Protein AF-0000000085162934 (afdb_homodimer)

Secondary structure (DSSP, 8-state):
-----------------HHHHHHHHHHHHHHHHHHHHHHHHHHT-HHHHHHHHHHHHHHHHHHHHHHHHHHHTSPP-SS-TT-STHHHHHHHHHHHHHHHHHHHHHHHHHHHHHHSPPPPPPHHHHHHHHHHHHHHHHHHHHHHHHS-TTT-HHHHHHHHHHHHHHHHHHHHHHHHHHHHHH--TTHHHHHHHHHHHHHHHHHHHHHHHHHHHHTTPPPTT--HHHHHHHHHTSTTEEEEEEEEEEEEETTEEEEEEEEEE-TT-BHHHHHHHHHHHHHHHHHTT--EEEEEEE-TT--S---SS-STTT---/-----------------HHHHHHHHHHHHHHHHHHHHHHHHHHT-HHHHHHHHHHHHHHHHHHHHHHHHHHHTSPP-SS-TT-STHHHHHHHHHHHHHHHHHHHHHHHHHHHHHHSPPPPPPHHHHHHHHHHHHHHHHHHHHHHHHS-TTT-HHHHHHHHHHHHHHHHHHHHHHHHHHHHHH--TTHHHHHHHHHHHHHHHHHHHHHHHHHHHHTTPPPTT--HHHHHHHHHTSTTEEEEEEEEEEEEETTEEEEEEEEEE-TT-BHHHHHHHHHHHHHHHHHTT--EEEEEEE-TT--S---SS-STTT---

Solvent-accessible surface area (backbone atoms only — not comparable to full-atom values): 31087 Å² total; per-residue (Å²): 138,81,80,78,75,74,75,69,78,67,71,70,64,70,71,54,46,42,60,59,38,35,48,51,42,30,50,52,49,42,50,51,26,49,50,29,36,52,49,11,61,78,64,67,30,65,69,38,36,52,50,19,53,56,40,45,58,51,33,47,40,30,44,45,36,39,48,20,51,60,52,23,64,38,68,52,40,83,55,22,28,70,22,34,42,38,44,22,43,52,41,15,29,50,38,12,48,52,44,33,53,52,22,51,51,43,33,53,52,21,57,53,27,65,80,49,53,61,75,78,70,48,72,66,54,48,53,51,39,51,51,50,33,52,52,34,48,52,40,50,49,45,37,64,73,36,25,47,52,81,63,29,55,29,47,28,32,36,48,50,53,46,49,46,53,32,46,46,32,51,30,50,52,51,16,42,52,41,27,72,74,66,66,37,46,63,35,42,28,51,33,42,36,52,46,19,52,53,40,34,54,54,18,48,53,42,30,51,54,31,49,36,38,63,39,32,14,36,46,88,88,49,57,62,67,58,55,54,48,60,54,53,66,38,86,64,39,78,45,61,20,39,42,37,40,25,33,67,43,74,78,38,21,34,39,36,31,35,34,24,31,62,51,81,43,37,34,59,59,46,43,55,50,50,50,52,47,49,56,56,36,42,76,63,57,32,76,40,77,45,54,22,76,34,32,81,84,52,90,63,77,77,44,42,53,49,60,64,71,59,55,77,108,138,83,80,78,73,73,76,70,77,64,72,71,64,72,70,54,46,43,60,58,39,34,48,50,40,30,49,52,48,41,51,51,25,49,50,29,36,52,48,11,62,77,64,67,32,65,69,36,34,52,50,18,55,57,39,45,58,50,32,46,40,29,44,44,36,38,49,22,50,61,52,22,65,39,68,54,41,84,54,22,29,70,23,35,41,39,44,23,43,51,41,15,29,50,38,12,50,51,44,33,53,52,21,50,53,44,35,53,52,19,56,55,27,63,80,49,55,62,75,79,70,49,71,67,55,48,53,51,40,50,51,51,32,52,51,33,49,52,41,51,48,44,37,65,72,37,26,47,52,81,62,30,57,27,48,28,33,35,48,49,51,47,48,45,52,34,46,46,32,51,29,50,52,52,17,42,51,41,26,72,74,65,65,37,45,62,37,43,29,50,33,41,35,53,45,20,52,53,38,35,53,52,18,48,52,42,31,51,52,30,48,36,38,62,40,33,14,36,46,90,87,49,56,61,68,58,54,52,49,59,55,53,66,39,84,65,39,78,45,61,20,39,42,36,41,24,34,67,43,74,80,38,21,33,38,37,31,36,34,25,32,60,48,81,43,37,33,59,58,47,41,55,50,49,51,51,48,49,56,56,37,42,75,63,59,33,78,40,76,46,54,22,75,35,33,82,83,52,90,63,77,76,43,43,53,50,60,64,73,57,56,76,112

Foldseek 3Di:
DDPPPPPPPCPVPVVQPQLVLLVVLLVLLLVLLVCLCVVCVVVVPVLSNVVSVVSVLLSVLSVLLNVLVVQQPDDADPVRNLGSNLSLLVSLLVLLVSLQVVLVVLLVVLVVCLVPQDDADDPVNLVSLVVLLVSLVVSLVSCVVRHDLPQALSSVSSNLSSVLSNQLSVQSNVCNVCCVVPVPSNSNSVSSNVSSVVSNVSSVVSNVQSVCQVVQHADPLADVVVLLVLLVPPPFWDAKAAWGWGAPHRLAIEIEIETEGAPPDDPVNVVVSVVVSCVVVVVRSHNHYYYHYDYPPDPDDRHRHPCVVVPPD/DDPPPPPPPCPVPVVQPQLVLLVVLLVLLLVLLVCLCVVCVVVVPVLSNVVSVVSVLLSVLSVLLNVLVVQQPDDADPVRNLGSNLSLLVSLLVLLVSLQVVLVVLLVVLVVCLVPQDDADDPVNLVSLVVLLVSLVVSLVSCVVRHDLPQALSSVSSSLSSVLSNQLSVQSNVCNVCCVVPVPSNSNSVSSNVSSVVSNVSSVVSNVQSVCQVVFHADPLADVVVLLVLLVPPPQWDAKAAWGWGAPHRLAIEIEIETEGAPPDDPVNVVVSVVVSCVVVVVSSHNHYYYHYDYPPDPDDRHRHPCVVVPPD

Structure (mmCIF, N/CA/C/O backbone):
data_AF-0000000085162934-model_v1
#
loop_
_entity.id
_entity.type
_entity.pdbx_description
1 polymer 'Cation-efflux system membrane protein'
#
loop_
_atom_site.group_PDB
_atom_site.id
_atom_site.type_symbol
_atom_site.label_atom_id
_atom_site.label_alt_id
_atom_site.label_comp_id
_atom_site.label_asym_id
_atom_site.label_entity_id
_atom_site.label_seq_id
_atom_site.pdbx_PDB_ins_code
_atom_site.Cartn_x
_atom_site.Cartn_y
_atom_site.Cartn_z
_atom_site.occupancy
_atom_site.B_iso_or_equiv
_atom_site.auth_seq_id
_atom_site.auth_comp_id
_atom_site.auth_asym_id
_atom_site.auth_atom_id
_atom_site.pdbx_PDB_model_num
ATOM 1 N N . MET A 1 1 ? -41.219 34.562 23.297 1 28.23 1 MET A N 1
ATOM 2 C CA . MET A 1 1 ? -40.375 33.625 24.031 1 28.23 1 MET A CA 1
ATOM 3 C C . MET A 1 1 ? -40.031 32.406 23.188 1 28.23 1 MET A C 1
ATOM 5 O O . MET A 1 1 ? -40.625 31.344 23.375 1 28.23 1 MET A O 1
ATOM 9 N N . SER A 1 2 ? -39.875 32.438 21.844 1 28.05 2 SER A N 1
ATOM 10 C CA . SER A 1 2 ? -39.906 31.562 20.672 1 28.05 2 SER A CA 1
ATOM 11 C C . SER A 1 2 ? -38.75 30.531 20.719 1 28.05 2 SER A C 1
ATOM 13 O O . SER A 1 2 ? -37.625 30.875 21.016 1 28.05 2 SER A O 1
ATOM 15 N N . HIS A 1 3 ? -39.125 29.203 21.047 1 30.56 3 HIS A N 1
ATOM 16 C CA . HIS A 1 3 ? -38.438 27.922 21.188 1 30.56 3 HIS A CA 1
ATOM 17 C C . HIS A 1 3 ? -37.562 27.625 19.969 1 30.56 3 HIS A C 1
ATOM 19 O O . HIS A 1 3 ? -38.062 27.297 18.906 1 30.56 3 HIS A O 1
ATOM 25 N N . SER A 1 4 ? -36.531 28.422 19.672 1 31.22 4 SER A N 1
ATOM 26 C CA . SER A 1 4 ? -35.562 28.188 18.594 1 31.22 4 SER A CA 1
ATOM 27 C C . SER A 1 4 ? -35.062 26.75 18.625 1 31.22 4 SER A C 1
ATOM 29 O O . SER A 1 4 ? -34.438 26.312 19.594 1 31.22 4 SER A O 1
ATOM 31 N N . GLU A 1 5 ? -35.906 25.75 18.109 1 30.44 5 GLU A N 1
ATOM 32 C CA . GLU A 1 5 ? -35.688 24.328 17.859 1 30.44 5 GLU A CA 1
ATOM 33 C C . GLU A 1 5 ? -34.312 24.094 17.219 1 30.44 5 GLU A C 1
ATOM 35 O O . GLU A 1 5 ? -34.062 24.578 16.125 1 30.44 5 GLU A O 1
ATOM 40 N N . HIS A 1 6 ? -33.25 24.125 17.984 1 30.33 6 HIS A N 1
ATOM 41 C CA . HIS A 1 6 ? -31.922 23.641 17.609 1 30.33 6 HIS A CA 1
ATOM 42 C C . HIS A 1 6 ? -32 22.328 16.859 1 30.33 6 HIS A C 1
ATOM 44 O O . HIS A 1 6 ? -32.375 21.297 17.438 1 30.33 6 HIS A O 1
ATOM 50 N N . GLU A 1 7 ? -32.5 22.359 15.625 1 30.48 7 GLU A N 1
ATOM 51 C CA . GLU A 1 7 ? -32.438 21.188 14.773 1 30.48 7 GLU A CA 1
ATOM 52 C C . GLU A 1 7 ? -31.047 20.531 14.852 1 30.48 7 GLU A C 1
ATOM 54 O O . GLU A 1 7 ? -30.062 21.125 14.406 1 30.48 7 GLU A O 1
ATOM 59 N N . ARG A 1 8 ? -30.703 19.922 15.969 1 29.62 8 ARG A N 1
ATOM 60 C CA . ARG A 1 8 ? -29.609 18.969 16.078 1 29.62 8 ARG A CA 1
ATOM 61 C C . ARG A 1 8 ? -29.562 18.047 14.859 1 29.62 8 ARG A C 1
ATOM 63 O O . ARG A 1 8 ? -30.469 17.25 14.641 1 29.62 8 ARG A O 1
ATOM 70 N N . HIS A 1 9 ? -29.156 18.547 13.711 1 31.45 9 HIS A N 1
ATOM 71 C CA . HIS A 1 9 ? -28.797 17.625 12.641 1 31.45 9 HIS A CA 1
ATOM 72 C C . HIS A 1 9 ? -28.203 16.344 13.195 1 31.45 9 HIS A C 1
ATOM 74 O O . HIS A 1 9 ? -27.109 16.359 13.781 1 31.45 9 HIS A O 1
ATOM 80 N N . HIS A 1 10 ? -29.031 15.523 13.82 1 30.44 10 HIS A N 1
ATOM 81 C CA . HIS A 1 10 ? -28.766 14.109 14.016 1 30.44 10 HIS A CA 1
ATOM 82 C C . HIS A 1 10 ? -28.094 13.5 12.789 1 30.44 10 HIS A C 1
ATOM 84 O O . HIS A 1 10 ? -28.766 13.211 11.789 1 30.44 10 HIS A O 1
ATOM 90 N N . HIS A 1 11 ? -27.062 14.023 12.344 1 32.38 11 HIS A N 1
ATOM 91 C CA . HIS A 1 11 ? -26.344 13.047 11.539 1 32.38 11 HIS A CA 1
ATOM 92 C C . HIS A 1 11 ? -26.516 11.633 12.078 1 32.38 11 HIS A C 1
ATOM 94 O O . HIS A 1 11 ? -26.078 11.328 13.195 1 32.38 11 HIS A O 1
ATOM 100 N N . HIS A 1 12 ? -27.734 11.117 12.047 1 32.84 12 HIS A N 1
ATOM 101 C CA . HIS A 1 12 ? -27.922 9.68 12.211 1 32.84 12 HIS A CA 1
ATOM 102 C C . HIS A 1 12 ? -26.719 8.898 11.703 1 32.84 12 HIS A C 1
ATOM 104 O O . HIS A 1 12 ? -26.562 8.695 10.492 1 32.84 12 HIS A O 1
ATOM 110 N N . HIS A 1 13 ? -25.641 9.18 12.18 1 36.66 13 HIS A N 1
ATOM 111 C CA . HIS A 1 13 ? -24.578 8.203 11.992 1 36.66 13 HIS A CA 1
ATOM 112 C C . HIS A 1 13 ? -25.094 6.777 12.141 1 36.66 13 HIS A C 1
ATOM 114 O O . HIS A 1 13 ? -25.438 6.352 13.25 1 36.66 13 HIS A O 1
ATOM 120 N N . VAL A 1 14 ? -26.141 6.367 11.461 1 38.56 14 VAL A N 1
ATOM 121 C CA . VAL A 1 14 ? -26.312 4.918 11.477 1 38.56 14 VAL A CA 1
ATOM 122 C C . VAL A 1 14 ? -24.969 4.25 11.781 1 38.56 14 VAL A C 1
ATOM 124 O O . VAL A 1 14 ? -23.984 4.465 11.078 1 38.56 14 VAL A O 1
ATOM 127 N N . HIS A 1 15 ? -24.578 4.184 12.977 1 47.41 15 HIS A N 1
ATOM 128 C CA . HIS A 1 15 ? -23.438 3.414 13.461 1 47.41 15 HIS A CA 1
ATOM 129 C C . HIS A 1 15 ? -23.25 2.137 12.648 1 47.41 15 HIS A C 1
ATOM 131 O O . HIS A 1 15 ? -24 1.172 12.82 1 47.41 15 HIS A O 1
ATOM 137 N N . THR A 1 16 ? -23.172 2.145 11.344 1 58.84 16 THR A N 1
ATOM 138 C CA . THR A 1 16 ? -22.891 0.99 10.5 1 58.84 16 THR A CA 1
ATOM 139 C C . THR A 1 16 ? -21.859 0.084 11.148 1 58.84 16 THR A C 1
ATOM 141 O O . THR A 1 16 ? -20.828 0.559 11.633 1 58.84 16 THR A O 1
ATOM 144 N N . ASP A 1 17 ? -22.359 -1.021 11.688 1 82.25 17 ASP A N 1
ATOM 145 C CA . ASP A 1 17 ? -21.547 -2.027 12.359 1 82.25 17 ASP A CA 1
ATOM 146 C C . ASP A 1 17 ? -20.75 -2.855 11.344 1 82.25 17 ASP A C 1
ATOM 148 O O . ASP A 1 17 ? -21.031 -4.043 11.148 1 82.25 17 ASP A O 1
ATOM 152 N N . ASN A 1 18 ? -19.984 -2.244 10.57 1 89 18 ASN A N 1
ATOM 153 C CA . ASN A 1 18 ? -19.141 -2.887 9.555 1 89 18 ASN A CA 1
ATOM 154 C C . ASN A 1 18 ? -18.453 -4.133 10.109 1 89 18 ASN A C 1
ATOM 156 O O . ASN A 1 18 ? -18.438 -5.176 9.453 1 89 18 ASN A O 1
ATOM 160 N N . LYS A 1 19 ? -18.078 -4.02 11.273 1 91.19 19 LYS A N 1
ATOM 161 C CA . LYS A 1 19 ? -17.344 -5.125 11.875 1 91.19 19 LYS A CA 1
ATOM 162 C C . LYS A 1 19 ? -18.234 -6.34 12.078 1 91.19 19 LYS A C 1
ATOM 164 O O . LYS A 1 19 ? -17.859 -7.461 11.734 1 91.19 19 LYS A O 1
ATOM 169 N N . ARG A 1 20 ? -19.359 -6.16 12.562 1 92.5 20 ARG A N 1
ATOM 170 C CA . ARG A 1 20 ? -20.297 -7.242 12.812 1 92.5 20 ARG A CA 1
ATOM 171 C C . ARG A 1 20 ? -20.766 -7.871 11.508 1 92.5 20 ARG A C 1
ATOM 173 O O . ARG A 1 20 ? -20.828 -9.102 11.391 1 92.5 20 ARG A O 1
ATOM 180 N N . VAL A 1 21 ? -21.109 -7.035 10.617 1 94.12 21 VAL A N 1
ATOM 181 C CA . VAL A 1 21 ? -21.578 -7.496 9.32 1 94.12 21 VAL A CA 1
ATOM 182 C C . VAL A 1 21 ? -20.5 -8.32 8.633 1 94.12 21 VAL A C 1
ATOM 184 O O . VAL A 1 21 ? -20.766 -9.391 8.094 1 94.12 21 VAL A O 1
ATOM 187 N N . LEU A 1 22 ? -19.281 -7.805 8.734 1 94.38 22 LEU A N 1
ATOM 188 C CA . LEU A 1 22 ? -18.156 -8.508 8.125 1 94.38 22 LEU A CA 1
ATOM 189 C C . LEU A 1 22 ? -17.891 -9.828 8.836 1 94.38 22 LEU A C 1
ATOM 191 O O . LEU A 1 22 ? -17.578 -10.836 8.188 1 94.38 22 LEU A O 1
ATOM 195 N N . ALA A 1 23 ? -18.031 -9.82 10.094 1 95.38 23 ALA A N 1
ATOM 196 C CA . ALA A 1 23 ? -17.812 -11.039 10.867 1 95.38 23 ALA A CA 1
ATOM 197 C C . ALA A 1 23 ? -18.828 -12.125 10.492 1 95.38 23 ALA A C 1
ATOM 199 O O . ALA A 1 23 ? -18.453 -13.281 10.289 1 95.38 23 ALA A O 1
ATOM 200 N N . PHE A 1 24 ? -20.016 -11.75 10.359 1 94.94 24 PHE A N 1
ATOM 201 C CA . PHE A 1 24 ? -21.062 -12.695 9.984 1 94.94 24 PHE A CA 1
ATOM 202 C C . PHE A 1 24 ? -20.859 -13.188 8.555 1 94.94 24 PHE A C 1
ATOM 204 O O . PHE A 1 24 ? -21.016 -14.375 8.273 1 94.94 24 PHE A O 1
ATOM 211 N N . SER A 1 25 ? -20.609 -12.234 7.719 1 95.25 25 SER A N 1
ATOM 212 C CA . SER A 1 25 ? -20.359 -12.602 6.324 1 95.25 25 SER A CA 1
ATOM 213 C C . SER A 1 25 ? -19.188 -13.57 6.207 1 95.25 25 SER A C 1
ATOM 215 O O . SER A 1 25 ? -19.281 -14.562 5.48 1 95.25 25 SER A O 1
ATOM 217 N N . PHE A 1 26 ? -18.172 -13.266 6.914 1 96 26 PHE A N 1
ATOM 218 C CA . PHE A 1 26 ? -16.984 -14.125 6.918 1 96 26 PHE A CA 1
ATOM 219 C C . PHE A 1 26 ? -17.328 -15.516 7.441 1 96 26 PHE A C 1
ATOM 221 O O . PHE A 1 26 ? -16.906 -16.516 6.863 1 96 26 PHE A O 1
ATOM 228 N N . ALA A 1 27 ? -18.062 -15.586 8.445 1 96.44 27 ALA A N 1
ATOM 229 C CA . ALA A 1 27 ? -18.453 -16.859 9.047 1 96.44 27 ALA A CA 1
ATOM 230 C C . ALA A 1 27 ? -19.281 -17.703 8.078 1 96.44 27 ALA A C 1
ATOM 232 O O . ALA A 1 27 ? -19.062 -18.906 7.934 1 96.44 27 ALA A O 1
ATOM 233 N N . ILE A 1 28 ? -20.172 -17.078 7.426 1 95.19 28 ILE A N 1
ATOM 234 C CA . ILE A 1 28 ? -21.078 -17.766 6.5 1 95.19 28 ILE A CA 1
ATOM 235 C C . ILE A 1 28 ? -20.266 -18.328 5.332 1 95.19 28 ILE A C 1
ATOM 237 O O . ILE A 1 28 ? -20.391 -19.516 5 1 95.19 28 ILE A O 1
ATOM 241 N N . ILE A 1 29 ? -19.422 -17.531 4.805 1 93.75 29 ILE A N 1
ATOM 242 C CA . ILE A 1 29 ? -18.641 -17.938 3.637 1 93.75 29 ILE A CA 1
ATOM 243 C C . ILE A 1 29 ? -17.641 -19.016 4.035 1 93.75 29 ILE A C 1
ATOM 245 O O . ILE A 1 29 ? -17.469 -20 3.314 1 93.75 29 ILE A O 1
ATOM 249 N N . THR A 1 30 ? -17.062 -18.828 5.137 1 94.56 30 THR A N 1
ATOM 250 C CA . THR A 1 30 ? -16.078 -19.797 5.609 1 94.56 30 THR A CA 1
ATOM 251 C C . THR A 1 30 ? -16.75 -21.141 5.91 1 94.56 30 THR A C 1
ATOM 253 O O . THR A 1 30 ? -16.219 -22.203 5.586 1 94.56 30 THR A O 1
ATOM 256 N N . ALA A 1 31 ? -17.891 -21.062 6.477 1 94 31 ALA A N 1
ATOM 257 C CA . ALA A 1 31 ? -18.641 -22.281 6.762 1 94 31 ALA A CA 1
ATOM 258 C C . ALA A 1 31 ? -19 -23.016 5.477 1 94 31 ALA A C 1
ATOM 260 O O . ALA A 1 31 ? -18.844 -24.234 5.391 1 94 31 ALA A O 1
ATOM 261 N N . PHE A 1 32 ? -19.453 -22.297 4.543 1 90.56 32 PHE A N 1
ATOM 262 C CA . PHE A 1 32 ? -19.812 -22.891 3.266 1 90.56 32 PHE A CA 1
ATOM 263 C C . PHE A 1 32 ? -18.594 -23.484 2.582 1 90.56 32 PHE A C 1
ATOM 265 O O . PHE A 1 32 ? -18.672 -24.562 1.997 1 90.56 32 PHE A O 1
ATOM 272 N N . MET A 1 33 ? -17.469 -22.766 2.623 1 91.56 33 MET A N 1
ATOM 273 C CA . MET A 1 33 ? -16.203 -23.266 2.057 1 91.56 33 MET A CA 1
ATOM 274 C C . MET A 1 33 ? -15.812 -24.594 2.693 1 91.56 33 MET A C 1
ATOM 276 O O . MET A 1 33 ? -15.461 -25.547 1.991 1 91.56 33 MET A O 1
ATOM 280 N N . ILE A 1 34 ? -15.914 -24.656 3.982 1 92.12 34 ILE A N 1
ATOM 281 C CA . ILE A 1 34 ? -15.531 -25.859 4.723 1 92.12 34 ILE A CA 1
ATOM 282 C C . ILE A 1 34 ? -16.453 -27.016 4.34 1 92.12 34 ILE A C 1
ATOM 284 O O . ILE A 1 34 ? -15.992 -28.125 4.113 1 92.12 34 ILE A O 1
ATOM 288 N N . VAL A 1 35 ? -17.719 -26.734 4.242 1 88 35 VAL A N 1
ATOM 289 C CA . VAL A 1 35 ? -18.688 -27.75 3.846 1 88 35 VAL A CA 1
ATOM 290 C C . VAL A 1 35 ? -18.359 -28.281 2.457 1 88 35 VAL A C 1
ATOM 292 O O . VAL A 1 35 ? -18.406 -29.5 2.221 1 88 35 VAL A O 1
ATOM 295 N N . GLU A 1 36 ? -17.953 -27.406 1.621 1 87.25 36 GLU A N 1
ATOM 296 C CA . GLU A 1 36 ? -17.594 -27.797 0.263 1 87.25 36 GLU A CA 1
ATOM 297 C C . GLU A 1 36 ? -16.312 -28.609 0.245 1 87.25 36 GLU A C 1
ATOM 299 O O . GLU A 1 36 ? -16.203 -29.609 -0.479 1 87.25 36 GLU A O 1
ATOM 304 N N . LEU A 1 37 ? -15.367 -28.188 0.99 1 88.81 37 LEU A N 1
ATOM 305 C CA . LEU A 1 37 ? -14.094 -28.891 1.021 1 88.81 37 LEU A CA 1
ATOM 306 C C . LEU A 1 37 ? -14.25 -30.281 1.635 1 88.81 37 LEU A C 1
ATOM 308 O O . LEU A 1 37 ? -13.758 -31.266 1.081 1 88.81 37 LEU A O 1
ATOM 312 N N . ILE A 1 38 ? -14.938 -30.359 2.723 1 88.38 38 ILE A N 1
ATOM 313 C CA . ILE A 1 38 ? -15.164 -31.641 3.395 1 88.38 38 ILE A CA 1
ATOM 314 C C . ILE A 1 38 ? -16.047 -32.531 2.529 1 88.38 38 ILE A C 1
ATOM 316 O O . ILE A 1 38 ? -15.758 -33.719 2.326 1 88.38 38 ILE A O 1
ATOM 320 N N . GLY A 1 39 ? -17.094 -31.938 2.1 1 82.56 39 GLY A N 1
ATOM 321 C CA . GLY A 1 39 ? -17.984 -32.688 1.209 1 82.56 39 GLY A CA 1
ATOM 322 C C . GLY A 1 39 ? -17.281 -33.156 -0.046 1 82.56 39 GLY A C 1
ATOM 323 O O . GLY A 1 39 ? -17.5 -34.312 -0.482 1 82.56 39 GLY A O 1
ATOM 324 N N . GLY A 1 40 ? -16.484 -32.375 -0.65 1 83.5 40 GLY A N 1
ATOM 325 C CA . GLY A 1 40 ? -15.719 -32.75 -1.828 1 83.5 40 GLY A CA 1
ATOM 326 C C . GLY A 1 40 ? -14.719 -33.875 -1.556 1 83.5 40 GLY A C 1
ATOM 327 O O . GLY A 1 40 ? -14.539 -34.75 -2.383 1 83.5 40 GLY A O 1
ATOM 328 N N . TYR A 1 41 ? -14.117 -33.781 -0.43 1 85.38 41 TYR A N 1
ATOM 329 C CA . TYR A 1 41 ? -13.156 -34.812 -0.041 1 85.38 41 TYR A CA 1
ATOM 330 C C . TYR A 1 41 ? -13.844 -36.156 0.157 1 85.38 41 TYR A C 1
ATOM 332 O O . TYR A 1 41 ? -13.383 -37.188 -0.366 1 85.38 41 TYR A O 1
ATOM 340 N N . PHE A 1 42 ? -14.969 -36.188 0.832 1 86.06 42 PHE A N 1
ATOM 341 C CA . PHE A 1 42 ? -15.672 -37.438 1.126 1 86.06 42 PHE A CA 1
ATOM 342 C C . PHE A 1 42 ? -16.375 -37.969 -0.117 1 86.06 42 PHE A C 1
ATOM 344 O O . PHE A 1 42 ? -16.469 -39.188 -0.319 1 86.06 42 PHE A O 1
ATOM 351 N N . ALA A 1 43 ? -16.75 -37.062 -0.922 1 80.38 43 ALA A N 1
ATOM 352 C CA . ALA A 1 43 ? -17.469 -37.438 -2.133 1 80.38 43 ALA A CA 1
ATOM 353 C C . ALA A 1 43 ? -16.5 -37.719 -3.279 1 80.38 43 ALA A C 1
ATOM 355 O O . ALA A 1 43 ? -16.922 -38.156 -4.359 1 80.38 43 ALA A O 1
ATOM 356 N N . ASN A 1 44 ? -15.25 -37.406 -3.029 1 82.62 44 ASN A N 1
ATOM 357 C CA . ASN A 1 44 ? -14.227 -37.531 -4.062 1 82.62 44 ASN A CA 1
ATOM 358 C C . ASN A 1 44 ? -14.586 -36.719 -5.305 1 82.62 44 ASN A C 1
ATOM 360 O O . ASN A 1 44 ? -14.5 -37.219 -6.426 1 82.62 44 ASN A O 1
ATOM 364 N N . SER A 1 45 ? -15.141 -35.656 -5.098 1 79.44 45 SER A N 1
ATOM 365 C CA . SER A 1 45 ? -15.547 -34.781 -6.184 1 79.44 45 SER A CA 1
ATOM 366 C C . SER A 1 45 ? -14.555 -33.656 -6.371 1 79.44 45 SER A C 1
ATOM 368 O O . SER A 1 45 ? -14.477 -32.75 -5.539 1 79.44 45 SER A O 1
ATOM 370 N N . LEU A 1 46 ? -13.805 -33.656 -7.473 1 76.38 46 LEU A N 1
ATOM 371 C CA . LEU A 1 46 ? -12.844 -32.594 -7.781 1 76.38 46 LEU A CA 1
ATOM 372 C C . LEU A 1 46 ? -13.562 -31.266 -7.996 1 76.38 46 LEU A C 1
ATOM 374 O O . LEU A 1 46 ? -13.008 -30.219 -7.699 1 76.38 46 LEU A O 1
ATOM 378 N N . ALA A 1 47 ? -14.758 -31.391 -8.484 1 71.81 47 ALA A N 1
ATOM 379 C CA . ALA A 1 47 ? -15.547 -30.188 -8.727 1 71.81 47 ALA A CA 1
ATOM 380 C C . ALA A 1 47 ? -15.836 -29.453 -7.422 1 71.81 47 ALA A C 1
ATOM 382 O O . ALA A 1 47 ? -15.641 -28.234 -7.328 1 71.81 47 ALA A O 1
ATOM 383 N N . LEU A 1 48 ? -16.203 -30.266 -6.438 1 75.19 48 LEU A N 1
ATOM 384 C CA . LEU A 1 48 ? -16.5 -29.688 -5.133 1 75.19 48 LEU A CA 1
ATOM 385 C C . LEU A 1 48 ? -15.25 -29.141 -4.465 1 75.19 48 LEU A C 1
ATOM 387 O O . LEU A 1 48 ? -15.266 -28.062 -3.863 1 75.19 48 LEU A O 1
ATOM 391 N N . LEU A 1 49 ? -14.234 -29.828 -4.609 1 80.62 49 LEU A N 1
ATOM 392 C CA . LEU A 1 49 ? -12.961 -29.391 -4.035 1 80.62 49 LEU A CA 1
ATOM 393 C C . LEU A 1 49 ? -12.469 -28.125 -4.711 1 80.62 49 LEU A C 1
ATOM 395 O O . LEU A 1 49 ? -11.992 -27.203 -4.035 1 80.62 49 LEU A O 1
ATOM 399 N N . SER A 1 50 ? -12.547 -28.047 -6.031 1 77.56 50 SER A N 1
AT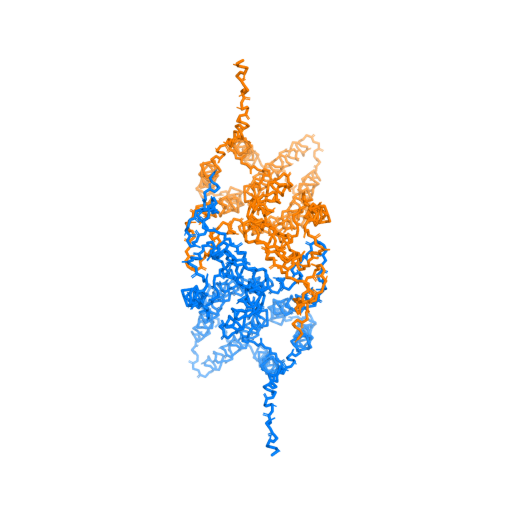OM 400 C CA . SER A 1 50 ? -12.141 -26.859 -6.793 1 77.56 50 SER A CA 1
ATOM 401 C C . SER A 1 50 ? -12.945 -25.641 -6.391 1 77.56 50 SER A C 1
ATOM 403 O O . SER A 1 50 ? -12.391 -24.547 -6.234 1 77.56 50 SER A O 1
ATOM 405 N N . ASP A 1 51 ? -14.164 -25.84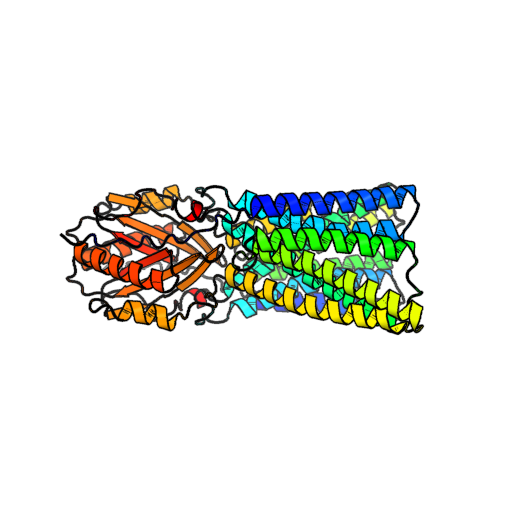4 -6.203 1 77.12 51 ASP A N 1
ATOM 406 C CA . ASP A 1 51 ? -15.023 -24.734 -5.758 1 77.12 51 ASP A CA 1
ATOM 407 C C . ASP A 1 51 ? -14.625 -24.266 -4.359 1 77.12 51 ASP A C 1
ATOM 409 O O . ASP A 1 51 ? -14.625 -23.062 -4.082 1 77.12 51 ASP A O 1
ATOM 413 N N . GLY A 1 52 ? -14.398 -25.25 -3.564 1 80.19 52 GLY A N 1
ATOM 414 C CA . GLY A 1 52 ? -13.945 -24.906 -2.225 1 80.19 52 GLY A CA 1
ATOM 415 C C . GLY A 1 52 ? -12.688 -24.047 -2.217 1 80.19 52 GLY A C 1
ATOM 416 O O . GLY A 1 52 ? -12.586 -23.109 -1.435 1 80.19 52 GLY A O 1
ATOM 417 N N . VAL A 1 53 ? -11.789 -24.281 -3.053 1 78.94 53 VAL A N 1
ATOM 418 C CA . VAL A 1 53 ? -10.555 -23.516 -3.16 1 78.94 53 VAL A CA 1
ATOM 419 C C . VAL A 1 53 ? -10.867 -22.109 -3.686 1 78.94 53 VAL A C 1
ATOM 421 O O . VAL A 1 53 ? -10.258 -21.125 -3.248 1 78.94 53 VAL A O 1
ATOM 424 N N . HIS A 1 54 ? -11.719 -22.094 -4.582 1 75.19 54 HIS A N 1
ATOM 425 C CA . HIS A 1 54 ? -12.141 -20.797 -5.086 1 75.19 54 HIS A CA 1
ATOM 426 C C . HIS A 1 54 ? -12.727 -19.938 -3.971 1 75.19 54 HIS A C 1
ATOM 428 O O . HIS A 1 54 ? -12.414 -18.75 -3.869 1 75.19 54 HIS A O 1
ATOM 434 N N . MET A 1 55 ? -13.438 -20.578 -3.135 1 86.44 55 MET A N 1
ATOM 435 C CA . MET A 1 55 ? -14.062 -19.859 -2.027 1 86.44 55 MET A CA 1
ATOM 436 C C . MET A 1 55 ? -13.023 -19.438 -0.993 1 86.44 55 MET A C 1
ATOM 438 O O . MET A 1 55 ? -13.281 -18.562 -0.177 1 86.44 55 MET A O 1
ATOM 442 N N . LEU A 1 56 ? -11.898 -20 -1.056 1 86.12 56 LEU A N 1
ATOM 443 C CA . LEU A 1 56 ? -10.82 -19.625 -0.146 1 86.12 56 LEU A CA 1
ATOM 444 C C . LEU A 1 56 ? -10.406 -18.172 -0.357 1 86.12 56 LEU A C 1
ATOM 446 O O . LEU A 1 56 ? -10.133 -17.453 0.608 1 86.12 56 LEU A O 1
ATOM 450 N N . SER A 1 57 ? -10.367 -17.781 -1.586 1 86.06 57 SER A N 1
ATOM 451 C CA . SER A 1 57 ? -10.023 -16.406 -1.893 1 86.06 57 SER A CA 1
ATOM 452 C C . SER A 1 57 ? -11.047 -15.438 -1.311 1 86.06 57 SER A C 1
ATOM 454 O O . SER A 1 57 ? -10.688 -14.359 -0.83 1 86.06 57 SER A O 1
ATOM 456 N N . ASP A 1 58 ? -12.297 -15.867 -1.324 1 88.25 58 ASP A N 1
ATOM 457 C CA . ASP A 1 58 ? -13.344 -15.039 -0.731 1 88.25 58 ASP A CA 1
ATOM 458 C C . ASP A 1 58 ? -13.18 -14.953 0.785 1 88.25 58 ASP A C 1
ATOM 460 O O . ASP A 1 58 ? -13.266 -13.867 1.36 1 88.25 58 ASP A O 1
ATOM 464 N N . ALA A 1 59 ? -13.039 -16.125 1.271 1 92 59 ALA A N 1
ATOM 465 C CA . ALA A 1 59 ? -12.859 -16.172 2.719 1 92 59 ALA A CA 1
ATOM 466 C C . ALA A 1 59 ? -11.656 -15.336 3.148 1 92 59 ALA A C 1
ATOM 468 O O . ALA A 1 59 ? -11.711 -14.617 4.148 1 92 59 ALA A O 1
ATOM 469 N N . PHE A 1 60 ? -10.672 -15.375 2.422 1 91.81 60 PHE A N 1
ATOM 470 C CA . PHE A 1 60 ? -9.469 -14.609 2.721 1 91.81 60 PHE A CA 1
ATOM 471 C C . PHE A 1 60 ? -9.742 -13.117 2.609 1 91.81 60 PHE A C 1
ATOM 473 O O . PHE A 1 60 ? -9.328 -12.336 3.473 1 91.81 60 PHE A O 1
ATOM 480 N N . SER A 1 61 ? -10.375 -12.773 1.526 1 92.94 61 SER A N 1
ATOM 481 C CA . SER A 1 61 ? -10.688 -11.367 1.299 1 92.94 61 SER A CA 1
ATOM 482 C C . SER A 1 61 ? -11.531 -10.797 2.436 1 92.94 61 SER A C 1
ATOM 484 O O . SER A 1 61 ? -11.211 -9.734 2.979 1 92.94 61 SER A O 1
ATOM 486 N N . LEU A 1 62 ? -12.586 -11.539 2.816 1 94.06 62 LEU A N 1
ATOM 487 C CA . LEU A 1 62 ? -13.453 -11.094 3.9 1 94.06 62 LEU A CA 1
ATOM 488 C C . LEU A 1 62 ? -12.719 -11.125 5.234 1 94.06 62 LEU A C 1
ATOM 490 O O . LEU A 1 62 ? -12.883 -10.234 6.066 1 94.06 62 LEU A O 1
ATOM 494 N N . GLY A 1 63 ? -11.977 -12.133 5.438 1 95.44 63 GLY A N 1
ATOM 495 C CA . GLY A 1 63 ? -11.18 -12.227 6.645 1 95.44 63 GLY A CA 1
ATOM 496 C C . GLY A 1 63 ? -10.195 -11.078 6.793 1 95.44 63 GLY A C 1
ATOM 497 O O . GLY A 1 63 ? -10.039 -10.523 7.883 1 95.44 63 GLY A O 1
ATOM 498 N N . LEU A 1 64 ? -9.539 -10.773 5.723 1 94.31 64 LEU A N 1
ATOM 499 C CA . LEU A 1 64 ? -8.602 -9.656 5.719 1 94.31 64 LEU A CA 1
ATOM 500 C C . LEU A 1 64 ? -9.32 -8.344 6.035 1 94.31 64 LEU A C 1
ATOM 502 O O . LEU A 1 64 ? -8.812 -7.523 6.805 1 94.31 64 LEU A O 1
ATOM 506 N N . ALA A 1 65 ? -10.445 -8.172 5.422 1 95.19 65 ALA A N 1
ATOM 507 C CA . ALA A 1 65 ? -11.227 -6.965 5.676 1 95.19 65 ALA A CA 1
ATOM 508 C C . ALA A 1 65 ? -11.625 -6.867 7.145 1 95.19 65 ALA A C 1
ATOM 510 O O . ALA A 1 65 ? -11.547 -5.797 7.746 1 95.19 65 ALA A O 1
ATOM 511 N N . LEU A 1 66 ? -12.047 -7.969 7.688 1 95.12 66 LEU A N 1
ATOM 512 C CA . LEU A 1 66 ? -12.43 -8.016 9.094 1 95.12 66 LEU A CA 1
ATOM 513 C C . LEU A 1 66 ? -11.242 -7.711 9.992 1 95.12 66 LEU A C 1
ATOM 515 O O . LEU A 1 66 ? -11.359 -6.938 10.945 1 95.12 66 LEU A O 1
ATOM 519 N N . PHE A 1 67 ? -10.188 -8.289 9.695 1 94.44 67 PHE A N 1
ATOM 520 C CA . PHE A 1 67 ? -8.969 -8.047 10.453 1 94.44 67 PHE A CA 1
ATOM 521 C C . PHE A 1 67 ? -8.57 -6.574 10.391 1 94.44 67 PHE A C 1
ATOM 523 O O . PHE A 1 67 ? -8.148 -5.996 11.391 1 94.44 67 PHE A O 1
ATOM 530 N N . ALA A 1 68 ? -8.656 -6.043 9.234 1 93.06 68 ALA A N 1
ATOM 531 C CA . ALA A 1 68 ? -8.312 -4.637 9.039 1 93.06 68 ALA A CA 1
ATOM 532 C C . ALA A 1 68 ? -9.195 -3.729 9.883 1 93.06 68 ALA A C 1
ATOM 534 O O . ALA A 1 68 ? -8.719 -2.748 10.461 1 93.06 68 ALA A O 1
ATOM 535 N N . PHE A 1 69 ? -10.477 -4.047 9.938 1 90.75 69 PHE A N 1
ATOM 536 C CA . PHE A 1 69 ? -11.383 -3.264 10.766 1 90.75 69 PHE A CA 1
ATOM 537 C C . PHE A 1 69 ? -11.008 -3.367 12.234 1 90.75 69 PHE A C 1
ATOM 539 O O . PHE A 1 69 ? -10.953 -2.357 12.945 1 90.75 69 PHE A O 1
ATOM 546 N N . LYS A 1 70 ? -10.719 -4.527 12.672 1 91.38 70 LYS A N 1
ATOM 547 C CA . LYS A 1 70 ? -10.359 -4.746 14.07 1 91.38 70 LYS A CA 1
ATOM 548 C C . LYS A 1 70 ? -9.047 -4.043 14.406 1 91.38 70 LYS A C 1
ATOM 550 O O . LYS A 1 70 ? -8.945 -3.365 15.438 1 91.38 70 LYS A O 1
ATOM 555 N N . TYR A 1 71 ? -8.156 -4.168 13.547 1 89.44 71 TYR A N 1
ATOM 556 C CA . TYR A 1 71 ? -6.848 -3.553 13.75 1 89.44 71 TYR A CA 1
ATOM 557 C C . TYR A 1 71 ? -6.941 -2.033 13.672 1 89.44 71 TYR A C 1
ATOM 559 O O . TYR A 1 71 ? -6.227 -1.323 14.383 1 89.44 71 TYR A O 1
ATOM 567 N N . GLY A 1 72 ? -7.75 -1.574 12.805 1 88.38 72 GLY A N 1
ATOM 568 C CA . GLY A 1 72 ? -7.934 -0.144 12.617 1 88.38 72 GLY A CA 1
ATOM 569 C C . GLY A 1 72 ? -8.578 0.534 13.812 1 88.38 72 GLY A C 1
ATOM 570 O O . GLY A 1 72 ? -8.461 1.751 13.977 1 88.38 72 GLY A O 1
ATOM 571 N N . GLU A 1 73 ? -9.188 -0.234 14.641 1 86.94 73 GLU A N 1
ATOM 572 C CA . GLU A 1 73 ? -9.883 0.319 15.797 1 86.94 73 GLU A CA 1
ATOM 573 C C . GLU A 1 73 ? -8.922 0.546 16.969 1 86.94 73 GLU A C 1
ATOM 575 O O . GLU A 1 73 ? -9.289 1.153 17.969 1 86.94 73 GLU A O 1
ATOM 580 N N . ARG A 1 74 ? -7.746 0.172 16.781 1 86.06 74 ARG A N 1
ATOM 581 C CA . ARG A 1 74 ? -6.766 0.385 17.844 1 86.06 74 ARG A CA 1
ATOM 582 C C . ARG A 1 74 ? -6.488 1.871 18.047 1 86.06 74 ARG A C 1
ATOM 584 O O . ARG A 1 74 ? -6.559 2.654 17.094 1 86.06 74 ARG A O 1
ATOM 591 N N . ASN A 1 75 ? -6.195 2.234 19.25 1 82.94 75 ASN A N 1
ATOM 592 C CA . ASN A 1 75 ? -5.906 3.627 19.578 1 82.94 75 ASN A CA 1
ATOM 593 C C . ASN A 1 75 ? -4.547 4.062 19.047 1 82.94 75 ASN A C 1
ATOM 595 O O . ASN A 1 75 ? -3.66 3.23 18.844 1 82.94 75 ASN A O 1
ATOM 599 N N . ALA A 1 76 ? -4.488 5.383 18.859 1 83.44 76 ALA A N 1
ATOM 600 C CA . ALA A 1 76 ? -3.211 5.961 18.438 1 83.44 76 ALA A CA 1
ATOM 601 C C . ALA A 1 76 ? -2.133 5.727 19.484 1 83.44 76 ALA A C 1
ATOM 603 O O . ALA A 1 76 ? -2.418 5.723 20.688 1 83.44 76 ALA A O 1
ATOM 604 N N . THR A 1 77 ? -0.943 5.43 19.078 1 83.94 77 THR A N 1
ATOM 605 C CA . THR A 1 77 ? 0.233 5.258 19.922 1 83.94 77 THR A CA 1
ATOM 606 C C . THR A 1 77 ? 1.355 6.191 19.484 1 83.94 77 THR A C 1
ATOM 608 O O . THR A 1 77 ? 1.209 6.934 18.516 1 83.94 77 THR A O 1
ATOM 611 N N . THR A 1 78 ? 2.408 6.191 20.25 1 83.94 78 THR A N 1
ATOM 612 C CA . THR A 1 78 ? 3.559 7.023 19.891 1 83.94 78 THR A CA 1
ATOM 613 C C . THR A 1 78 ? 4.184 6.559 18.578 1 83.94 78 THR A C 1
ATOM 615 O O . THR A 1 78 ? 4.832 7.344 17.891 1 83.94 78 THR A O 1
ATOM 618 N N . GLU A 1 79 ? 3.926 5.359 18.281 1 86 79 GLU A N 1
ATOM 619 C CA . GLU A 1 79 ? 4.465 4.816 17.031 1 86 79 GLU A CA 1
ATOM 620 C C . GLU A 1 79 ? 3.533 5.102 15.859 1 86 79 GLU A C 1
ATOM 622 O O . GLU A 1 79 ? 3.98 5.199 14.711 1 86 79 GLU A O 1
ATOM 627 N N . MET A 1 80 ? 2.273 5.168 16.25 1 86.94 80 MET A N 1
ATOM 628 C CA . MET A 1 80 ? 1.245 5.461 15.258 1 86.94 80 MET A CA 1
ATOM 629 C C . MET A 1 80 ? 0.375 6.629 15.711 1 86.94 80 MET A C 1
ATOM 631 O O . MET A 1 80 ? -0.727 6.43 16.219 1 86.94 80 MET A O 1
ATOM 635 N N . THR A 1 81 ? 0.839 7.754 15.32 1 81.94 81 THR A N 1
ATOM 636 C CA . THR A 1 81 ? 0.229 8.961 15.875 1 81.94 81 THR A CA 1
ATOM 637 C C . THR A 1 81 ? -1.112 9.242 15.203 1 81.94 81 THR A C 1
ATOM 639 O O . THR A 1 81 ? -1.967 9.922 15.781 1 81.94 81 THR A O 1
ATOM 642 N N . PHE A 1 82 ? -1.292 8.742 14 1 79 82 PHE A N 1
ATOM 643 C CA . PHE A 1 82 ? -2.559 8.93 13.297 1 79 82 PHE A CA 1
ATOM 644 C C . PHE A 1 82 ? -3.492 7.75 13.555 1 79 82 PHE A C 1
ATOM 646 O O . PHE A 1 82 ? -4.617 7.723 13.047 1 79 82 PHE A O 1
ATOM 653 N N . GLY A 1 83 ? -2.963 6.809 14.336 1 82.19 83 GLY A N 1
ATOM 654 C CA . GLY A 1 83 ? -3.746 5.602 14.555 1 82.19 83 GLY A CA 1
ATOM 655 C C . GLY A 1 83 ? -3.477 4.523 13.523 1 82.19 83 GLY A C 1
ATOM 656 O O . GLY A 1 83 ? -2.5 4.602 12.773 1 82.19 83 GLY A O 1
ATOM 657 N N . TYR A 1 84 ? -4.43 3.504 13.516 1 88.12 84 TYR A N 1
ATOM 658 C CA . TYR A 1 84 ? -4.191 2.33 12.688 1 88.12 84 TYR A CA 1
ATOM 659 C C . TYR A 1 84 ? -5.246 2.211 11.594 1 88.12 84 TYR A C 1
ATOM 661 O O . TYR A 1 84 ? -5.332 1.187 10.914 1 88.12 84 TYR A O 1
ATOM 669 N N . LYS A 1 85 ? -5.922 3.189 11.375 1 87.62 85 LYS A N 1
ATOM 670 C CA . LYS A 1 85 ? -7.078 3.137 10.484 1 87.62 85 LYS A CA 1
ATOM 671 C C . LYS A 1 85 ? -6.641 2.977 9.031 1 87.62 85 LYS A C 1
ATOM 673 O O . LYS A 1 85 ? -7.395 2.459 8.203 1 87.62 85 LYS A O 1
ATOM 678 N N . ARG A 1 86 ? -5.461 3.35 8.758 1 91 86 ARG A N 1
ATOM 679 C CA . ARG A 1 86 ? -4.984 3.289 7.379 1 91 86 ARG A CA 1
ATOM 680 C C . ARG A 1 86 ? -4.762 1.845 6.938 1 91 86 ARG A C 1
ATOM 682 O O . ARG A 1 86 ? -4.629 1.567 5.746 1 91 86 ARG A O 1
ATOM 689 N N . PHE A 1 87 ? -4.738 1.011 7.895 1 91.94 87 PHE A N 1
ATOM 690 C CA . PHE A 1 87 ? -4.625 -0.401 7.547 1 91.94 87 PHE A CA 1
ATOM 691 C C . PHE A 1 87 ? -5.82 -0.853 6.719 1 91.94 87 PHE A C 1
ATOM 693 O O . PHE A 1 87 ? -5.703 -1.759 5.891 1 91.94 87 PHE A O 1
ATOM 700 N N . GLU A 1 88 ? -6.926 -0.233 6.949 1 93.25 88 GLU A N 1
ATOM 701 C CA . GLU A 1 88 ? -8.117 -0.538 6.16 1 93.25 88 GLU A CA 1
ATOM 702 C C . GLU A 1 88 ? -7.895 -0.229 4.684 1 93.25 88 GLU A C 1
ATOM 704 O O . GLU A 1 88 ? -8.383 -0.952 3.812 1 93.25 88 GLU A O 1
ATOM 709 N N . ILE A 1 89 ? -7.188 0.816 4.445 1 93.88 89 ILE A N 1
ATOM 710 C CA . ILE A 1 89 ? -6.902 1.211 3.07 1 93.88 89 ILE A CA 1
ATOM 711 C C . ILE A 1 89 ? -5.953 0.205 2.43 1 93.88 89 ILE A C 1
ATOM 713 O O . ILE A 1 89 ? -6.125 -0.171 1.268 1 93.88 89 ILE A O 1
ATOM 717 N N . LEU A 1 90 ? -5.062 -0.242 3.186 1 94.44 90 LEU A N 1
ATOM 718 C CA . LEU A 1 90 ? -4.117 -1.248 2.711 1 94.44 90 LEU A CA 1
ATOM 719 C C . LEU A 1 90 ? -4.832 -2.559 2.395 1 94.44 90 LEU A C 1
ATOM 721 O O . LEU A 1 90 ? -4.562 -3.184 1.366 1 94.44 90 LEU A O 1
ATOM 725 N N . ALA A 1 91 ? -5.648 -2.91 3.297 1 94.44 91 ALA A N 1
ATOM 726 C CA . ALA A 1 91 ? -6.43 -4.125 3.08 1 94.44 91 ALA A CA 1
ATOM 727 C C . ALA A 1 91 ? -7.27 -4.02 1.812 1 94.44 91 ALA A C 1
ATOM 729 O O . ALA A 1 91 ? -7.379 -4.98 1.048 1 94.44 91 ALA A O 1
ATOM 730 N N . ALA A 1 92 ? -7.84 -2.883 1.596 1 94.88 92 ALA A N 1
ATOM 731 C CA . ALA A 1 92 ? -8.625 -2.646 0.389 1 94.88 92 ALA A CA 1
ATOM 732 C C . ALA A 1 92 ? -7.766 -2.771 -0.863 1 94.88 92 ALA A C 1
ATOM 734 O O . ALA A 1 92 ? -8.195 -3.342 -1.868 1 94.88 92 ALA A O 1
ATOM 735 N N . LEU A 1 93 ? -6.594 -2.207 -0.771 1 95.25 93 LEU A N 1
ATOM 736 C CA . LEU A 1 93 ? -5.664 -2.322 -1.892 1 95.25 93 LEU A CA 1
ATOM 737 C C . LEU A 1 93 ? -5.348 -3.785 -2.188 1 95.25 93 LEU A C 1
ATOM 739 O O . LEU A 1 93 ? -5.383 -4.211 -3.346 1 95.25 93 LEU A O 1
ATOM 743 N N . PHE A 1 94 ? -5.102 -4.5 -1.185 1 93.88 94 PHE A N 1
ATOM 744 C CA . PHE A 1 94 ? -4.801 -5.918 -1.348 1 93.88 94 PHE A CA 1
ATOM 745 C C . PHE A 1 94 ? -5.977 -6.648 -1.978 1 93.88 94 PHE A C 1
ATOM 747 O O . PHE A 1 94 ? -5.797 -7.441 -2.906 1 93.88 94 PHE A O 1
ATOM 754 N N . ASN A 1 95 ? -7.102 -6.398 -1.492 1 93.75 95 ASN A N 1
ATOM 755 C CA . ASN A 1 95 ? -8.297 -7.023 -2.039 1 93.75 95 ASN A CA 1
ATOM 756 C C . ASN A 1 95 ? -8.523 -6.633 -3.496 1 93.75 95 ASN A C 1
ATOM 758 O O . ASN A 1 95 ? -8.93 -7.461 -4.312 1 93.75 95 ASN A O 1
ATOM 762 N N . GLY A 1 96 ? -8.312 -5.371 -3.746 1 94.75 96 GLY A N 1
ATOM 763 C CA . GLY A 1 96 ? -8.422 -4.922 -5.125 1 94.75 96 GLY A CA 1
ATOM 764 C C . GLY A 1 96 ? -7.453 -5.625 -6.059 1 94.75 96 GLY A C 1
ATOM 765 O O . GLY A 1 96 ? -7.84 -6.07 -7.141 1 94.75 96 GLY A O 1
ATOM 766 N N . VAL A 1 97 ? -6.266 -5.77 -5.621 1 93.94 97 VAL A N 1
ATOM 767 C CA . VAL A 1 97 ? -5.238 -6.418 -6.426 1 93.94 97 VAL A CA 1
ATOM 768 C C . VAL A 1 97 ? -5.574 -7.898 -6.594 1 93.94 97 VAL A C 1
ATOM 770 O O . VAL A 1 97 ? -5.457 -8.445 -7.691 1 93.94 97 VAL A O 1
ATOM 773 N N . LEU A 1 98 ? -5.941 -8.477 -5.516 1 91.94 98 LEU A N 1
ATOM 774 C CA . LEU A 1 98 ? -6.324 -9.883 -5.574 1 91.94 98 LEU A CA 1
ATOM 775 C C . LEU A 1 98 ? -7.449 -10.094 -6.586 1 91.94 98 LEU A C 1
ATOM 777 O O . LEU A 1 98 ? -7.367 -11 -7.426 1 91.94 98 LEU A O 1
ATOM 781 N N . LEU A 1 99 ? -8.453 -9.258 -6.492 1 92.81 99 LEU A N 1
ATOM 782 C CA . LEU A 1 99 ? -9.578 -9.352 -7.418 1 92.81 99 LEU A CA 1
ATOM 783 C C . LEU A 1 99 ? -9.117 -9.109 -8.852 1 92.81 99 LEU A C 1
ATOM 785 O O . LEU A 1 99 ? -9.617 -9.75 -9.781 1 92.81 99 LEU A O 1
ATOM 789 N N . PHE A 1 100 ? -8.25 -8.203 -9.016 1 94.81 100 PHE A N 1
ATOM 790 C CA . PHE A 1 100 ? -7.727 -7.871 -10.336 1 94.81 100 PHE A CA 1
ATOM 791 C C . PHE A 1 100 ? -7.012 -9.07 -10.953 1 94.81 100 PHE A C 1
ATOM 793 O O . PHE A 1 100 ? -7.258 -9.422 -12.109 1 94.81 100 PHE A O 1
ATOM 800 N N . VAL A 1 101 ? -6.176 -9.734 -10.203 1 91.69 101 VAL A N 1
ATOM 801 C CA . VAL A 1 101 ? -5.414 -10.891 -10.664 1 91.69 101 VAL A CA 1
ATOM 802 C C . VAL A 1 101 ? -6.367 -12.047 -10.969 1 91.69 101 VAL A C 1
ATOM 804 O O . VAL A 1 101 ? -6.262 -12.688 -12.016 1 91.69 101 VAL A O 1
ATOM 807 N N . ILE A 1 102 ? -7.258 -12.266 -10.07 1 88.12 102 ILE A N 1
ATOM 808 C CA . ILE A 1 102 ? -8.234 -13.336 -10.258 1 88.12 102 ILE A CA 1
ATOM 809 C C . ILE A 1 102 ? -9.031 -13.094 -11.539 1 88.12 102 ILE A C 1
ATOM 811 O O . ILE A 1 102 ? -9.25 -14.023 -12.32 1 88.12 102 ILE A O 1
ATOM 815 N N . SER A 1 103 ? -9.438 -11.852 -11.727 1 93.62 103 SER A N 1
ATOM 816 C CA . SER A 1 103 ? -10.234 -11.508 -12.898 1 93.62 103 SER A CA 1
ATOM 817 C C . SER A 1 103 ? -9.453 -11.742 -14.188 1 93.62 103 SER A C 1
ATOM 819 O O . SER A 1 103 ? -10.016 -12.203 -15.18 1 93.62 103 SER A O 1
ATOM 821 N N . ILE A 1 104 ? -8.227 -11.469 -14.203 1 93.81 104 ILE A N 1
ATOM 822 C CA . ILE A 1 104 ? -7.379 -11.734 -15.367 1 93.81 104 ILE A CA 1
ATOM 823 C C . ILE A 1 104 ? -7.297 -13.242 -15.617 1 93.81 104 ILE A C 1
ATOM 825 O O . ILE A 1 104 ? -7.395 -13.695 -16.75 1 93.81 104 ILE A O 1
ATOM 829 N N . GLY A 1 105 ? -7.094 -14.008 -14.609 1 91.12 105 GLY A N 1
ATOM 830 C CA . GLY A 1 105 ? -7.09 -15.461 -14.734 1 91.12 105 GLY A CA 1
ATOM 831 C C . GLY A 1 105 ? -8.367 -16.016 -15.336 1 91.12 105 GLY A C 1
ATOM 832 O O . GLY A 1 105 ? -8.328 -16.891 -16.188 1 91.12 105 GLY A O 1
ATOM 833 N N . ILE A 1 106 ? -9.445 -15.461 -14.85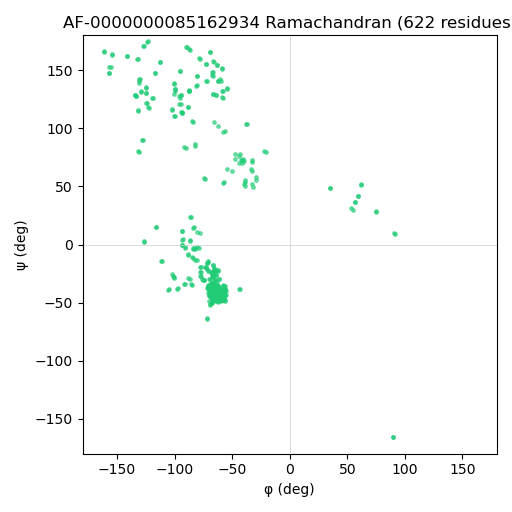9 1 88.38 106 ILE A N 1
ATOM 834 C CA . ILE A 1 106 ? -10.742 -15.891 -15.375 1 88.38 106 ILE A CA 1
ATOM 835 C C . ILE A 1 106 ? -10.844 -15.547 -16.859 1 88.38 106 ILE A C 1
ATOM 837 O O . ILE A 1 106 ? -11.328 -16.359 -17.656 1 88.38 106 ILE A O 1
ATOM 841 N N . LEU A 1 107 ? -10.414 -14.414 -17.188 1 93.06 107 LEU A N 1
ATOM 842 C CA . LEU A 1 107 ? -10.461 -13.969 -18.578 1 93.06 107 LEU A CA 1
ATOM 843 C C . LEU A 1 107 ? -9.625 -14.875 -19.469 1 93.06 107 LEU A C 1
ATOM 845 O O . LEU A 1 107 ? -10.086 -15.297 -20.531 1 93.06 107 LEU A O 1
ATOM 849 N N . ILE A 1 108 ? -8.477 -15.234 -19.062 1 92.62 108 ILE A N 1
ATOM 850 C CA . ILE A 1 108 ? -7.594 -16.109 -19.828 1 92.62 108 ILE A CA 1
ATOM 851 C C . ILE A 1 108 ? -8.227 -17.484 -19.984 1 92.62 108 ILE A C 1
ATOM 853 O O . ILE A 1 108 ? -8.242 -18.047 -21.078 1 92.62 108 ILE A O 1
ATOM 857 N N . GLU A 1 109 ? -8.695 -17.969 -18.922 1 89.19 109 GLU A N 1
ATOM 858 C CA . GLU A 1 109 ? -9.352 -19.281 -18.969 1 89.19 109 GLU A CA 1
ATOM 859 C C . GLU A 1 109 ? -10.57 -19.25 -19.875 1 89.19 109 GLU A C 1
ATOM 861 O O . GLU A 1 109 ? -10.836 -20.219 -20.594 1 89.19 109 GLU A O 1
ATOM 866 N N . ALA A 1 110 ? -11.32 -18.156 -19.812 1 90.12 110 ALA A N 1
ATOM 867 C CA . ALA A 1 110 ? -12.492 -18.016 -20.656 1 90.12 110 ALA A CA 1
ATOM 868 C C . ALA A 1 110 ? -12.109 -18.016 -22.141 1 90.12 110 ALA A C 1
ATOM 870 O O . ALA A 1 110 ? -12.781 -18.641 -22.953 1 90.12 110 ALA A O 1
ATOM 871 N N . ILE A 1 111 ? -11.062 -17.422 -22.453 1 92 111 ILE A N 1
ATOM 872 C CA . ILE A 1 111 ? -10.578 -17.375 -23.828 1 92 111 ILE A CA 1
ATOM 873 C C . ILE A 1 111 ? -10.125 -18.766 -24.266 1 92 111 ILE A C 1
ATOM 875 O O . ILE A 1 111 ? -10.406 -19.188 -25.391 1 92 111 ILE A O 1
ATOM 879 N N . ARG A 1 112 ? -9.508 -19.469 -23.422 1 90.75 112 ARG A N 1
ATOM 880 C CA . ARG A 1 112 ? -9.062 -20.828 -23.719 1 90.75 112 ARG A CA 1
ATOM 881 C C . ARG A 1 112 ? -10.25 -21.75 -23.969 1 90.75 112 ARG A C 1
ATOM 883 O O . ARG A 1 112 ? -10.188 -22.641 -24.812 1 90.75 112 ARG A O 1
ATOM 890 N N . ARG A 1 113 ? -11.312 -21.516 -23.297 1 88.19 113 ARG A N 1
ATOM 891 C CA . ARG A 1 113 ? -12.492 -22.359 -23.375 1 88.19 113 ARG A CA 1
ATOM 892 C C . ARG A 1 113 ? -13.273 -22.094 -24.656 1 88.19 113 ARG A C 1
ATOM 894 O O . ARG A 1 113 ? -14.109 -22.906 -25.062 1 88.19 113 ARG A O 1
ATOM 901 N N . ILE A 1 114 ? -13.062 -21.016 -25.25 1 88.62 114 ILE A N 1
ATOM 902 C CA . ILE A 1 114 ? -13.68 -20.766 -26.547 1 88.62 114 ILE A CA 1
ATOM 903 C C . ILE A 1 114 ? -13.164 -21.781 -27.562 1 88.62 114 ILE A C 1
ATOM 905 O O . ILE A 1 114 ? -13.938 -22.281 -28.391 1 88.62 114 ILE A O 1
ATOM 909 N N . ALA A 1 115 ? -11.906 -22.094 -27.453 1 87.5 115 ALA A N 1
ATOM 910 C CA . ALA A 1 115 ? -11.289 -23.047 -28.359 1 87.5 115 ALA A CA 1
ATOM 911 C C . ALA A 1 115 ? -11.688 -24.484 -28.016 1 87.5 115 ALA A C 1
ATOM 913 O O . ALA A 1 115 ? -11.742 -25.344 -28.891 1 87.5 115 ALA A O 1
ATOM 914 N N . GLN A 1 116 ? -11.914 -24.656 -26.734 1 85.25 116 GLN A N 1
ATOM 915 C CA . GLN A 1 116 ? -12.32 -25.984 -26.266 1 85.25 116 GLN A CA 1
ATOM 916 C C . GLN A 1 116 ? -13.547 -25.875 -25.344 1 85.25 116 GLN A C 1
ATOM 918 O O . GLN A 1 116 ? -13.414 -25.906 -24.125 1 85.25 116 GLN A O 1
ATOM 923 N N . PRO A 1 117 ? -14.578 -25.766 -25.969 1 75.88 117 PRO A N 1
ATOM 924 C CA . PRO A 1 117 ? -15.789 -25.562 -25.156 1 75.88 117 PRO A CA 1
ATOM 925 C C . PRO A 1 117 ? -16.031 -26.703 -24.172 1 75.88 117 PRO A C 1
ATOM 927 O O . PRO A 1 117 ? -15.781 -27.859 -24.484 1 75.88 117 PRO A O 1
ATOM 930 N N . PRO A 1 118 ? -16.172 -26.141 -22.891 1 67.5 118 PRO A N 1
ATOM 931 C CA . PRO A 1 118 ? -16.359 -27.156 -21.859 1 67.5 118 PRO A CA 1
ATOM 932 C C . PRO A 1 118 ? -17.656 -27.953 -22.062 1 67.5 118 PRO A C 1
ATOM 934 O O . PRO A 1 118 ? -18.562 -27.516 -22.766 1 67.5 118 PRO A O 1
ATOM 937 N N . GLU A 1 119 ? -17.531 -29.172 -21.484 1 67.62 119 GLU A N 1
ATOM 938 C CA . GLU A 1 119 ? -18.75 -29.969 -21.453 1 67.62 119 GLU A CA 1
ATOM 939 C C . GLU A 1 119 ? -19.781 -29.375 -20.484 1 67.62 119 GLU A C 1
ATOM 941 O O . GLU A 1 119 ? -19.453 -28.469 -19.719 1 67.62 119 GLU A O 1
ATOM 946 N N . VAL A 1 120 ? -20.953 -29.812 -20.594 1 65.06 120 VAL A N 1
ATOM 947 C CA . VAL A 1 120 ? -22.094 -29.375 -19.812 1 65.06 120 VAL A CA 1
ATOM 948 C C . VAL A 1 120 ? -21.812 -29.594 -18.328 1 65.06 120 VAL A C 1
ATOM 950 O O . VAL A 1 120 ? -21.203 -30.594 -17.938 1 65.06 120 VAL A O 1
ATOM 953 N N . MET A 1 121 ? -22.094 -28.531 -17.578 1 70.06 121 MET A N 1
ATOM 954 C CA . MET A 1 121 ? -21.984 -28.688 -16.125 1 70.06 121 MET A CA 1
ATOM 955 C C . MET A 1 121 ? -22.812 -29.859 -15.641 1 70.06 121 MET A C 1
ATOM 957 O O . MET A 1 121 ? -23.938 -30.062 -16.094 1 70.06 121 MET A O 1
ATOM 961 N N . SER A 1 122 ? -22.219 -30.609 -14.836 1 74.12 122 SER A N 1
ATOM 962 C CA . SER A 1 122 ? -22.953 -31.719 -14.234 1 74.12 122 SER A CA 1
ATOM 963 C C . SER A 1 122 ? -24.062 -31.203 -13.312 1 74.12 122 SER A C 1
ATOM 965 O O . SER A 1 122 ? -24.062 -30.031 -12.93 1 74.12 122 SER A O 1
ATOM 967 N N . THR A 1 123 ? -25.047 -31.984 -13.07 1 78.62 123 THR A N 1
ATOM 968 C CA . THR A 1 123 ? -26.141 -31.641 -12.172 1 78.62 123 THR A CA 1
ATOM 969 C C . THR A 1 123 ? -25.625 -31.281 -10.789 1 78.62 123 THR A C 1
ATOM 971 O O . THR A 1 123 ? -26.125 -30.344 -10.148 1 78.62 123 THR A O 1
ATOM 974 N N . GLU A 1 124 ? -24.562 -31.969 -10.367 1 75.56 124 GLU A N 1
ATOM 975 C CA . GLU A 1 124 ? -23.969 -31.703 -9.07 1 75.56 124 GLU A CA 1
ATOM 976 C C . GLU A 1 124 ? -23.375 -30.297 -9.023 1 75.56 124 GLU A C 1
ATOM 978 O O . GLU A 1 124 ? -23.562 -29.562 -8.039 1 75.56 124 GLU A O 1
ATOM 983 N N . MET A 1 125 ? -22.734 -30.016 -10.117 1 76.31 125 MET A N 1
ATOM 984 C CA . MET A 1 125 ? -22.109 -28.688 -10.188 1 76.31 125 MET A CA 1
ATOM 985 C C . MET A 1 125 ? -23.156 -27.594 -10.219 1 76.31 125 MET A C 1
ATOM 987 O O . MET A 1 125 ? -22.969 -26.516 -9.648 1 76.31 125 MET A O 1
ATOM 991 N N . LEU A 1 126 ? -24.234 -27.891 -10.805 1 83.31 126 LEU A N 1
ATOM 992 C CA . LEU A 1 126 ? -25.312 -26.906 -10.867 1 83.31 126 LEU A CA 1
ATOM 993 C C . LEU A 1 126 ? -25.938 -26.688 -9.492 1 83.31 126 LEU A C 1
ATOM 995 O O . LEU A 1 126 ? -26.219 -25.562 -9.109 1 83.31 126 LEU A O 1
ATOM 999 N N . ILE A 1 127 ? -26.188 -27.719 -8.781 1 83.62 127 ILE A N 1
ATOM 1000 C CA . ILE A 1 127 ? -26.781 -27.641 -7.449 1 83.62 127 ILE A CA 1
ATOM 1001 C C . ILE A 1 127 ? -25.859 -26.828 -6.535 1 83.62 127 ILE A C 1
ATOM 1003 O O . ILE A 1 127 ? -26.328 -25.922 -5.832 1 83.62 127 ILE A O 1
ATOM 1007 N N . ILE A 1 128 ? -24.594 -27.141 -6.633 1 81.69 128 ILE A N 1
ATOM 1008 C CA . ILE A 1 128 ? -23.625 -26.438 -5.793 1 81.69 128 ILE A CA 1
ATOM 1009 C C . ILE A 1 128 ? -23.594 -24.953 -6.172 1 81.69 128 ILE A C 1
ATOM 1011 O O . ILE A 1 128 ? -23.5 -24.078 -5.297 1 81.69 128 ILE A O 1
ATOM 1015 N N . SER A 1 129 ? -23.656 -24.688 -7.438 1 84.88 129 SER A N 1
ATOM 1016 C CA . SER A 1 129 ? -23.641 -23.312 -7.914 1 84.88 129 SER A CA 1
ATOM 1017 C C . SER A 1 129 ? -24.875 -22.547 -7.422 1 84.88 129 SER A C 1
ATOM 1019 O O . SER A 1 129 ? -24.781 -21.375 -7.055 1 84.88 129 SER A O 1
ATOM 1021 N N . VAL A 1 130 ? -25.953 -23.219 -7.41 1 90.31 130 VAL A N 1
ATOM 1022 C CA . VAL A 1 130 ? -27.188 -22.578 -6.965 1 90.31 130 VAL A CA 1
ATOM 1023 C C . VAL A 1 130 ? -27.125 -22.297 -5.465 1 90.31 130 VAL A C 1
ATOM 1025 O O . VAL A 1 130 ? -27.5 -21.219 -5.012 1 90.31 130 VAL A O 1
ATOM 1028 N N . ILE A 1 131 ? -26.641 -23.234 -4.727 1 89.81 131 ILE A N 1
ATOM 1029 C CA . ILE A 1 131 ? -26.484 -23.031 -3.289 1 89.81 131 ILE A CA 1
ATOM 1030 C C . ILE A 1 131 ? -25.5 -21.906 -3.027 1 89.81 131 ILE A C 1
ATOM 1032 O O . ILE A 1 131 ? -25.75 -21.031 -2.188 1 89.81 131 ILE A O 1
ATOM 1036 N N . GLY A 1 132 ? -24.406 -21.953 -3.703 1 87.69 132 GLY A N 1
ATOM 1037 C CA . GLY A 1 132 ? -23.438 -20.875 -3.59 1 87.69 132 GLY A CA 1
ATOM 1038 C C . GLY A 1 132 ? -24.016 -19.516 -3.908 1 87.69 132 GLY A C 1
ATOM 1039 O O . GLY A 1 132 ? -23.719 -18.531 -3.229 1 87.69 132 GLY A O 1
ATOM 1040 N N . LEU A 1 133 ? -24.859 -19.484 -4.883 1 92.25 133 LEU A N 1
ATOM 1041 C CA . LEU A 1 133 ? -25.516 -18.234 -5.262 1 92.25 133 LEU A CA 1
ATOM 1042 C C . LEU A 1 133 ? -26.406 -17.719 -4.137 1 92.25 133 LEU A C 1
ATOM 1044 O O . LEU A 1 133 ? -26.391 -16.531 -3.82 1 92.25 133 LEU A O 1
ATOM 1048 N N . ILE A 1 134 ? -27.125 -18.625 -3.59 1 95.12 134 ILE A N 1
ATOM 1049 C CA . ILE A 1 134 ? -28.031 -18.25 -2.498 1 95.12 134 ILE A CA 1
ATOM 1050 C C . ILE A 1 134 ? -27.219 -17.688 -1.336 1 95.12 134 ILE A C 1
ATOM 1052 O O . ILE A 1 134 ? -27.562 -16.641 -0.787 1 95.12 134 ILE A O 1
ATOM 1056 N N . ILE A 1 135 ? -26.172 -18.328 -1.003 1 93 135 ILE A N 1
ATOM 1057 C CA . ILE A 1 135 ? -25.312 -17.891 0.096 1 93 135 ILE A CA 1
ATOM 1058 C C . ILE A 1 135 ? -24.75 -16.516 -0.217 1 93 135 ILE A C 1
ATOM 1060 O O . ILE A 1 135 ? -24.766 -15.625 0.634 1 93 135 ILE A O 1
ATOM 1064 N N . ASN A 1 136 ? -24.312 -16.328 -1.393 1 92.5 136 ASN A N 1
ATOM 1065 C CA . ASN A 1 136 ? -23.734 -15.055 -1.792 1 92.5 136 ASN A CA 1
ATOM 1066 C C . ASN A 1 136 ? -24.781 -13.945 -1.79 1 92.5 136 ASN A C 1
ATOM 1068 O O . ASN A 1 136 ? -24.469 -12.797 -1.446 1 92.5 136 ASN A O 1
ATOM 1072 N N . ILE A 1 137 ? -25.938 -14.289 -2.156 1 95.19 137 ILE A N 1
ATOM 1073 C CA . ILE A 1 137 ? -27.031 -13.312 -2.135 1 95.19 137 ILE A CA 1
ATOM 1074 C C . ILE A 1 137 ? -27.297 -12.883 -0.695 1 95.19 137 ILE A C 1
ATOM 1076 O O . ILE A 1 137 ? -27.469 -11.688 -0.418 1 95.19 137 ILE A O 1
ATOM 1080 N N . ILE A 1 138 ? -27.344 -13.805 0.16 1 95.56 138 ILE A N 1
ATOM 1081 C CA . ILE A 1 138 ? -27.578 -13.523 1.571 1 95.56 138 ILE A CA 1
ATOM 1082 C C . ILE A 1 138 ? -26.484 -12.617 2.111 1 95.56 138 ILE A C 1
ATOM 1084 O O . ILE A 1 138 ? -26.766 -11.609 2.756 1 95.56 138 ILE A O 1
ATOM 1088 N N . VAL A 1 139 ? -25.312 -12.945 1.84 1 94.69 139 VAL A N 1
ATOM 1089 C CA . VAL A 1 139 ? -24.172 -12.18 2.338 1 94.69 139 VAL A CA 1
ATOM 1090 C C . VAL A 1 139 ? -24.172 -10.789 1.717 1 94.69 139 VAL A C 1
ATOM 1092 O O . VAL A 1 139 ? -23.938 -9.797 2.41 1 94.69 139 VAL A O 1
ATOM 1095 N N . ALA A 1 140 ? -24.406 -10.727 0.473 1 93.88 140 ALA A N 1
ATOM 1096 C CA . ALA A 1 140 ? -24.484 -9.43 -0.203 1 93.88 140 ALA A CA 1
ATOM 1097 C C . ALA A 1 140 ? -25.562 -8.547 0.412 1 93.88 140 ALA A C 1
ATOM 1099 O O . ALA A 1 140 ? -25.359 -7.352 0.614 1 93.88 140 ALA A O 1
ATOM 1100 N N . TRP A 1 141 ? -26.625 -9.195 0.673 1 94.12 141 TRP A N 1
ATOM 1101 C CA . TRP A 1 141 ? -27.734 -8.484 1.281 1 94.12 141 TRP A CA 1
ATOM 1102 C C . TRP A 1 141 ? -27.375 -7.977 2.672 1 94.12 141 TRP A C 1
ATOM 1104 O O . TRP A 1 141 ? -27.672 -6.836 3.023 1 94.12 141 TRP A O 1
ATOM 1114 N N . LEU A 1 142 ? -26.75 -8.75 3.426 1 93.44 142 LEU A N 1
ATOM 1115 C CA . LEU A 1 142 ? -26.297 -8.375 4.758 1 93.44 142 LEU A CA 1
ATOM 1116 C C . LEU A 1 142 ? -25.344 -7.195 4.691 1 93.44 142 LEU A C 1
ATOM 1118 O O . LEU A 1 142 ? -25.453 -6.246 5.469 1 93.44 142 LEU A O 1
ATOM 1122 N N . MET A 1 143 ? -24.453 -7.195 3.791 1 93.5 143 MET A N 1
ATOM 1123 C CA . MET A 1 143 ? -23.438 -6.152 3.66 1 93.5 143 MET A CA 1
ATOM 1124 C C . MET A 1 143 ? -24.062 -4.848 3.172 1 93.5 143 MET A C 1
ATOM 1126 O O . MET A 1 143 ? -23.672 -3.768 3.619 1 93.5 143 MET A O 1
ATOM 1130 N N . MET A 1 144 ? -24.969 -4.941 2.338 1 91.44 144 MET A N 1
ATOM 1131 C CA . MET A 1 144 ? -25.625 -3.746 1.812 1 91.44 144 MET A CA 1
ATOM 1132 C C . MET A 1 144 ? -26.484 -3.086 2.881 1 91.44 144 MET A C 1
ATOM 1134 O O . MET A 1 144 ? -26.547 -1.858 2.969 1 91.44 144 MET A O 1
ATOM 1138 N N . ARG A 1 145 ? -27.078 -3.904 3.691 1 90.06 145 ARG A N 1
ATOM 1139 C CA . ARG A 1 145 ? -28.016 -3.391 4.691 1 90.06 145 ARG A CA 1
ATOM 1140 C C . ARG A 1 145 ? -27.266 -2.947 5.949 1 90.06 145 ARG A C 1
ATOM 1142 O O . ARG A 1 145 ? -27.625 -1.936 6.559 1 90.06 145 ARG A O 1
ATOM 1149 N N . GLY A 1 146 ? -26.266 -3.611 6.254 1 88 146 GLY A N 1
ATOM 1150 C CA . GLY A 1 146 ? -25.641 -3.377 7.543 1 88 146 GLY A CA 1
ATOM 1151 C C . GLY A 1 146 ? -24.266 -2.719 7.426 1 88 146 GLY A C 1
ATOM 1152 O O . GLY A 1 146 ? -23.734 -2.223 8.414 1 88 146 GLY A O 1
ATOM 1153 N N . GLY A 1 147 ? -23.766 -2.746 6.234 1 85.56 147 GLY A N 1
ATOM 1154 C CA . GLY A 1 147 ? -22.422 -2.234 6.062 1 85.56 147 GLY A CA 1
ATOM 1155 C C . GLY A 1 147 ? -22.359 -0.958 5.246 1 85.56 147 GLY A C 1
ATOM 1156 O O . GLY A 1 147 ? -23.312 -0.629 4.535 1 85.56 147 GLY A O 1
ATOM 1157 N N . ASP A 1 148 ? -21.266 -0.215 5.457 1 85.62 148 ASP A N 1
ATOM 1158 C CA . ASP A 1 148 ? -21.031 0.984 4.664 1 85.62 148 ASP A CA 1
ATOM 1159 C C . ASP A 1 148 ? -20.188 0.661 3.422 1 85.62 148 ASP A C 1
ATOM 1161 O O . ASP A 1 148 ? -18.984 0.904 3.396 1 85.62 148 ASP A O 1
ATOM 1165 N N . THR A 1 149 ? -20.812 0.236 2.463 1 82.69 149 THR A N 1
ATOM 1166 C CA . THR A 1 149 ? -20.141 -0.219 1.247 1 82.69 149 THR A CA 1
ATOM 1167 C C . THR A 1 149 ? -19.797 0.963 0.344 1 82.69 149 THR A C 1
ATOM 1169 O O . THR A 1 149 ? -19.062 0.813 -0.629 1 82.69 149 THR A O 1
ATOM 1172 N N . HIS A 1 150 ? -20.172 2.109 0.695 1 78.25 150 HIS A N 1
ATOM 1173 C CA . HIS A 1 150 ? -19.922 3.256 -0.177 1 78.25 150 HIS A CA 1
ATOM 1174 C C . HIS A 1 150 ? -18.797 4.121 0.348 1 78.25 150 HIS A C 1
ATOM 1176 O O . HIS A 1 150 ? -17.906 4.527 -0.415 1 78.25 150 HIS A O 1
ATOM 1182 N N . HIS A 1 151 ? -18.781 4.25 1.618 1 81.31 151 HIS A N 1
ATOM 1183 C CA . HIS A 1 151 ? -17.828 5.219 2.158 1 81.31 151 HIS A CA 1
ATOM 1184 C C . HIS A 1 151 ? -16.578 4.527 2.697 1 81.31 151 HIS A C 1
ATOM 1186 O O . HIS A 1 151 ? -15.508 5.125 2.736 1 81.31 151 HIS A O 1
ATOM 1192 N N . ASN A 1 152 ? -16.859 3.328 3.107 1 89.69 152 ASN A N 1
ATOM 1193 C CA . ASN A 1 152 ? -15.711 2.598 3.641 1 89.69 152 ASN A CA 1
ATOM 1194 C C . ASN A 1 152 ? -15.047 1.74 2.568 1 89.69 152 ASN A C 1
ATOM 1196 O O . ASN A 1 152 ? -15.625 0.757 2.105 1 89.69 152 ASN A O 1
ATOM 1200 N N . ILE A 1 153 ? -13.859 2.102 2.256 1 90.94 153 ILE A N 1
ATOM 1201 C CA . ILE A 1 153 ? -13.164 1.487 1.127 1 90.94 153 ILE A CA 1
ATOM 1202 C C . ILE A 1 153 ? -12.852 0.029 1.449 1 90.94 153 ILE A C 1
ATOM 1204 O O . ILE A 1 153 ? -12.82 -0.819 0.554 1 90.94 153 ILE A O 1
ATOM 1208 N N . ASN A 1 154 ? -12.586 -0.271 2.686 1 92.56 154 ASN A N 1
ATOM 1209 C CA . ASN A 1 154 ? -12.352 -1.646 3.117 1 92.56 154 ASN A CA 1
ATOM 1210 C C . ASN A 1 154 ? -13.594 -2.51 2.922 1 92.56 154 ASN A C 1
ATOM 1212 O O . ASN A 1 154 ? -13.516 -3.605 2.361 1 92.56 154 ASN A O 1
ATOM 1216 N N . MET A 1 155 ? -14.727 -2.027 3.32 1 92.56 155 MET A N 1
ATOM 1217 C CA . MET A 1 155 ? -16 -2.713 3.125 1 92.56 155 MET A CA 1
ATOM 1218 C C . MET A 1 155 ? -16.312 -2.867 1.642 1 92.56 155 MET A C 1
ATOM 1220 O O . MET A 1 155 ? -16.781 -3.926 1.207 1 92.56 155 MET A O 1
ATOM 1224 N N . ARG A 1 156 ? -16.078 -1.894 0.947 1 92.5 156 ARG A N 1
ATOM 1225 C CA . ARG A 1 156 ? -16.297 -1.925 -0.493 1 92.5 156 ARG A CA 1
ATOM 1226 C C . ARG A 1 156 ? -15.477 -3.023 -1.157 1 92.5 156 ARG A C 1
ATOM 1228 O O . ARG A 1 156 ? -15.977 -3.736 -2.031 1 92.5 156 ARG A O 1
ATOM 1235 N N . GLY A 1 157 ? -14.219 -3.127 -0.758 1 93.12 157 GLY A N 1
ATOM 1236 C CA . GLY A 1 157 ? -13.375 -4.18 -1.296 1 93.12 157 GLY A CA 1
ATOM 1237 C C . GLY A 1 157 ? -13.922 -5.57 -1.044 1 93.12 157 GLY A C 1
ATOM 1238 O O . GLY A 1 157 ? -13.992 -6.395 -1.961 1 93.12 157 GLY A O 1
ATOM 1239 N N . ALA A 1 158 ? -14.328 -5.746 0.163 1 92.38 158 ALA A N 1
ATOM 1240 C CA . ALA A 1 158 ? -14.922 -7.035 0.523 1 92.38 158 ALA A CA 1
ATOM 1241 C C . ALA A 1 158 ? -16.219 -7.277 -0.236 1 92.38 158 ALA A C 1
ATOM 1243 O O . ALA A 1 158 ? -16.469 -8.383 -0.729 1 92.38 158 ALA A O 1
ATOM 1244 N N . PHE A 1 159 ? -17 -6.297 -0.339 1 93 159 PHE A N 1
ATOM 1245 C CA . PHE A 1 159 ? -18.281 -6.375 -1.018 1 93 159 PHE A CA 1
ATOM 1246 C C . PHE A 1 159 ? -18.109 -6.711 -2.492 1 93 159 PHE A C 1
ATOM 1248 O O . PHE A 1 159 ? -18.844 -7.523 -3.049 1 93 159 PHE A O 1
ATOM 1255 N N . LEU A 1 160 ? -17.156 -6.133 -3.143 1 91.56 160 LEU A N 1
ATOM 1256 C CA . LEU A 1 160 ? -16.891 -6.391 -4.555 1 91.56 160 LEU A CA 1
ATOM 1257 C C . LEU A 1 160 ? -16.516 -7.852 -4.777 1 91.56 160 LEU A C 1
ATOM 1259 O O . LEU A 1 160 ? -16.875 -8.438 -5.805 1 91.56 160 LEU A O 1
ATOM 1263 N N . HIS A 1 161 ? -15.766 -8.344 -3.838 1 90.88 161 HIS A N 1
ATOM 1264 C CA . HIS A 1 161 ? -15.414 -9.758 -3.936 1 90.88 161 HIS A CA 1
ATOM 1265 C C . HIS A 1 161 ? -16.656 -10.641 -3.891 1 90.88 161 HIS A C 1
ATOM 1267 O O . HIS A 1 161 ? -16.812 -11.531 -4.723 1 90.88 161 HIS A O 1
ATOM 1273 N N . VAL A 1 162 ? -17.547 -10.359 -2.99 1 90.94 162 VAL A N 1
ATOM 1274 C CA . VAL A 1 162 ? -18.797 -11.102 -2.855 1 90.94 162 VAL A CA 1
ATOM 1275 C C . VAL A 1 162 ? -19.641 -10.938 -4.121 1 90.94 162 VAL A C 1
ATOM 1277 O O . VAL A 1 162 ? -20.219 -11.906 -4.621 1 90.94 162 VAL A O 1
ATOM 1280 N N . LEU A 1 163 ? -19.672 -9.773 -4.621 1 90.56 163 LEU A N 1
ATOM 1281 C CA . LEU A 1 163 ? -20.406 -9.484 -5.844 1 90.56 163 LEU A CA 1
ATOM 1282 C C . LEU A 1 163 ? -19.828 -10.242 -7.031 1 90.56 163 LEU A C 1
ATOM 1284 O O . LEU A 1 163 ? -20.562 -10.711 -7.895 1 90.56 163 LEU A O 1
ATOM 1288 N N . GLY A 1 164 ? -18.5 -10.266 -7.039 1 89.25 164 GLY A N 1
ATOM 1289 C CA . GLY A 1 164 ? -17.859 -11.039 -8.086 1 89.25 164 GLY A CA 1
ATOM 1290 C C . GLY A 1 164 ? -18.266 -12.5 -8.086 1 89.25 164 GLY A C 1
ATOM 1291 O O . GLY A 1 164 ? -18.578 -13.062 -9.133 1 89.25 164 GLY A O 1
ATOM 1292 N N . ASP A 1 165 ? -18.281 -13.047 -6.953 1 88.75 165 ASP A N 1
ATOM 1293 C CA . ASP A 1 165 ? -18.688 -14.445 -6.824 1 88.75 165 ASP A CA 1
ATOM 1294 C C . ASP A 1 165 ? -20.156 -14.625 -7.215 1 88.75 165 ASP A C 1
ATOM 1296 O O . ASP A 1 165 ? -20.516 -15.609 -7.867 1 88.75 165 ASP A O 1
ATOM 1300 N N . LEU A 1 166 ? -20.969 -13.742 -6.828 1 90.94 166 LEU A N 1
ATOM 1301 C CA . LEU A 1 166 ? -22.391 -13.766 -7.152 1 90.94 166 LEU A CA 1
ATOM 1302 C C . LEU A 1 166 ? -22.594 -13.695 -8.664 1 90.94 166 LEU A C 1
ATOM 1304 O O . LEU A 1 166 ? -23.312 -14.516 -9.234 1 90.94 166 LEU A O 1
ATOM 1308 N N . LEU A 1 167 ? -21.938 -12.828 -9.297 1 90.69 167 LEU A N 1
ATOM 1309 C CA . LEU A 1 167 ? -22.047 -12.656 -10.742 1 90.69 167 LEU A CA 1
ATOM 1310 C C . LEU A 1 167 ? -21.484 -13.867 -11.477 1 90.69 167 LEU A C 1
ATOM 1312 O O . LEU A 1 167 ? -22.031 -14.297 -12.5 1 90.69 167 LEU A O 1
ATOM 1316 N N . GLY A 1 168 ? -20.422 -14.344 -10.914 1 87.38 168 GLY A N 1
ATOM 1317 C CA . GLY A 1 168 ? -19.859 -15.555 -11.484 1 87.38 168 GLY A CA 1
ATOM 1318 C C . GLY A 1 168 ? -20.828 -16.719 -11.469 1 87.38 168 GLY A C 1
ATOM 1319 O O . GLY A 1 168 ? -20.953 -17.438 -12.461 1 87.38 168 GLY A O 1
ATOM 1320 N N . SER A 1 169 ? -21.5 -16.891 -10.359 1 88.75 169 SER A N 1
ATOM 1321 C CA . SER A 1 169 ? -22.484 -17.969 -10.234 1 88.75 169 SER A CA 1
ATOM 1322 C C . SER A 1 169 ? -23.672 -17.75 -11.164 1 88.75 169 SER A C 1
ATOM 1324 O O . SER A 1 169 ? -24.141 -18.688 -11.805 1 88.75 169 SER A O 1
ATOM 1326 N N . VAL A 1 170 ? -24.078 -16.547 -11.25 1 91.31 170 VAL A N 1
ATOM 1327 C CA . VAL A 1 170 ? -25.172 -16.219 -12.156 1 91.31 170 VAL A CA 1
ATOM 1328 C C . VAL A 1 170 ? -24.766 -16.531 -13.594 1 91.31 170 VAL A C 1
ATOM 1330 O O . VAL A 1 170 ? -25.531 -17.141 -14.344 1 91.31 170 VAL A O 1
ATOM 1333 N N . GLY A 1 171 ? -23.594 -16.109 -13.922 1 88.88 171 GLY A N 1
ATOM 1334 C CA . GLY A 1 171 ? -23.094 -16.391 -15.258 1 88.88 171 GLY A CA 1
ATOM 1335 C C . GLY A 1 171 ? -22.969 -17.875 -15.547 1 88.88 171 GLY A C 1
ATOM 1336 O O . GLY A 1 171 ? -23.359 -18.344 -16.625 1 88.88 171 GLY A O 1
ATOM 1337 N N . ALA A 1 172 ? -22.5 -18.641 -14.586 1 85.38 172 ALA A N 1
ATOM 1338 C CA . ALA A 1 172 ? -22.312 -20.078 -14.758 1 85.38 172 ALA A CA 1
ATOM 1339 C C . ALA A 1 172 ? -23.656 -20.797 -14.891 1 85.38 172 ALA A C 1
ATOM 1341 O O . ALA A 1 172 ? -23.812 -21.688 -15.734 1 85.38 172 ALA A O 1
ATOM 1342 N N . ILE A 1 173 ? -24.594 -20.406 -14.062 1 89.5 173 ILE A N 1
ATOM 1343 C CA . ILE A 1 173 ? -25.906 -21.031 -14.078 1 89.5 173 ILE A CA 1
ATOM 1344 C C . ILE A 1 173 ? -26.609 -20.703 -15.391 1 89.5 173 ILE A C 1
ATOM 1346 O O . ILE A 1 173 ? -27.172 -21.594 -16.047 1 89.5 173 ILE A O 1
ATOM 1350 N N . ALA A 1 174 ? -26.531 -19.5 -15.781 1 91.25 174 ALA A N 1
ATOM 1351 C CA . ALA A 1 174 ? -27.125 -19.094 -17.047 1 91.25 174 ALA A CA 1
ATOM 1352 C C . ALA A 1 174 ? -26.516 -19.859 -18.219 1 91.25 174 ALA A C 1
ATOM 1354 O O . ALA A 1 174 ? -27.234 -20.328 -19.109 1 91.25 174 ALA A O 1
ATOM 1355 N N . ALA A 1 175 ? -25.281 -19.984 -18.172 1 88.75 175 ALA A N 1
ATOM 1356 C CA . ALA A 1 175 ? -24.578 -20.719 -19.234 1 88.75 175 ALA A CA 1
ATOM 1357 C C . ALA A 1 175 ? -25 -22.188 -19.25 1 88.75 175 ALA A C 1
ATOM 1359 O O . ALA A 1 175 ? -25.234 -22.75 -20.328 1 88.75 175 ALA A O 1
ATOM 1360 N N . ALA A 1 176 ? -25.172 -22.75 -18.109 1 86.44 176 ALA A N 1
ATOM 1361 C CA . ALA A 1 176 ? -25.578 -24.141 -18 1 86.44 176 ALA A CA 1
ATOM 1362 C C . ALA A 1 176 ? -26.969 -24.359 -18.609 1 86.44 176 ALA A C 1
ATOM 1364 O O . ALA A 1 176 ? -27.203 -25.328 -19.328 1 86.44 176 ALA A O 1
ATOM 1365 N N . ILE A 1 177 ? -27.812 -23.5 -18.312 1 88.81 177 ILE A N 1
ATOM 1366 C CA . ILE A 1 177 ? -29.188 -23.578 -18.797 1 88.81 177 ILE A CA 1
ATOM 1367 C C . ILE A 1 177 ? -29.188 -23.438 -20.328 1 88.81 177 ILE A C 1
ATOM 1369 O O . ILE A 1 177 ? -29.875 -24.203 -21.016 1 88.81 177 ILE A O 1
ATOM 1373 N N . LEU A 1 178 ? -28.406 -22.562 -20.828 1 90.25 178 LEU A N 1
ATOM 1374 C CA . LEU A 1 178 ? -28.344 -22.328 -22.266 1 90.25 178 LEU A CA 1
ATOM 1375 C C . LEU A 1 178 ? -27.719 -23.531 -22.984 1 90.25 178 LEU A C 1
ATOM 1377 O O . LEU A 1 178 ? -28.125 -23.875 -24.094 1 90.25 178 LEU A O 1
ATOM 1381 N N . ILE A 1 179 ? -26.812 -24.125 -22.344 1 85.81 179 ILE A N 1
ATOM 1382 C CA . ILE A 1 179 ? -26.188 -25.297 -22.938 1 85.81 179 ILE A CA 1
ATOM 1383 C C . ILE A 1 179 ? -27.156 -26.469 -22.938 1 85.81 179 ILE A C 1
ATOM 1385 O O . ILE A 1 179 ? -27.266 -27.203 -23.922 1 85.81 179 ILE A O 1
ATOM 1389 N N . TRP A 1 180 ? -27.953 -26.562 -21.875 1 86.19 180 TRP A N 1
ATOM 1390 C CA . TRP A 1 180 ? -28.906 -27.656 -21.734 1 86.19 180 TRP A CA 1
ATOM 1391 C C . TRP A 1 180 ? -30.047 -27.5 -22.734 1 86.19 180 TRP A C 1
ATOM 1393 O O . TRP A 1 180 ? -30.484 -28.484 -23.344 1 86.19 180 TRP A O 1
ATOM 1403 N N . LEU A 1 181 ? -30.391 -26.312 -22.953 1 89.19 181 LEU A N 1
ATOM 1404 C CA . LEU A 1 181 ? -31.578 -26.094 -23.766 1 89.19 181 LEU A CA 1
ATOM 1405 C C . LEU A 1 181 ? -31.203 -25.953 -25.25 1 89.19 181 LEU A C 1
ATOM 1407 O O . LEU A 1 181 ? -31.938 -26.391 -26.125 1 89.19 181 LEU A O 1
ATOM 1411 N N . PHE A 1 182 ? -30.031 -25.359 -25.547 1 91.38 182 PHE A N 1
ATOM 1412 C CA . PHE A 1 182 ? -29.75 -25 -26.922 1 91.38 182 PHE A CA 1
ATOM 1413 C C . PHE A 1 182 ? -28.406 -25.578 -27.375 1 91.38 182 PHE A C 1
ATOM 1415 O O . PHE A 1 182 ? -27.984 -25.375 -28.516 1 91.38 182 PHE A O 1
ATOM 1422 N N . ASN A 1 183 ? -27.734 -26.312 -26.562 1 87.31 183 ASN A N 1
ATOM 1423 C CA . ASN A 1 183 ? -26.406 -26.828 -26.844 1 87.31 183 ASN A CA 1
ATOM 1424 C C . ASN A 1 183 ? -25.422 -25.719 -27.219 1 87.31 183 ASN A C 1
ATOM 1426 O O . ASN A 1 183 ? -24.562 -25.891 -28.078 1 87.31 183 ASN A O 1
ATOM 1430 N N . PHE A 1 184 ? -25.719 -24.578 -26.656 1 89.12 184 PHE A N 1
ATOM 1431 C CA . PHE A 1 184 ? -24.859 -23.422 -26.891 1 89.12 184 PHE A CA 1
ATOM 1432 C C . PHE A 1 184 ? -23.641 -23.453 -25.953 1 89.12 184 PHE A C 1
ATOM 1434 O O . PHE A 1 184 ? -23.609 -22.734 -24.953 1 89.12 184 PHE A O 1
ATOM 1441 N N . THR A 1 185 ? -22.641 -24.109 -26.344 1 87.06 185 THR A N 1
ATOM 1442 C CA . THR A 1 185 ? -21.484 -24.391 -25.5 1 87.06 185 THR A CA 1
ATOM 1443 C C . THR A 1 185 ? -20.656 -23.125 -25.297 1 87.06 185 THR A C 1
ATOM 1445 O O . THR A 1 185 ? -19.906 -23.016 -24.328 1 87.06 185 THR A O 1
ATOM 1448 N N . LEU A 1 186 ? -20.859 -22.188 -26.188 1 89.94 186 LEU A N 1
ATOM 1449 C CA . LEU A 1 186 ? -20.078 -20.953 -26.078 1 89.94 186 LEU A CA 1
ATOM 1450 C C . LEU A 1 186 ? -20.672 -20.031 -25.031 1 89.94 186 LEU A C 1
ATOM 1452 O O . LEU A 1 186 ? -20.078 -19 -24.703 1 89.94 186 LEU A O 1
ATOM 1456 N N . ALA A 1 187 ? -21.719 -20.438 -24.484 1 89.5 187 ALA A N 1
ATOM 1457 C CA . ALA A 1 187 ? -22.375 -19.625 -23.469 1 89.5 187 ALA A CA 1
ATOM 1458 C C . ALA A 1 187 ? -21.5 -19.469 -22.234 1 89.5 187 ALA A C 1
ATOM 1460 O O . ALA A 1 187 ? -21.438 -18.391 -21.625 1 89.5 187 ALA A O 1
ATOM 1461 N N . ASP A 1 188 ? -20.812 -20.453 -21.922 1 88.44 188 ASP A N 1
ATOM 1462 C CA . ASP A 1 188 ? -19.984 -20.453 -20.703 1 88.44 188 ASP A CA 1
ATOM 1463 C C . ASP A 1 188 ? -18.812 -19.484 -20.844 1 88.44 188 ASP A C 1
ATOM 1465 O O . ASP A 1 188 ? -18.656 -18.578 -20.031 1 88.44 188 ASP A O 1
ATOM 1469 N N . PRO A 1 189 ? -18.016 -19.562 -21.922 1 90.75 189 PRO A N 1
ATOM 1470 C CA . PRO A 1 189 ? -16.906 -18.625 -22.047 1 90.75 189 PRO A CA 1
ATOM 1471 C C . PRO A 1 189 ? -17.375 -17.188 -22.219 1 90.75 189 PRO A C 1
ATOM 1473 O O . PRO A 1 189 ? -16.719 -16.25 -21.75 1 90.75 189 PRO A O 1
ATOM 1476 N N . ILE A 1 190 ? -18.391 -16.984 -22.797 1 92.62 190 ILE A N 1
ATOM 1477 C CA . ILE A 1 190 ? -18.922 -15.641 -23 1 92.62 190 ILE A CA 1
ATOM 1478 C C . ILE A 1 190 ? -19.359 -15.047 -21.656 1 92.62 190 ILE A C 1
ATOM 1480 O O . ILE A 1 190 ? -19 -13.914 -21.328 1 92.62 190 ILE A O 1
ATOM 1484 N N . ALA A 1 191 ? -20.141 -15.844 -20.938 1 90.81 191 ALA A N 1
ATOM 1485 C CA . ALA A 1 191 ? -20.578 -15.398 -19.625 1 90.81 191 ALA A CA 1
ATOM 1486 C C . ALA A 1 191 ? -19.391 -15.109 -18.719 1 90.81 191 ALA A C 1
ATOM 1488 O O . ALA A 1 191 ? -19.375 -14.102 -18 1 90.81 191 ALA A O 1
ATOM 1489 N N . SER A 1 192 ? -18.438 -15.914 -18.734 1 90.75 192 SER A N 1
ATOM 1490 C CA . SER A 1 192 ? -17.234 -15.742 -17.906 1 90.75 192 SER A CA 1
ATOM 1491 C C . SER A 1 192 ? -16.453 -14.5 -18.312 1 90.75 192 SER A C 1
ATOM 1493 O O . SER A 1 192 ? -15.922 -13.789 -17.469 1 90.75 192 SER A O 1
ATOM 1495 N N . MET A 1 193 ? -16.406 -14.234 -19.578 1 94.5 193 MET A N 1
ATOM 1496 C CA . MET A 1 193 ? -15.711 -13.062 -20.062 1 94.5 193 MET A CA 1
ATOM 1497 C C . MET A 1 193 ? -16.406 -11.781 -19.625 1 94.5 193 MET A C 1
ATOM 1499 O O . MET A 1 193 ? -15.758 -10.82 -19.219 1 94.5 193 MET A O 1
ATOM 1503 N N . LEU A 1 194 ? -17.672 -11.82 -19.703 1 94.44 194 LEU A N 1
ATOM 1504 C CA . LEU A 1 194 ? -18.453 -10.656 -19.297 1 94.44 194 LEU A CA 1
ATOM 1505 C C . LEU A 1 194 ? -18.25 -10.359 -17.812 1 94.44 194 LEU A C 1
ATOM 1507 O O . LEU A 1 194 ? -17.984 -9.219 -17.438 1 94.44 194 LEU A O 1
ATOM 1511 N N . VAL A 1 195 ? -18.359 -11.352 -17.031 1 92.19 195 VAL A N 1
ATOM 1512 C CA . VAL A 1 195 ? -18.188 -11.195 -15.594 1 92.19 195 VAL A CA 1
ATOM 1513 C C . VAL A 1 195 ? -16.766 -10.727 -15.281 1 92.19 195 VAL A C 1
ATOM 1515 O O . VAL A 1 195 ? -16.562 -9.844 -14.445 1 92.19 195 VAL A O 1
ATOM 1518 N N . SER A 1 196 ? -15.859 -11.281 -15.969 1 94.81 196 SER A N 1
ATOM 1519 C CA . SER A 1 196 ? -14.461 -10.938 -15.719 1 94.81 196 SER A CA 1
ATOM 1520 C C . SER A 1 196 ? -14.18 -9.477 -16.062 1 94.81 196 SER A C 1
ATOM 1522 O O . SER A 1 196 ? -13.453 -8.797 -15.344 1 94.81 196 SER A O 1
ATOM 1524 N N . VAL A 1 197 ? -14.727 -9.008 -17.094 1 95.62 197 VAL A N 1
ATOM 1525 C CA . VAL A 1 197 ? -14.516 -7.629 -17.516 1 95.62 197 VAL A CA 1
ATOM 1526 C C . VAL A 1 197 ? -15.133 -6.684 -16.484 1 95.62 197 VAL A C 1
ATOM 1528 O O . VAL A 1 197 ? -14.539 -5.66 -16.141 1 95.62 197 VAL A O 1
ATOM 1531 N N . LEU A 1 198 ? -16.281 -7.043 -16.031 1 93.81 198 LEU A N 1
ATOM 1532 C CA . LEU A 1 198 ? -16.922 -6.242 -15 1 93.81 198 LEU A CA 1
ATOM 1533 C C . LEU A 1 198 ? -16.078 -6.207 -13.727 1 93.81 198 LEU A C 1
ATOM 1535 O O . LEU A 1 198 ? -15.906 -5.145 -13.125 1 93.81 198 LEU A O 1
ATOM 1539 N N . LEU A 1 199 ? -15.562 -7.297 -13.391 1 93.75 199 LEU A N 1
ATOM 1540 C CA . LEU A 1 199 ? -14.734 -7.395 -12.195 1 93.75 199 LEU A CA 1
ATOM 1541 C C . LEU A 1 199 ? -13.43 -6.621 -12.375 1 93.75 199 LEU A C 1
ATOM 1543 O O . LEU A 1 199 ? -12.938 -6 -11.43 1 93.75 199 LEU A O 1
ATOM 1547 N N . LEU A 1 200 ? -12.906 -6.668 -13.562 1 95.94 200 LEU A N 1
ATOM 1548 C CA . LEU A 1 200 ? -11.672 -5.941 -13.867 1 95.94 200 LEU A CA 1
ATOM 1549 C C . LEU A 1 200 ? -11.875 -4.441 -13.703 1 95.94 200 LEU A C 1
ATOM 1551 O O . LEU A 1 200 ? -11.039 -3.758 -13.109 1 95.94 200 LEU A O 1
ATOM 1555 N N . ARG A 1 201 ? -12.938 -4 -14.148 1 95.5 201 ARG A N 1
ATOM 1556 C CA . ARG A 1 201 ? -13.25 -2.582 -14.039 1 95.5 201 ARG A CA 1
ATOM 1557 C C . ARG A 1 201 ? -13.43 -2.176 -12.578 1 95.5 201 ARG A C 1
ATOM 1559 O O . ARG A 1 201 ? -12.883 -1.164 -12.141 1 95.5 201 ARG A O 1
ATOM 1566 N N . SER A 1 202 ? -14.172 -2.99 -11.852 1 94.44 202 SER A N 1
ATOM 1567 C CA . SER A 1 202 ? -14.453 -2.688 -10.453 1 94.44 202 SER A CA 1
ATOM 1568 C C . SER A 1 202 ? -13.188 -2.752 -9.609 1 94.44 202 SER A C 1
ATOM 1570 O O . SER A 1 202 ? -12.977 -1.904 -8.734 1 94.44 202 SER A O 1
ATOM 1572 N N . SER A 1 203 ? -12.43 -3.764 -9.891 1 95.62 203 SER A N 1
ATOM 1573 C CA . SER A 1 203 ? -11.188 -3.918 -9.133 1 95.62 203 SER A CA 1
ATOM 1574 C C . SER A 1 203 ? -10.203 -2.799 -9.445 1 95.62 203 SER A C 1
ATOM 1576 O O . SER A 1 203 ? -9.5 -2.314 -8.562 1 95.62 203 SER A O 1
ATOM 1578 N N . TYR A 1 204 ? -10.164 -2.363 -10.648 1 96.12 204 TYR A N 1
ATOM 1579 C CA . TYR A 1 204 ? -9.312 -1.248 -11.047 1 96.12 204 TYR A CA 1
ATOM 1580 C C . TYR A 1 204 ? -9.695 0.025 -10.297 1 96.12 204 TYR A C 1
ATOM 1582 O O . TYR A 1 204 ? -8.828 0.756 -9.82 1 96.12 204 TYR A O 1
ATOM 1590 N N . GLY A 1 205 ? -10.969 0.263 -10.258 1 95.31 205 GLY A N 1
ATOM 1591 C CA . GLY A 1 205 ? -11.445 1.411 -9.508 1 95.31 205 GLY A CA 1
ATOM 1592 C C . GLY A 1 205 ? -11.039 1.373 -8.039 1 95.31 205 GLY A C 1
ATOM 1593 O O . GLY A 1 205 ? -10.609 2.385 -7.484 1 95.31 205 GLY A O 1
ATOM 1594 N N . LEU A 1 206 ? -11.133 0.25 -7.48 1 94.81 206 LEU A N 1
ATOM 1595 C CA . LEU A 1 206 ? -10.789 0.071 -6.074 1 94.81 206 LEU A CA 1
ATOM 1596 C C . LEU A 1 206 ? -9.297 0.285 -5.848 1 94.81 206 LEU A C 1
ATOM 1598 O O . LEU A 1 206 ? -8.898 0.943 -4.883 1 94.81 206 LEU A O 1
ATOM 1602 N N . ILE A 1 207 ? -8.523 -0.262 -6.719 1 95.94 207 ILE A N 1
ATOM 1603 C CA . ILE A 1 207 ? -7.074 -0.111 -6.637 1 95.94 207 ILE A CA 1
ATOM 1604 C C . ILE A 1 207 ? -6.699 1.364 -6.766 1 95.94 207 ILE A C 1
ATOM 1606 O O . ILE A 1 207 ? -5.926 1.89 -5.965 1 95.94 207 ILE A O 1
ATOM 1610 N N . LYS A 1 208 ? -7.273 1.971 -7.688 1 94.75 208 LYS A N 1
ATOM 1611 C CA . LYS A 1 208 ? -6.988 3.381 -7.938 1 94.75 208 LYS A CA 1
ATOM 1612 C C . LYS A 1 208 ? -7.348 4.234 -6.723 1 94.75 208 LYS A C 1
ATOM 1614 O O . LYS A 1 208 ? -6.559 5.082 -6.301 1 94.75 208 LYS A O 1
ATOM 1619 N N . ASP A 1 209 ? -8.469 4.008 -6.199 1 93.75 209 ASP A N 1
ATOM 1620 C CA . ASP A 1 209 ? -8.914 4.773 -5.039 1 93.75 209 ASP A CA 1
ATOM 1621 C C . ASP A 1 209 ? -8 4.535 -3.84 1 93.75 209 ASP A C 1
ATOM 1623 O O . ASP A 1 209 ? -7.637 5.477 -3.133 1 93.75 209 ASP A O 1
ATOM 1627 N N . SER A 1 210 ? -7.676 3.301 -3.619 1 94.88 210 SER A N 1
ATOM 1628 C CA . SER A 1 210 ? -6.797 2.957 -2.506 1 94.88 210 SER A CA 1
ATOM 1629 C C . SER A 1 210 ? -5.418 3.584 -2.674 1 94.88 210 SER A C 1
ATOM 1631 O O . SER A 1 210 ? -4.859 4.133 -1.72 1 94.88 210 SER A O 1
ATOM 1633 N N . LEU A 1 211 ? -4.926 3.562 -3.879 1 93.81 211 LEU A N 1
ATOM 1634 C CA . LEU A 1 211 ? -3.619 4.145 -4.164 1 93.81 211 LEU A CA 1
ATOM 1635 C C . LEU A 1 211 ? -3.643 5.656 -3.971 1 93.81 211 LEU A C 1
ATOM 1637 O O . LEU A 1 211 ? -2.699 6.234 -3.424 1 93.81 211 LEU A O 1
ATOM 1641 N N . THR A 1 212 ? -4.648 6.238 -4.395 1 92.06 212 THR A N 1
ATOM 1642 C CA . THR A 1 212 ? -4.777 7.68 -4.242 1 92.06 212 THR A CA 1
ATOM 1643 C C . THR A 1 212 ? -4.703 8.078 -2.77 1 92.06 212 THR A C 1
ATOM 1645 O O . THR A 1 212 ? -4 9.023 -2.41 1 92.06 212 THR A O 1
ATOM 1648 N N . ILE A 1 213 ? -5.363 7.367 -1.926 1 91.56 213 ILE A N 1
ATOM 1649 C CA . ILE A 1 213 ? -5.383 7.668 -0.498 1 91.56 213 ILE A CA 1
ATOM 1650 C C . ILE A 1 213 ? -3.998 7.422 0.098 1 91.56 213 ILE A C 1
ATOM 1652 O O . ILE A 1 213 ? -3.48 8.258 0.844 1 91.56 213 ILE A O 1
ATOM 1656 N N . LEU A 1 214 ? -3.436 6.301 -0.299 1 91.19 214 LEU A N 1
ATOM 1657 C CA . LEU A 1 214 ? -2.133 5.938 0.25 1 91.19 214 LEU A CA 1
ATOM 1658 C C . LEU A 1 214 ? -1.059 6.918 -0.209 1 91.19 214 LEU A C 1
ATOM 1660 O O . LEU A 1 214 ? -0.092 7.172 0.515 1 91.19 214 LEU A O 1
ATOM 1664 N N . MET A 1 215 ? -1.282 7.492 -1.317 1 90.5 215 MET A N 1
ATOM 1665 C CA . MET A 1 215 ? -0.348 8.469 -1.869 1 90.5 215 MET A CA 1
ATOM 1666 C C . MET A 1 215 ? -0.639 9.867 -1.331 1 90.5 215 MET A C 1
ATOM 1668 O O . MET A 1 215 ? 0.017 10.836 -1.718 1 90.5 215 MET A O 1
ATOM 1672 N N . GLU A 1 216 ? -1.569 9.93 -0.478 1 88.12 216 GLU A N 1
ATOM 1673 C CA . GLU A 1 216 ? -1.993 11.203 0.092 1 88.12 216 GLU A CA 1
ATOM 1674 C C . GLU A 1 216 ? -2.475 12.164 -0.995 1 88.12 216 GLU A C 1
ATOM 1676 O O . GLU A 1 216 ? -2.133 13.344 -0.981 1 88.12 216 GLU A O 1
ATOM 1681 N N . GLY A 1 217 ? -3.203 11.602 -1.91 1 89.19 217 GLY A N 1
ATOM 1682 C CA . GLY A 1 217 ? -3.787 12.398 -2.973 1 89.19 217 GLY A CA 1
ATOM 1683 C C . GLY A 1 217 ? -5.027 13.164 -2.533 1 89.19 217 GLY A C 1
ATOM 1684 O O . GLY A 1 217 ? -5.645 12.82 -1.524 1 89.19 217 GLY A O 1
ATOM 1685 N N . THR A 1 218 ? -5.32 14.164 -3.291 1 90.62 218 THR A N 1
ATOM 1686 C CA . THR A 1 218 ? -6.527 14.945 -3.037 1 90.62 218 THR A CA 1
ATOM 1687 C C . THR A 1 218 ? -7.777 14.086 -3.232 1 90.62 218 THR A C 1
ATOM 1689 O O . THR A 1 218 ? -7.906 13.391 -4.246 1 90.62 218 THR A O 1
ATOM 1692 N N . PRO A 1 219 ? -8.648 14.094 -2.252 1 90.38 219 PRO A N 1
ATOM 1693 C CA . PRO A 1 219 ? -9.883 13.336 -2.404 1 90.38 219 PRO A CA 1
ATOM 1694 C C . PRO A 1 219 ? -10.711 13.781 -3.609 1 90.38 219 PRO A C 1
ATOM 1696 O O . PRO A 1 219 ? -10.719 14.969 -3.953 1 90.38 219 PRO A O 1
ATOM 1699 N N . LYS A 1 220 ? -11.453 12.836 -4.133 1 85.06 220 LYS A N 1
ATOM 1700 C CA . LYS A 1 220 ? -12.211 13.07 -5.355 1 85.06 220 LYS A CA 1
ATOM 1701 C C . LYS A 1 220 ? -13.32 14.094 -5.125 1 85.06 220 LYS A C 1
ATOM 1703 O O . LYS A 1 220 ? -13.711 14.812 -6.047 1 85.06 220 LYS A O 1
ATOM 1708 N N . ASP A 1 221 ? -13.773 14.164 -3.984 1 86.88 221 ASP A N 1
ATOM 1709 C CA . ASP A 1 221 ? -14.93 15.016 -3.705 1 86.88 221 ASP A CA 1
ATOM 1710 C C . ASP A 1 221 ? -14.5 16.406 -3.248 1 86.88 221 ASP A C 1
ATOM 1712 O O . ASP A 1 221 ? -15.336 17.219 -2.859 1 86.88 221 ASP A O 1
ATOM 1716 N N . ILE A 1 222 ? -13.211 16.672 -3.254 1 90.62 222 ILE A N 1
ATOM 1717 C CA . ILE A 1 222 ? -12.719 17.953 -2.785 1 90.62 222 ILE A CA 1
ATOM 1718 C C . ILE A 1 222 ? -11.984 18.672 -3.92 1 90.62 222 ILE A C 1
ATOM 1720 O O . ILE A 1 222 ? -11.125 18.078 -4.578 1 90.62 222 ILE A O 1
ATOM 1724 N N . ASN A 1 223 ? -12.398 19.828 -4.16 1 90.38 223 ASN A N 1
ATOM 1725 C CA . ASN A 1 223 ? -11.672 20.719 -5.066 1 90.38 223 ASN A CA 1
ATOM 1726 C C . ASN A 1 223 ? -10.703 21.625 -4.309 1 90.38 223 ASN A C 1
ATOM 1728 O O . ASN A 1 223 ? -11.125 22.531 -3.582 1 90.38 223 ASN A O 1
ATOM 1732 N N . ILE A 1 224 ? -9.438 21.438 -4.504 1 89.06 224 ILE A N 1
ATOM 1733 C CA . ILE A 1 224 ? -8.422 22.141 -3.736 1 89.06 224 ILE A CA 1
ATOM 1734 C C . ILE A 1 224 ? -8.547 23.656 -3.971 1 89.06 224 ILE A C 1
ATOM 1736 O O . ILE A 1 224 ? -8.32 24.453 -3.057 1 89.06 224 ILE A O 1
ATOM 1740 N N . ASP A 1 225 ? -8.867 24.031 -5.195 1 89.56 225 ASP A N 1
ATOM 1741 C CA . ASP A 1 225 ? -9.016 25.453 -5.488 1 89.56 225 ASP A CA 1
ATOM 1742 C C . ASP A 1 225 ? -10.141 26.078 -4.656 1 89.56 225 ASP A C 1
ATOM 1744 O O . ASP A 1 225 ? -10.008 27.188 -4.16 1 89.56 225 ASP A O 1
ATOM 1748 N N . GLU A 1 226 ? -11.148 25.312 -4.535 1 92.5 226 GLU A N 1
ATOM 1749 C CA . GLU A 1 226 ? -12.266 25.781 -3.713 1 92.5 226 GLU A CA 1
ATOM 1750 C C . GLU A 1 226 ? -11.852 25.922 -2.25 1 92.5 226 GLU A C 1
ATOM 1752 O O . GLU A 1 226 ? -12.242 26.875 -1.58 1 92.5 226 GLU A O 1
ATOM 1757 N N . VAL A 1 227 ? -11.055 25 -1.753 1 92.94 227 VAL A N 1
ATOM 1758 C CA . VAL A 1 227 ? -10.578 25.016 -0.374 1 92.94 227 VAL A CA 1
ATOM 1759 C C . VAL A 1 227 ? -9.68 26.219 -0.149 1 92.94 227 VAL A C 1
ATOM 1761 O O . VAL A 1 227 ? -9.867 26.969 0.812 1 92.94 227 VAL A O 1
ATOM 1764 N N . VAL A 1 228 ? -8.758 26.438 -1.04 1 91.19 228 VAL A N 1
ATOM 1765 C CA . VAL A 1 228 ? -7.812 27.547 -0.938 1 91.19 228 VAL A CA 1
ATOM 1766 C C . VAL A 1 228 ? -8.562 28.875 -1.015 1 91.19 228 VAL A C 1
ATOM 1768 O O . VAL A 1 228 ? -8.289 29.797 -0.24 1 91.19 228 VAL A O 1
ATOM 1771 N N . ASN A 1 229 ? -9.508 28.953 -1.889 1 92.75 229 ASN A N 1
ATOM 1772 C CA . ASN A 1 229 ? -10.305 30.172 -2.039 1 92.75 229 ASN A CA 1
ATOM 1773 C C . ASN A 1 229 ? -11.109 30.469 -0.778 1 92.75 229 ASN A C 1
ATOM 1775 O O . ASN A 1 229 ? -11.266 31.641 -0.405 1 92.75 229 ASN A O 1
ATOM 1779 N N . THR A 1 230 ? -11.648 29.453 -0.176 1 93.94 230 THR A N 1
ATOM 1780 C CA . THR A 1 230 ? -12.406 29.625 1.062 1 93.94 230 THR A CA 1
ATOM 1781 C C . THR A 1 230 ? -11.539 30.25 2.15 1 93.94 230 THR A C 1
ATOM 1783 O O . THR A 1 230 ? -12 31.109 2.893 1 93.94 230 THR A O 1
ATOM 1786 N N . VAL A 1 231 ? -10.312 29.844 2.244 1 93.12 231 VAL A N 1
ATOM 1787 C CA . VAL A 1 231 ? -9.375 30.391 3.217 1 93.12 231 VAL A CA 1
ATOM 1788 C C . VAL A 1 231 ? -9.023 31.828 2.846 1 93.12 231 VAL A C 1
ATOM 1790 O O . VAL A 1 231 ? -9.016 32.719 3.705 1 93.12 231 VAL A O 1
ATOM 1793 N N . LEU A 1 232 ? -8.852 32.094 1.599 1 92.94 232 LEU A N 1
ATOM 1794 C CA . LEU A 1 232 ? -8.445 33.406 1.103 1 92.94 232 LEU A CA 1
ATOM 1795 C C . LEU A 1 232 ? -9.586 34.406 1.212 1 92.94 232 LEU A C 1
ATOM 1797 O O . LEU A 1 232 ? -9.359 35.625 1.172 1 92.94 232 LEU A O 1
ATOM 1801 N N . GLU A 1 233 ? -10.773 33.969 1.326 1 93.62 233 GLU A N 1
ATOM 1802 C CA . GLU A 1 233 ? -11.938 34.812 1.441 1 93.62 233 GLU A CA 1
ATOM 1803 C C . GLU A 1 233 ? -11.938 35.562 2.77 1 93.62 233 GLU A C 1
ATOM 1805 O O . GLU A 1 233 ? -12.625 36.594 2.916 1 93.62 233 GLU A O 1
ATOM 1810 N N . GLU A 1 234 ? -11.242 35 3.73 1 93.5 234 GLU A N 1
ATOM 1811 C CA . GLU A 1 234 ? -11.094 35.719 4.992 1 93.5 234 GLU A CA 1
ATOM 1812 C C . GLU A 1 234 ? -10.266 36.969 4.809 1 93.5 234 GLU A C 1
ATOM 1814 O O . GLU A 1 234 ? -9.133 36.938 4.32 1 93.5 234 GLU A O 1
ATOM 1819 N N . ASN A 1 235 ? -10.734 38.094 5.258 1 91.94 235 ASN A N 1
ATOM 1820 C CA . ASN A 1 235 ? -10.133 39.406 5.008 1 91.94 235 ASN A CA 1
ATOM 1821 C C . ASN A 1 235 ? -8.742 39.5 5.629 1 91.94 235 ASN A C 1
ATOM 1823 O O . ASN A 1 235 ? -7.895 40.25 5.137 1 91.94 235 ASN A O 1
ATOM 1827 N N . GLU A 1 236 ? -8.523 38.781 6.605 1 92.31 236 GLU A N 1
ATOM 1828 C CA . GLU A 1 236 ? -7.277 38.906 7.352 1 92.31 236 GLU A CA 1
ATOM 1829 C C . GLU A 1 236 ? -6.148 38.125 6.66 1 92.31 236 GLU A C 1
ATOM 1831 O O . GLU A 1 236 ? -4.977 38.312 6.984 1 92.31 236 GLU A O 1
ATOM 1836 N N . ILE A 1 237 ? -6.52 37.281 5.707 1 92.81 237 ILE A N 1
ATOM 1837 C CA . ILE A 1 237 ? -5.523 36.438 5.051 1 92.81 237 ILE A CA 1
ATOM 1838 C C . ILE A 1 237 ? -5.035 37.125 3.771 1 92.81 237 ILE A C 1
ATOM 1840 O O . ILE A 1 237 ? -5.836 37.469 2.893 1 92.81 237 ILE A O 1
ATOM 1844 N N . GLU A 1 238 ? -3.73 37.25 3.6 1 89.88 238 GLU A N 1
ATOM 1845 C CA . GLU A 1 238 ? -3.135 37.906 2.443 1 89.88 238 GLU A CA 1
ATOM 1846 C C . GLU A 1 238 ? -2.717 36.906 1.38 1 89.88 238 GLU A C 1
ATOM 1848 O O . GLU A 1 238 ? -2.764 37.188 0.184 1 89.88 238 GLU A O 1
ATOM 1853 N N . ASN A 1 239 ? -2.223 35.781 1.898 1 89.62 239 ASN A N 1
ATOM 1854 C CA . ASN A 1 239 ? -1.731 34.75 1.009 1 89.62 239 ASN A CA 1
ATOM 1855 C C . ASN A 1 239 ? -1.745 33.375 1.688 1 89.62 239 ASN A C 1
ATOM 1857 O O . ASN A 1 239 ? -1.721 33.281 2.916 1 89.62 239 ASN A O 1
ATOM 1861 N N . VAL A 1 240 ? -1.874 32.406 0.805 1 89.94 240 VAL A N 1
ATOM 1862 C CA . VAL A 1 240 ? -1.809 31.016 1.276 1 89.94 240 VAL A CA 1
ATOM 1863 C C . VAL A 1 240 ? -0.805 30.234 0.437 1 89.94 240 VAL A C 1
ATOM 1865 O O . VAL A 1 240 ? -0.75 30.391 -0.785 1 89.94 240 VAL A O 1
ATOM 1868 N N . HIS A 1 241 ? 0.103 29.5 1.093 1 86.38 241 HIS A N 1
ATOM 1869 C CA . HIS A 1 241 ? 1.061 28.672 0.368 1 86.38 241 HIS A CA 1
ATOM 1870 C C . HIS A 1 241 ? 1.293 27.344 1.082 1 86.38 241 HIS A C 1
ATOM 1872 O O . HIS A 1 241 ? 0.837 27.156 2.211 1 86.38 241 HIS A O 1
ATOM 1878 N N . ASP A 1 242 ? 1.85 26.391 0.331 1 86.06 242 ASP A N 1
ATOM 1879 C CA . ASP A 1 242 ? 2.145 25.062 0.847 1 86.06 242 ASP A CA 1
ATOM 1880 C C . ASP A 1 242 ? 0.867 24.344 1.282 1 86.06 242 ASP A C 1
ATOM 1882 O O . ASP A 1 242 ? 0.776 23.859 2.412 1 86.06 242 ASP A O 1
ATOM 1886 N N . CYS A 1 243 ? -0.071 24.328 0.388 1 87.62 243 CYS A N 1
ATOM 1887 C CA . CYS A 1 243 ? -1.37 23.734 0.675 1 87.62 243 CYS A CA 1
ATOM 1888 C C . CYS A 1 243 ? -1.361 22.25 0.37 1 87.62 243 CYS A C 1
ATOM 1890 O O . CYS A 1 243 ? -0.904 21.828 -0.695 1 87.62 243 CYS A O 1
ATOM 1892 N N . HIS A 1 244 ? -1.847 21.516 1.269 1 87.69 244 HIS A N 1
ATOM 1893 C CA . HIS A 1 244 ? -1.978 20.062 1.116 1 87.69 244 HIS A CA 1
ATOM 1894 C C . HIS A 1 244 ? -3.354 19.578 1.568 1 87.69 244 HIS A C 1
ATOM 1896 O O . HIS A 1 244 ? -3.834 19.984 2.631 1 87.69 244 HIS A O 1
ATOM 1902 N N . VAL A 1 245 ? -3.984 18.844 0.735 1 90.38 245 VAL A N 1
ATOM 1903 C CA . VAL A 1 245 ? -5.238 18.188 1.087 1 90.38 245 VAL A CA 1
ATOM 1904 C C . VAL A 1 245 ? -5.125 16.688 0.834 1 90.38 245 VAL A C 1
ATOM 1906 O O . VAL A 1 245 ? -4.664 16.266 -0.228 1 90.38 245 VAL A O 1
ATOM 1909 N N . TRP A 1 246 ? -5.484 15.898 1.791 1 88.12 246 TRP A N 1
ATOM 1910 C CA . TRP A 1 246 ? -5.406 14.453 1.605 1 88.12 246 TRP A CA 1
ATOM 1911 C C . TRP A 1 246 ? -6.402 13.734 2.506 1 88.12 246 TRP A C 1
ATOM 1913 O O . TRP A 1 246 ? -6.984 14.344 3.41 1 88.12 246 TRP A O 1
ATOM 1923 N N . THR A 1 247 ? -6.637 12.531 2.162 1 87 247 THR A N 1
ATOM 1924 C CA . THR A 1 247 ? -7.516 11.68 2.957 1 87 247 THR A CA 1
ATOM 1925 C C . THR A 1 247 ? -6.711 10.836 3.943 1 87 247 THR A C 1
ATOM 1927 O O . THR A 1 247 ? -5.773 10.141 3.551 1 87 247 THR A O 1
ATOM 1930 N N . ILE A 1 248 ? -7.008 11.016 5.207 1 81.06 248 ILE A N 1
ATOM 1931 C CA . ILE A 1 248 ? -6.348 10.188 6.219 1 81.06 248 ILE A CA 1
ATOM 1932 C C . ILE A 1 248 ? -6.891 8.766 6.156 1 81.06 248 ILE A C 1
ATOM 1934 O O . ILE A 1 248 ? -6.148 7.82 5.887 1 81.06 248 ILE A O 1
ATOM 1938 N N . SER A 1 249 ? -8.188 8.609 6.441 1 81.12 249 SER A N 1
ATOM 1939 C CA . SER A 1 249 ? -8.891 7.336 6.332 1 81.12 249 SER A CA 1
ATOM 1940 C C . SER A 1 249 ? -10.391 7.547 6.168 1 81.12 249 SER A C 1
ATOM 1942 O O . SER A 1 249 ? -10.961 8.484 6.734 1 81.12 249 SER A O 1
ATOM 1944 N N . ASN A 1 250 ? -11.039 6.617 5.414 1 77.62 250 ASN A N 1
ATOM 1945 C CA . ASN A 1 250 ? -12.484 6.445 5.273 1 77.62 250 ASN A CA 1
ATOM 1946 C C . ASN A 1 250 ? -13.211 7.789 5.316 1 77.62 250 ASN A C 1
ATOM 1948 O O . ASN A 1 250 ? -14.148 7.969 6.098 1 77.62 250 ASN A O 1
ATOM 1952 N N . ASP A 1 251 ? -12.82 8.773 4.594 1 73.25 251 ASP A N 1
ATOM 1953 C CA . ASP A 1 251 ? -13.492 10.047 4.348 1 73.25 251 ASP A CA 1
ATOM 1954 C C . ASP A 1 251 ? -13.07 11.094 5.375 1 73.25 251 ASP A C 1
ATOM 1956 O O . ASP A 1 251 ? -13.773 12.086 5.586 1 73.25 251 ASP A O 1
ATOM 1960 N N . LEU A 1 252 ? -12.125 10.797 6.113 1 84.31 252 LEU A N 1
ATOM 1961 C CA . LEU A 1 252 ? -11.508 11.836 6.934 1 84.31 252 LEU A CA 1
ATOM 1962 C C . LEU A 1 252 ? -10.445 12.594 6.141 1 84.31 252 LEU A C 1
ATOM 1964 O O . LEU A 1 252 ? -9.328 12.102 5.965 1 84.31 252 LEU A O 1
ATOM 1968 N N . ASN A 1 253 ? -10.914 13.758 5.836 1 89.69 253 ASN A N 1
ATOM 1969 C CA . ASN A 1 253 ? -10.023 14.578 5.008 1 89.69 253 ASN A CA 1
ATOM 1970 C C . ASN A 1 253 ? -9.281 15.609 5.844 1 89.69 253 ASN A C 1
ATOM 1972 O O . ASN A 1 253 ? -9.844 16.203 6.766 1 89.69 253 ASN A O 1
ATOM 1976 N N . ALA A 1 254 ? -8.047 15.75 5.516 1 87.94 254 ALA A N 1
ATOM 1977 C CA . ALA A 1 254 ? -7.188 16.703 6.219 1 87.94 254 ALA A CA 1
ATOM 1978 C C . ALA A 1 254 ? -6.695 17.797 5.281 1 87.94 254 ALA A C 1
ATOM 1980 O O . ALA A 1 254 ? -6.621 17.594 4.066 1 87.94 254 ALA A O 1
ATOM 1981 N N . PHE A 1 255 ? -6.496 19.016 5.824 1 90.81 255 PHE A N 1
ATOM 1982 C CA . PHE A 1 255 ? -5.992 20.172 5.098 1 90.81 255 PHE A CA 1
ATOM 1983 C C . PHE A 1 255 ? -4.902 20.875 5.895 1 90.81 255 PHE A C 1
ATOM 1985 O O . PHE A 1 255 ? -5.02 21.047 7.109 1 90.81 255 PHE A O 1
ATOM 1992 N N . SER A 1 256 ? -3.783 21.094 5.289 1 88.62 256 SER A N 1
ATOM 1993 C CA . SER A 1 256 ? -2.703 21.844 5.91 1 88.62 256 SER A CA 1
ATOM 1994 C C . SER A 1 256 ? -2.176 22.922 4.969 1 88.62 256 SER A C 1
ATOM 1996 O O . SER A 1 256 ? -2.066 22.703 3.76 1 88.62 256 SER A O 1
ATOM 1998 N N . CYS A 1 257 ? -1.895 24.094 5.551 1 89.06 257 CYS A N 1
ATOM 1999 C CA . CYS A 1 257 ? -1.314 25.156 4.73 1 89.06 257 CYS A CA 1
ATOM 2000 C C . CYS A 1 257 ? -0.646 26.219 5.602 1 89.06 257 CYS A C 1
ATOM 2002 O O . CYS A 1 257 ? -0.729 26.156 6.828 1 89.06 257 CYS A O 1
ATOM 2004 N N . HIS A 1 258 ? 0.111 27.016 4.973 1 88.06 258 HIS A N 1
ATOM 2005 C CA . HIS A 1 258 ? 0.589 28.266 5.559 1 88.06 258 HIS A CA 1
ATOM 2006 C C . HIS A 1 258 ? -0.239 29.453 5.082 1 88.06 258 HIS A C 1
ATOM 2008 O O . HIS A 1 258 ? -0.542 29.562 3.891 1 88.06 258 HIS A O 1
ATOM 2014 N N . ALA A 1 259 ? -0.603 30.281 6 1 90.31 259 ALA A N 1
ATOM 2015 C CA . ALA A 1 259 ? -1.373 31.484 5.664 1 90.31 259 ALA A CA 1
ATOM 2016 C C . ALA A 1 259 ? -0.683 32.75 6.18 1 90.31 259 ALA A C 1
ATOM 2018 O O . ALA A 1 259 ? -0.194 32.781 7.309 1 90.31 259 ALA A O 1
ATOM 2019 N N . VAL A 1 260 ? -0.647 33.688 5.348 1 89.81 260 VAL A N 1
ATOM 2020 C CA . VAL A 1 260 ? 0.012 34.969 5.688 1 89.81 260 VAL A CA 1
ATOM 2021 C C . VAL A 1 260 ? -1.019 35.969 6.207 1 89.81 260 VAL A C 1
ATOM 2023 O O . VAL A 1 260 ? -2.037 36.188 5.559 1 89.81 260 VAL A O 1
ATOM 2026 N N . VAL A 1 261 ? -0.749 36.5 7.363 1 90.25 261 VAL A N 1
ATOM 2027 C CA . VAL A 1 261 ? -1.619 37.5 7.98 1 90.25 261 VAL A CA 1
ATOM 2028 C C . VAL A 1 261 ? -0.807 38.75 8.344 1 90.25 261 VAL A C 1
ATOM 2030 O O . VAL A 1 261 ? 0.42 38.75 8.211 1 90.25 261 VAL A O 1
ATOM 2033 N N . GLN A 1 262 ? -1.566 39.812 8.734 1 84.94 262 GLN A N 1
ATOM 2034 C CA . GLN A 1 262 ? -0.897 41.031 9.133 1 84.94 262 GLN A CA 1
ATOM 2035 C C . GLN A 1 262 ? -0.093 40.844 10.414 1 84.94 262 GLN A C 1
ATOM 2037 O O . GLN A 1 262 ? -0.531 40.125 11.32 1 84.94 262 GLN A O 1
ATOM 2042 N N . ASP A 1 263 ? 0.957 41.469 10.5 1 80.25 263 ASP A N 1
ATOM 2043 C CA . ASP A 1 263 ? 1.914 41.312 11.586 1 80.25 263 ASP A CA 1
ATOM 2044 C C . ASP A 1 263 ? 1.328 41.781 12.914 1 80.25 263 ASP A C 1
ATOM 2046 O O . ASP A 1 263 ? 1.753 41.344 13.984 1 80.25 263 ASP A O 1
ATOM 2050 N N . THR A 1 264 ? 0.332 42.594 12.82 1 79.06 264 THR A N 1
ATOM 2051 C CA . THR A 1 264 ? -0.171 43.25 14.023 1 79.06 264 THR A CA 1
ATOM 2052 C C . THR A 1 264 ? -1.282 42.406 14.664 1 79.06 264 THR A C 1
ATOM 2054 O O . THR A 1 264 ? -1.751 42.719 15.758 1 79.06 264 THR A O 1
ATOM 2057 N N . MET A 1 265 ? -1.599 41.344 14.039 1 83.94 265 MET A N 1
ATOM 2058 C CA . MET A 1 265 ? -2.699 40.562 14.578 1 83.94 265 MET A CA 1
ATOM 2059 C C . MET A 1 265 ? -2.281 39.844 15.859 1 83.94 265 MET A C 1
ATOM 2061 O O . MET A 1 265 ? -1.156 39.344 15.961 1 83.94 265 MET A O 1
ATOM 2065 N N . THR A 1 266 ? -3.244 39.812 16.828 1 79.56 266 THR A N 1
ATOM 2066 C CA . THR A 1 266 ? -2.994 39.094 18.078 1 79.56 266 THR A CA 1
ATOM 2067 C C . THR A 1 266 ? -3.385 37.625 17.953 1 79.56 266 THR A C 1
ATOM 2069 O O . THR A 1 266 ? -4.082 37.25 17.016 1 79.56 266 THR A O 1
ATOM 2072 N N . ILE A 1 267 ? -2.98 36.875 18.906 1 81.56 267 ILE A N 1
ATOM 2073 C CA . ILE A 1 267 ? -3.275 35.438 18.938 1 81.56 267 ILE A CA 1
ATOM 2074 C C . ILE A 1 267 ? -4.781 35.25 19.078 1 81.56 267 ILE A C 1
ATOM 2076 O O . ILE A 1 267 ? -5.344 34.312 18.516 1 81.56 267 ILE A O 1
ATOM 2080 N N . GLU A 1 268 ? -5.367 36.094 19.859 1 80 268 GLU A N 1
ATOM 2081 C CA . GLU A 1 268 ? -6.812 36 20.031 1 80 268 GLU A CA 1
ATOM 2082 C C . GLU A 1 268 ? -7.547 36.188 18.719 1 80 268 GLU A C 1
ATOM 2084 O O . GLU A 1 268 ? -8.492 35.469 18.406 1 80 268 GLU A O 1
ATOM 2089 N N . GLU A 1 269 ? -7.133 37.219 17.984 1 83.94 269 GLU A N 1
ATOM 2090 C CA . GLU A 1 269 ? -7.73 37.438 16.672 1 83.94 269 GLU A CA 1
ATOM 2091 C C . GLU A 1 269 ? -7.477 36.281 15.719 1 83.94 269 GLU A C 1
ATOM 2093 O O . GLU A 1 269 ? -8.344 35.906 14.93 1 83.94 269 GLU A O 1
ATOM 2098 N N . CYS A 1 270 ? -6.324 35.75 15.844 1 86.75 270 CYS A N 1
ATOM 2099 C CA . CYS A 1 270 ? -5.949 34.625 15.008 1 86.75 270 CYS A CA 1
ATOM 2100 C C . CYS A 1 270 ? -6.816 33.406 15.312 1 86.75 270 CYS A C 1
ATOM 2102 O O . CYS A 1 270 ? -7.207 32.688 14.406 1 86.75 270 CYS A O 1
ATOM 2104 N N . GLU A 1 271 ? -7.059 33.188 16.578 1 86 271 GLU A N 1
ATOM 2105 C CA . GLU A 1 271 ? -7.887 32.062 16.984 1 86 271 GLU A CA 1
ATOM 2106 C C . GLU A 1 271 ? -9.297 32.156 16.422 1 86 271 GLU A C 1
ATOM 2108 O O . GLU A 1 271 ? -9.883 31.172 15.992 1 86 271 GLU A O 1
ATOM 2113 N N . GLN A 1 272 ? -9.82 33.312 16.516 1 87.44 272 GLN A N 1
ATOM 2114 C CA . GLN A 1 272 ? -11.148 33.562 15.961 1 87.44 272 GLN A CA 1
ATOM 2115 C C . GLN A 1 272 ? -11.164 33.312 14.453 1 87.44 272 GLN A C 1
ATOM 2117 O O . GLN A 1 272 ? -12.102 32.719 13.922 1 87.44 272 GLN A O 1
ATOM 2122 N N . LEU A 1 273 ? -10.133 33.812 13.859 1 91 273 LEU A N 1
ATOM 2123 C CA . LEU A 1 273 ? -9.977 33.594 12.422 1 91 273 LEU A CA 1
ATOM 2124 C C . LEU A 1 273 ? -9.914 32.125 12.094 1 91 273 LEU A C 1
ATOM 2126 O O . LEU A 1 273 ? -10.625 31.641 11.211 1 91 273 LEU A O 1
ATOM 2130 N N . LEU A 1 274 ? -9.125 31.359 12.828 1 90.56 274 LEU A N 1
ATOM 2131 C CA . LEU A 1 274 ? -8.938 29.938 12.609 1 90.56 274 LEU A CA 1
ATOM 2132 C C . LEU A 1 274 ? -10.242 29.172 12.852 1 90.56 274 LEU A C 1
ATOM 2134 O O . LEU A 1 274 ? -10.555 28.219 12.133 1 90.56 274 LEU A O 1
ATOM 2138 N N . HIS A 1 275 ? -10.945 29.578 13.828 1 90.19 275 HIS A N 1
ATOM 2139 C CA . HIS A 1 275 ? -12.227 28.953 14.117 1 90.19 275 HIS A CA 1
ATOM 2140 C C . HIS A 1 275 ? -13.219 29.156 12.977 1 90.19 275 HIS A C 1
ATOM 2142 O O . HIS A 1 275 ? -13.938 28.219 12.602 1 90.19 275 HIS A O 1
ATOM 2148 N N . ARG A 1 276 ? -13.25 30.344 12.453 1 92.5 276 ARG A N 1
ATOM 2149 C CA . ARG A 1 276 ? -14.125 30.625 11.312 1 92.5 276 ARG A CA 1
ATOM 2150 C C . ARG A 1 276 ? -13.742 29.766 10.109 1 92.5 276 ARG A C 1
ATOM 2152 O O . ARG A 1 276 ? -14.609 29.188 9.445 1 92.5 276 ARG A O 1
ATOM 2159 N N . ILE A 1 277 ? -12.484 29.672 9.875 1 93.38 277 ILE A N 1
ATOM 2160 C CA . ILE A 1 277 ? -11.984 28.875 8.758 1 93.38 277 ILE A CA 1
ATOM 2161 C C . ILE A 1 277 ? -12.336 27.406 8.969 1 93.38 277 ILE A C 1
ATOM 2163 O O . ILE A 1 277 ? -12.758 26.719 8.031 1 93.38 277 ILE A O 1
ATOM 2167 N N . GLU A 1 278 ? -12.156 26.922 10.172 1 91.44 278 GLU A N 1
ATOM 2168 C CA . GLU A 1 278 ? -12.461 25.531 10.508 1 91.44 278 GLU A CA 1
ATOM 2169 C C . GLU A 1 278 ? -13.914 25.203 10.195 1 91.44 278 GLU A C 1
ATOM 2171 O O . GLU A 1 278 ? -14.211 24.141 9.633 1 91.44 278 GLU A O 1
ATOM 2176 N N . MET A 1 279 ? -14.766 26.078 10.547 1 92.31 279 MET A N 1
ATOM 2177 C CA . MET A 1 279 ? -16.188 25.859 10.312 1 92.31 279 MET A CA 1
ATOM 2178 C C . MET A 1 279 ? -16.484 25.812 8.82 1 92.31 279 MET A C 1
ATOM 2180 O O . MET A 1 279 ? -17.25 24.953 8.367 1 92.31 279 MET A O 1
ATOM 2184 N N . ARG A 1 280 ? -15.922 26.656 8.109 1 93.62 280 ARG A N 1
ATOM 2185 C CA . ARG A 1 280 ? -16.156 26.703 6.664 1 93.62 280 ARG A CA 1
ATOM 2186 C C . ARG A 1 280 ? -15.57 25.469 5.98 1 93.62 280 ARG A C 1
ATOM 2188 O O . ARG A 1 280 ? -16.172 24.938 5.039 1 93.62 280 ARG A O 1
ATOM 2195 N N . LEU A 1 281 ? -14.406 25.062 6.406 1 93.69 281 LEU A N 1
ATOM 2196 C CA . LEU A 1 281 ? -13.766 23.891 5.816 1 93.69 281 LEU A CA 1
ATOM 2197 C C . LEU A 1 281 ? -14.547 22.625 6.141 1 93.69 281 LEU A C 1
ATOM 2199 O O . LEU A 1 281 ? -14.594 21.703 5.336 1 93.69 281 LEU A O 1
ATOM 2203 N N . ASN A 1 282 ? -15.109 22.594 7.309 1 92.62 282 ASN A N 1
ATOM 2204 C CA . ASN A 1 282 ? -15.961 21.453 7.664 1 92.62 282 ASN A CA 1
ATOM 2205 C C . ASN A 1 282 ? -17.109 21.297 6.676 1 92.62 282 ASN A C 1
ATOM 2207 O O . ASN A 1 282 ? -17.5 20.172 6.352 1 92.62 282 ASN A O 1
ATOM 2211 N N . ASP A 1 283 ? -17.594 22.375 6.207 1 92.69 283 ASP A N 1
ATOM 2212 C CA . ASP A 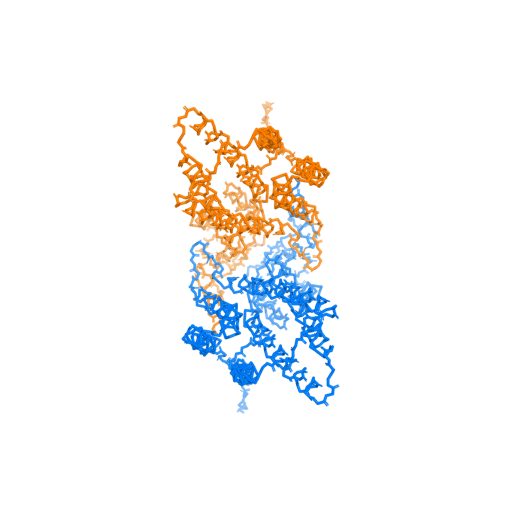1 283 ? -18.672 22.359 5.223 1 92.69 283 ASP A CA 1
ATOM 2213 C C . ASP A 1 283 ? -18.203 21.781 3.891 1 92.69 283 ASP A C 1
ATOM 2215 O O . ASP A 1 283 ? -19 21.312 3.09 1 92.69 283 ASP A O 1
ATOM 2219 N N . LEU A 1 284 ? -16.922 21.891 3.676 1 93.06 284 LEU A N 1
ATOM 2220 C CA . LEU A 1 284 ? -16.328 21.359 2.453 1 93.06 284 LEU A CA 1
ATOM 2221 C C . LEU A 1 284 ? -15.812 19.938 2.678 1 93.06 284 LEU A C 1
ATOM 2223 O O . LEU A 1 284 ? -14.992 19.453 1.902 1 93.06 284 LEU A O 1
ATOM 2227 N N . ASN A 1 285 ? -16.156 19.312 3.781 1 91.75 285 ASN A N 1
ATOM 2228 C CA . ASN A 1 285 ? -15.82 17.938 4.125 1 91.75 285 ASN A CA 1
ATOM 2229 C C . ASN A 1 285 ? -14.359 17.797 4.551 1 91.75 285 ASN A C 1
ATOM 2231 O O . ASN A 1 285 ? -13.727 16.781 4.266 1 91.75 285 ASN A O 1
ATOM 2235 N N . ILE A 1 286 ? -13.781 18.859 5.098 1 91.25 286 ILE A N 1
ATOM 2236 C CA . ILE A 1 286 ? -12.469 18.828 5.73 1 91.25 286 ILE A CA 1
ATOM 2237 C C . ILE A 1 286 ? -12.625 18.812 7.25 1 91.25 286 ILE A C 1
ATOM 2239 O O . ILE A 1 286 ? -13.086 19.781 7.844 1 91.25 286 ILE A O 1
ATOM 2243 N N . HIS A 1 287 ? -12.188 17.734 7.805 1 86.62 287 HIS A N 1
ATOM 2244 C CA . HIS A 1 287 ? -12.477 17.516 9.219 1 86.62 287 HIS A CA 1
ATOM 2245 C C . HIS A 1 287 ? -11.266 17.828 10.086 1 86.62 287 HIS A C 1
ATOM 2247 O O . HIS A 1 287 ? -11.398 18.031 11.289 1 86.62 287 HIS A O 1
ATOM 2253 N N . HIS A 1 288 ? -10.148 17.734 9.523 1 84.38 288 HIS A N 1
ATOM 2254 C CA . HIS A 1 288 ? -8.906 18.031 10.227 1 84.38 288 HIS A CA 1
ATOM 2255 C C . HIS A 1 288 ? -8.094 19.078 9.477 1 84.38 288 HIS A C 1
ATOM 2257 O O . HIS A 1 288 ? -7.801 18.922 8.289 1 84.38 288 HIS A O 1
ATOM 2263 N N . MET A 1 289 ? -7.832 20.203 10.227 1 87.44 289 MET A N 1
ATOM 2264 C CA . MET A 1 289 ? -7.059 21.25 9.578 1 87.44 289 MET A CA 1
ATOM 2265 C C . MET A 1 289 ? -5.902 21.703 10.461 1 87.44 289 MET A C 1
ATOM 2267 O O . MET A 1 289 ? -6.016 21.703 11.688 1 87.44 289 MET A O 1
ATOM 2271 N N . THR A 1 290 ? -4.84 21.984 9.922 1 85.94 290 THR A N 1
ATOM 2272 C CA . THR A 1 290 ? -3.697 22.625 10.555 1 85.94 290 THR A CA 1
ATOM 2273 C C . THR A 1 290 ? -3.186 23.781 9.695 1 85.94 290 THR A C 1
ATOM 2275 O O . THR A 1 290 ? -2.721 23.562 8.57 1 85.94 290 THR A O 1
ATOM 2278 N N . ILE A 1 291 ? -3.297 24.984 10.234 1 89.69 291 ILE A N 1
ATOM 2279 C CA . ILE A 1 291 ? -2.869 26.156 9.492 1 89.69 291 ILE A CA 1
ATOM 2280 C C . ILE A 1 291 ? -1.817 26.922 10.289 1 89.69 291 ILE A C 1
ATOM 2282 O O . ILE A 1 291 ? -2.068 27.328 11.43 1 89.69 291 ILE A O 1
ATOM 2286 N N . GLN A 1 292 ? -0.733 27.016 9.766 1 86.19 292 GLN A N 1
ATOM 2287 C CA . GLN A 1 292 ? 0.317 27.828 10.359 1 86.19 292 GLN A CA 1
ATOM 2288 C C . GLN A 1 292 ? 0.24 29.266 9.875 1 86.19 292 GLN A C 1
ATOM 2290 O O . GLN A 1 292 ? 0.383 29.531 8.672 1 86.19 292 GLN A O 1
ATOM 2295 N N . LEU A 1 293 ? 0.04 30.156 10.742 1 87.31 293 LEU A N 1
ATOM 2296 C CA . LEU A 1 293 ? -0.043 31.562 10.398 1 87.31 293 LEU A CA 1
ATOM 2297 C C . LEU A 1 293 ? 1.34 32.219 10.406 1 87.31 293 LEU A C 1
ATOM 2299 O O . LEU A 1 293 ? 2.137 31.969 11.312 1 87.31 293 LEU A O 1
ATOM 2303 N N . GLU A 1 294 ? 1.56 32.938 9.32 1 83.38 294 GLU A N 1
ATOM 2304 C CA . GLU A 1 294 ? 2.854 33.594 9.164 1 83.38 294 GLU A CA 1
ATOM 2305 C C . GLU A 1 294 ? 2.682 35.062 8.766 1 83.38 294 GLU A C 1
ATOM 2307 O O . GLU A 1 294 ? 1.604 35.469 8.328 1 83.38 294 GLU A O 1
ATOM 2312 N N . SER A 1 295 ? 3.766 35.75 9.031 1 80.94 295 SER A N 1
ATOM 2313 C CA . SER A 1 295 ? 3.771 37.125 8.586 1 80.94 295 SER A CA 1
ATOM 2314 C C . SER A 1 295 ? 4.332 37.25 7.172 1 80.94 295 SER A C 1
ATOM 2316 O O . SER A 1 295 ? 4.863 36.281 6.621 1 80.94 295 SER A O 1
ATOM 2318 N N . LYS A 1 296 ? 4.195 38.406 6.621 1 77.19 296 LYS A N 1
ATOM 2319 C CA . LYS A 1 296 ? 4.699 38.688 5.277 1 77.19 296 LYS A CA 1
ATOM 2320 C C . LYS A 1 296 ? 6.219 38.531 5.219 1 77.19 296 LYS A C 1
ATOM 2322 O O . LYS A 1 296 ? 6.781 38.25 4.156 1 77.19 296 LYS A O 1
ATOM 2327 N N . ASN A 1 297 ? 6.855 38.625 6.238 1 68.44 297 ASN A N 1
ATOM 2328 C CA . ASN A 1 297 ? 8.312 38.531 6.277 1 68.44 297 ASN A CA 1
ATOM 2329 C C . ASN A 1 297 ? 8.789 37.094 6.371 1 68.44 297 ASN A C 1
ATOM 2331 O O . ASN A 1 297 ? 9.969 36.844 6.641 1 68.44 297 ASN A O 1
ATOM 2335 N N . ASN A 1 298 ? 8.023 36.25 5.969 1 64.06 298 ASN A N 1
ATOM 2336 C CA . ASN A 1 298 ? 8.414 34.844 6.109 1 64.06 298 ASN A CA 1
ATOM 2337 C C . ASN A 1 298 ? 9.383 34.406 5.004 1 64.06 298 ASN A C 1
ATOM 2339 O O . ASN A 1 298 ? 9.43 35.031 3.943 1 64.06 298 ASN A O 1
ATOM 2343 N N . ASN A 1 299 ? 10.305 33.562 5.297 1 59.25 299 ASN A N 1
ATOM 2344 C CA . ASN A 1 299 ? 11.336 33.094 4.379 1 59.25 299 ASN A CA 1
ATOM 2345 C C . ASN A 1 299 ? 10.836 31.953 3.494 1 59.25 299 ASN A C 1
ATOM 2347 O O . ASN A 1 299 ? 11.633 31.281 2.846 1 59.25 299 ASN A O 1
ATOM 2351 N N . HIS A 1 300 ? 9.594 31.859 3.52 1 61.72 300 HIS A N 1
ATOM 2352 C CA . HIS A 1 300 ? 9.117 30.719 2.734 1 61.72 300 HIS A CA 1
ATOM 2353 C C . HIS A 1 300 ? 8.719 31.156 1.328 1 61.72 300 HIS A C 1
ATOM 2355 O O . HIS A 1 300 ? 8.492 32.344 1.08 1 61.72 300 HIS A O 1
ATOM 2361 N N . SER A 1 301 ? 8.914 30.156 0.357 1 55.53 301 SER A N 1
ATOM 2362 C CA . SER A 1 301 ? 8.43 30.438 -0.99 1 55.53 301 SER A CA 1
ATOM 2363 C C . SER A 1 301 ? 6.926 30.703 -0.992 1 55.53 301 SER A C 1
ATOM 2365 O O . SER A 1 301 ? 6.195 30.156 -0.161 1 55.53 301 SER A O 1
ATOM 2367 N N . SER A 1 302 ? 6.441 31.594 -1.715 1 53.66 302 SER A N 1
ATOM 2368 C CA . SER A 1 302 ? 5.043 32 -1.801 1 53.66 302 SER A CA 1
ATOM 2369 C C . SER A 1 302 ? 4.234 31.016 -2.648 1 53.66 302 SER A C 1
ATOM 2371 O O . SER A 1 302 ? 3.043 31.234 -2.877 1 53.66 302 SER A O 1
ATOM 2373 N N . LYS A 1 303 ? 4.855 29.922 -2.951 1 59.81 303 LYS A N 1
ATOM 2374 C CA . LYS A 1 303 ? 4.125 29.047 -3.857 1 59.81 303 LYS A CA 1
ATOM 2375 C C . LYS A 1 303 ? 3.078 28.234 -3.107 1 59.81 303 LYS A C 1
ATOM 2377 O O . LYS A 1 303 ? 3.346 27.719 -2.018 1 59.81 303 LYS A O 1
ATOM 2382 N N . THR A 1 304 ? 1.963 28.172 -3.723 1 47.91 304 THR A N 1
ATOM 2383 C CA . THR A 1 304 ? 0.805 27.5 -3.146 1 47.91 304 THR A CA 1
ATOM 2384 C C . THR A 1 304 ? 1.12 26.031 -2.855 1 47.91 304 THR A C 1
ATOM 2386 O O . THR A 1 304 ? 0.785 25.516 -1.785 1 47.91 304 THR A O 1
ATOM 2389 N N . LEU A 1 305 ? 1.699 25.422 -3.811 1 56.94 305 LEU A N 1
ATOM 2390 C CA . LEU A 1 305 ? 2.045 24.016 -3.623 1 56.94 305 LEU A CA 1
ATOM 2391 C C . LEU A 1 305 ? 3.516 23.859 -3.248 1 56.94 305 LEU A C 1
ATOM 2393 O O . LEU A 1 305 ? 4.359 24.641 -3.699 1 56.94 305 LEU A O 1
ATOM 2397 N N . CYS A 1 306 ? 3.846 23.078 -2.227 1 56.81 306 CYS A N 1
ATOM 2398 C CA . CYS A 1 306 ? 5.203 22.906 -1.72 1 56.81 306 CYS A CA 1
ATOM 2399 C C . CYS A 1 306 ? 6.137 22.406 -2.816 1 56.81 306 CYS A C 1
ATOM 2401 O O . CYS A 1 306 ? 5.895 21.344 -3.406 1 56.81 306 CYS A O 1
ATOM 2403 N N . GLU A 1 307 ? 6.887 23.234 -3.486 1 52.09 307 GLU A N 1
ATOM 2404 C CA . GLU A 1 307 ? 7.887 22.828 -4.469 1 52.09 307 GLU A CA 1
ATOM 2405 C C . GLU A 1 307 ? 9.023 22.062 -3.812 1 52.09 307 GLU A C 1
ATOM 2407 O O . GLU A 1 307 ? 9.719 21.281 -4.477 1 52.09 307 GLU A O 1
ATOM 2412 N N . HIS A 1 308 ? 9.195 22.234 -2.65 1 47.75 308 HIS A N 1
ATOM 2413 C CA . HIS A 1 308 ? 10.391 21.672 -2.025 1 47.75 308 HIS A CA 1
ATOM 2414 C C . HIS A 1 308 ? 10.305 20.156 -1.955 1 47.75 308 HIS A C 1
ATOM 2416 O O . HIS A 1 308 ? 11.328 19.469 -1.864 1 47.75 308 HIS A O 1
ATOM 2422 N N . LEU A 1 309 ? 9.102 19.672 -1.854 1 49.31 309 LEU A N 1
ATOM 2423 C CA . LEU A 1 309 ? 9.016 18.219 -1.757 1 49.31 309 LEU A CA 1
ATOM 2424 C C . LEU A 1 309 ? 9.445 17.547 -3.062 1 49.31 309 LEU A C 1
ATOM 2426 O O . LEU A 1 309 ? 9.758 16.359 -3.09 1 49.31 309 LEU A O 1
ATOM 2430 N N . SER A 1 310 ? 9.312 18.391 -4.113 1 41.81 310 SER A N 1
ATOM 2431 C CA . SER A 1 310 ? 9.734 17.875 -5.414 1 41.81 310 SER A CA 1
ATOM 2432 C C . SER A 1 310 ? 11.25 17.906 -5.551 1 41.81 310 SER A C 1
ATOM 2434 O O . SER A 1 310 ? 11.82 17.234 -6.406 1 41.81 310 SER A O 1
ATOM 2436 N N . ILE A 1 311 ? 11.891 18.844 -4.816 1 38.75 311 ILE A N 1
ATOM 2437 C CA . ILE A 1 311 ? 13.297 19.125 -5.09 1 38.75 311 ILE A CA 1
ATOM 2438 C C . ILE A 1 311 ? 14.18 18.141 -4.34 1 38.75 311 ILE A C 1
ATOM 2440 O O . ILE A 1 311 ? 15.406 18.266 -4.34 1 38.75 311 ILE A O 1
ATOM 2444 N N . ALA A 1 312 ? 13.695 17.359 -3.439 1 36.94 312 ALA A N 1
ATOM 2445 C CA . ALA A 1 312 ? 14.703 16.5 -2.83 1 36.94 312 ALA A CA 1
ATOM 2446 C C . ALA A 1 312 ? 15.406 15.648 -3.883 1 36.94 312 ALA A C 1
ATOM 2448 O O . ALA A 1 312 ? 14.891 14.617 -4.301 1 36.94 312 ALA A O 1
ATOM 2449 N N . HIS A 1 313 ? 15.938 16.172 -4.902 1 31.2 313 HIS A N 1
ATOM 2450 C CA . HIS A 1 313 ? 16.875 15.508 -5.805 1 31.2 313 HIS A CA 1
ATOM 2451 C C . HIS A 1 313 ? 18.156 15.109 -5.082 1 31.2 313 HIS A C 1
ATOM 2453 O O . HIS A 1 313 ? 18.688 15.883 -4.289 1 31.2 313 HIS A O 1
ATOM 2459 N N . MET B 1 1 ? 39.719 40.844 12.477 1 27.94 1 MET B N 1
ATOM 2460 C CA . MET B 1 1 ? 39.062 40.781 11.18 1 27.94 1 MET B CA 1
ATOM 2461 C C . MET B 1 1 ? 38.812 39.344 10.742 1 27.94 1 MET B C 1
ATOM 2463 O O . MET B 1 1 ? 39.156 38.969 9.625 1 27.94 1 MET B O 1
ATOM 2467 N N . SER B 1 2 ? 38.719 38.312 11.617 1 28.8 2 SER B N 1
ATOM 2468 C CA . SER B 1 2 ? 38.781 36.875 11.688 1 28.8 2 SER B CA 1
ATOM 2469 C C . SER B 1 2 ? 37.688 36.219 10.859 1 28.8 2 SER B C 1
ATOM 2471 O O . SER B 1 2 ? 36.5 36.594 10.953 1 28.8 2 SER B O 1
ATOM 2473 N N . HIS B 1 3 ? 38.062 35.688 9.594 1 30.69 3 HIS B N 1
ATOM 2474 C CA . HIS B 1 3 ? 37.344 35.031 8.508 1 30.69 3 HIS B CA 1
ATOM 2475 C C . HIS B 1 3 ? 36.562 33.812 9.023 1 30.69 3 HIS B C 1
ATOM 2477 O O . HIS B 1 3 ? 37.125 32.781 9.367 1 30.69 3 HIS B O 1
ATOM 2483 N N . SER B 1 4 ? 35.562 34 9.883 1 30.98 4 SER B N 1
ATOM 2484 C CA . SER B 1 4 ? 34.656 32.969 10.352 1 30.98 4 SER B CA 1
ATOM 2485 C C . SER B 1 4 ? 34.125 32.125 9.188 1 30.98 4 SER B C 1
ATOM 2487 O O . SER B 1 4 ? 33.406 32.625 8.32 1 30.98 4 SER B O 1
ATOM 2489 N N . GLU B 1 5 ? 35.031 31.219 8.609 1 30.69 5 GLU B N 1
ATOM 2490 C CA . GLU B 1 5 ? 34.781 30.188 7.598 1 30.69 5 GLU B CA 1
ATOM 2491 C C . GLU B 1 5 ? 33.5 29.406 7.902 1 30.69 5 GLU B C 1
ATOM 2493 O O . GLU B 1 5 ? 33.406 28.766 8.945 1 30.69 5 GLU B O 1
ATOM 2498 N N . HIS B 1 6 ? 32.344 29.984 7.637 1 30.56 6 HIS B N 1
ATOM 2499 C CA . HIS B 1 6 ? 31.078 29.281 7.586 1 30.56 6 HIS B CA 1
ATOM 2500 C C . HIS B 1 6 ? 31.219 27.922 6.906 1 30.56 6 HIS B C 1
ATOM 2502 O O . HIS B 1 6 ? 31.562 27.844 5.727 1 30.56 6 HIS B O 1
ATOM 2508 N N . GLU B 1 7 ? 31.828 26.969 7.598 1 30.61 7 GLU B N 1
ATOM 2509 C CA . GLU B 1 7 ? 31.812 25.578 7.129 1 30.61 7 GLU B CA 1
ATOM 2510 C C . GLU B 1 7 ? 30.422 25.203 6.609 1 30.61 7 GLU B C 1
ATOM 2512 O O . GLU B 1 7 ? 29.469 25.141 7.379 1 30.61 7 GLU B O 1
ATOM 2517 N N . ARG B 1 8 ? 30.047 25.703 5.461 1 29.39 8 ARG B N 1
ATOM 2518 C CA . ARG B 1 8 ? 28.938 25.156 4.676 1 29.39 8 ARG B CA 1
ATOM 2519 C C . ARG B 1 8 ? 28.969 23.641 4.688 1 29.39 8 ARG B C 1
ATOM 2521 O O . ARG B 1 8 ? 29.906 23.016 4.168 1 29.39 8 ARG B O 1
ATOM 2528 N N . HIS B 1 9 ? 28.625 23.031 5.801 1 31.52 9 HIS B N 1
ATOM 2529 C CA . HIS B 1 9 ? 28.344 21.594 5.734 1 31.52 9 HIS B CA 1
ATOM 2530 C C . HIS B 1 9 ? 27.734 21.219 4.383 1 31.52 9 HIS B C 1
ATOM 2532 O O . HIS B 1 9 ? 26.641 21.672 4.039 1 31.52 9 HIS B O 1
ATOM 2538 N N . HIS B 1 10 ? 28.578 21.234 3.361 1 30.45 10 HIS B N 1
ATOM 2539 C CA . HIS B 1 10 ? 28.312 20.5 2.127 1 30.45 10 HIS B CA 1
ATOM 2540 C C . HIS B 1 10 ? 27.672 19.156 2.416 1 30.45 10 HIS B C 1
ATOM 2542 O O . HIS B 1 10 ? 28.328 18.234 2.896 1 30.45 10 HIS B O 1
ATOM 2548 N N . HIS B 1 11 ? 26.625 19.109 3.082 1 32.19 11 HIS B N 1
ATOM 2549 C CA . HIS B 1 11 ? 25.922 17.859 2.818 1 32.19 11 HIS B CA 1
ATOM 2550 C C . HIS B 1 11 ? 26.141 17.391 1.384 1 32.19 11 HIS B C 1
ATOM 2552 O O . HIS B 1 11 ? 25.703 18.047 0.438 1 32.19 11 HIS B O 1
ATOM 2558 N N . HIS B 1 12 ? 27.391 17.094 1.031 1 32.91 12 HIS B N 1
ATOM 2559 C CA . HIS B 1 12 ? 27.609 16.328 -0.183 1 32.91 12 HIS B CA 1
ATOM 2560 C C . HIS B 1 12 ? 26.438 15.398 -0.465 1 32.91 12 HIS B C 1
ATOM 2562 O O . HIS B 1 12 ? 26.312 14.336 0.152 1 32.91 12 HIS B O 1
ATOM 2568 N N . HIS B 1 13 ? 25.344 15.914 -0.58 1 36.56 13 HIS B N 1
ATOM 2569 C CA . HIS B 1 13 ? 24.312 15.102 -1.221 1 36.56 13 HIS B CA 1
ATOM 2570 C C . HIS B 1 13 ? 24.891 14.297 -2.381 1 36.56 13 HIS B C 1
ATOM 2572 O O . HIS B 1 13 ? 25.25 14.859 -3.418 1 36.56 13 HIS B O 1
ATOM 2578 N N . VAL B 1 14 ? 25.969 13.57 -2.223 1 37.81 14 VAL B N 1
ATOM 2579 C CA . VAL B 1 14 ? 26.188 12.641 -3.322 1 37.81 14 VAL B CA 1
ATOM 2580 C C . VAL B 1 14 ? 24.891 12.398 -4.078 1 37.81 14 VAL B C 1
ATOM 2582 O O . VAL B 1 14 ? 23.891 11.977 -3.49 1 37.81 14 VAL B O 1
ATOM 2585 N N . HIS B 1 15 ? 24.484 13.234 -4.922 1 47 15 HIS B N 1
ATOM 2586 C CA . HIS B 1 15 ? 23.391 13.062 -5.863 1 47 15 HIS B CA 1
ATOM 2587 C C . HIS B 1 15 ? 23.266 11.602 -6.301 1 47 15 HIS B C 1
ATOM 2589 O O . HIS B 1 15 ? 24.047 11.133 -7.125 1 47 15 HIS B O 1
ATOM 2595 N N . THR B 1 16 ? 23.234 10.625 -5.457 1 58.47 16 THR B N 1
ATOM 2596 C CA . THR B 1 16 ? 23.016 9.219 -5.785 1 58.47 16 THR B CA 1
ATOM 2597 C C . THR B 1 16 ? 22 9.078 -6.918 1 58.47 16 THR B C 1
ATOM 2599 O O . THR B 1 16 ? 20.953 9.719 -6.898 1 58.47 16 THR B O 1
ATOM 2602 N N . ASP B 1 17 ? 22.531 8.789 -8.094 1 82.12 17 ASP B N 1
ATOM 2603 C CA . ASP B 1 17 ? 21.75 8.617 -9.312 1 82.12 17 ASP B CA 1
ATOM 2604 C C . ASP B 1 17 ? 21 7.293 -9.289 1 82.12 17 ASP B C 1
ATOM 2606 O O . ASP B 1 17 ? 21.297 6.383 -10.062 1 82.12 17 ASP B O 1
ATOM 2610 N N . ASN B 1 18 ? 20.219 7.074 -8.32 1 88.88 18 ASN B N 1
ATOM 2611 C CA . ASN B 1 18 ? 19.406 5.867 -8.164 1 88.88 18 ASN B CA 1
ATOM 2612 C C . ASN B 1 18 ? 18.75 5.469 -9.477 1 88.88 18 ASN B C 1
ATOM 2614 O O . ASN B 1 18 ? 18.75 4.293 -9.852 1 88.88 18 ASN B O 1
ATOM 2618 N N . LYS B 1 19 ? 18.359 6.43 -10.148 1 91.19 19 LYS B N 1
ATOM 2619 C CA . LYS B 1 19 ? 17.641 6.152 -11.391 1 91.19 19 LYS B CA 1
ATOM 2620 C C . LYS B 1 19 ? 18.562 5.547 -12.438 1 91.19 19 LYS B C 1
ATOM 2622 O O . LYS B 1 19 ? 18.219 4.551 -13.078 1 91.19 19 LYS B O 1
ATOM 2627 N N . ARG B 1 20 ? 19.672 6.062 -12.602 1 92.5 20 ARG B N 1
ATOM 2628 C CA . ARG B 1 20 ? 20.641 5.578 -13.586 1 92.5 20 ARG B CA 1
ATOM 2629 C C . ARG B 1 20 ? 21.125 4.184 -13.211 1 92.5 20 ARG B C 1
ATOM 2631 O O . ARG B 1 20 ? 21.234 3.307 -14.078 1 92.5 20 ARG B O 1
ATOM 2638 N N . VAL B 1 21 ? 21.469 4.051 -12 1 94.12 21 VAL B N 1
ATOM 2639 C CA . VAL B 1 21 ? 21.969 2.77 -11.508 1 94.12 21 VAL B CA 1
ATOM 2640 C C . VAL B 1 21 ? 20.906 1.692 -11.703 1 94.12 21 VAL B C 1
ATOM 2642 O O . VAL B 1 21 ? 21.203 0.591 -12.172 1 94.12 21 VAL B O 1
ATOM 2645 N N . LEU B 1 22 ? 19.672 2.072 -11.391 1 94.31 22 LEU B N 1
ATOM 2646 C CA . LEU B 1 22 ? 18.578 1.125 -11.539 1 94.31 22 LEU B CA 1
ATOM 2647 C C . LEU B 1 22 ? 18.328 0.806 -13.008 1 94.31 22 LEU B C 1
ATOM 2649 O O . LEU B 1 22 ? 18.047 -0.343 -13.359 1 94.31 22 LEU B O 1
ATOM 2653 N N . ALA B 1 23 ? 18.469 1.775 -13.812 1 95.44 23 ALA B N 1
ATOM 2654 C CA . ALA B 1 23 ? 18.266 1.574 -15.25 1 95.44 23 ALA B CA 1
ATOM 2655 C C . ALA B 1 23 ? 19.297 0.612 -15.82 1 95.44 23 ALA B C 1
ATOM 2657 O O . ALA B 1 23 ? 18.969 -0.299 -16.578 1 95.44 23 ALA B O 1
ATOM 2658 N N . PHE B 1 24 ? 20.484 0.781 -15.445 1 94.88 24 PHE B N 1
ATOM 2659 C CA . PHE B 1 24 ? 21.562 -0.088 -15.906 1 94.88 24 PHE B CA 1
ATOM 2660 C C . PHE B 1 24 ? 21.391 -1.501 -15.359 1 94.88 24 PHE B C 1
ATOM 2662 O O . PHE B 1 24 ? 21.562 -2.479 -16.094 1 94.88 24 PHE B O 1
ATOM 2669 N N . SER B 1 25 ? 21.125 -1.534 -14.102 1 95.19 25 SER B N 1
ATOM 2670 C CA . SER B 1 25 ? 20.906 -2.838 -13.477 1 95.19 25 SER B CA 1
ATOM 2671 C C . SER B 1 25 ? 19.75 -3.584 -14.156 1 95.19 25 SER B C 1
ATOM 2673 O O . SER B 1 25 ? 19.875 -4.777 -14.445 1 95.19 25 SER B O 1
ATOM 2675 N N . PHE B 1 26 ? 18.719 -2.867 -14.391 1 95.94 26 PHE B N 1
ATOM 2676 C CA . PHE B 1 26 ? 17.547 -3.441 -15.062 1 95.94 26 PHE B CA 1
ATOM 2677 C C . PHE B 1 26 ? 17.922 -3.932 -16.453 1 95.94 26 PHE B C 1
ATOM 2679 O O . PHE B 1 26 ? 17.531 -5.031 -1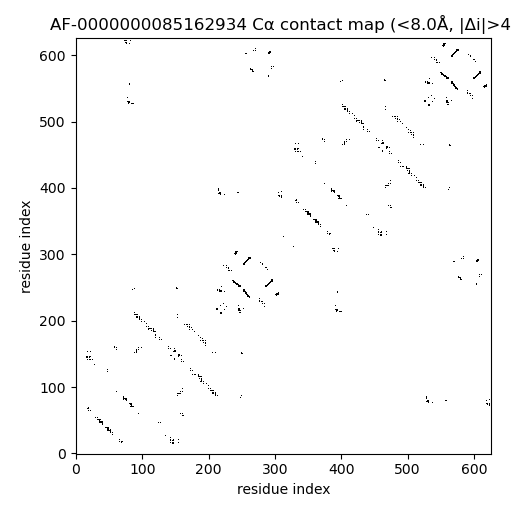6.859 1 95.94 26 PHE B O 1
ATOM 2686 N N . ALA B 1 27 ? 18.656 -3.197 -17.156 1 96.38 27 ALA B N 1
ATOM 2687 C CA . ALA B 1 27 ? 19.062 -3.553 -18.516 1 96.38 27 ALA B CA 1
ATOM 2688 C C . ALA B 1 27 ? 19.922 -4.812 -18.516 1 96.38 27 ALA B C 1
ATOM 2690 O O . ALA B 1 27 ? 19.734 -5.703 -19.344 1 96.38 27 ALA B O 1
ATOM 2691 N N . ILE B 1 28 ? 20.812 -4.895 -17.609 1 95.12 28 ILE B N 1
ATOM 2692 C CA . ILE B 1 28 ? 21.734 -6.023 -17.531 1 95.12 28 ILE B CA 1
ATOM 2693 C C . ILE B 1 28 ? 20.953 -7.297 -17.219 1 95.12 28 ILE B C 1
ATOM 2695 O O . ILE B 1 28 ? 21.109 -8.312 -17.906 1 95.12 28 ILE B O 1
ATOM 2699 N N . ILE B 1 29 ? 20.094 -7.203 -16.281 1 93.75 29 ILE B N 1
ATOM 2700 C CA . ILE B 1 29 ? 19.344 -8.375 -15.836 1 93.75 29 ILE B CA 1
ATOM 2701 C C . ILE B 1 29 ? 18.359 -8.797 -16.938 1 93.75 29 ILE B C 1
ATOM 2703 O O . ILE B 1 29 ? 18.219 -9.984 -17.219 1 93.75 29 ILE B O 1
ATOM 2707 N N . THR B 1 30 ? 17.75 -7.832 -17.5 1 94.56 30 THR B N 1
ATOM 2708 C CA . THR B 1 30 ? 16.797 -8.125 -18.547 1 94.56 30 THR B CA 1
ATOM 2709 C C . THR B 1 30 ? 17.5 -8.742 -19.766 1 94.56 30 THR B C 1
ATOM 2711 O O . THR B 1 30 ? 17 -9.688 -20.359 1 94.56 30 THR B O 1
ATOM 2714 N N . ALA B 1 31 ? 18.641 -8.234 -20.062 1 94.12 31 ALA B N 1
ATOM 2715 C CA . ALA B 1 31 ? 19.406 -8.789 -21.172 1 94.12 31 ALA B CA 1
ATOM 2716 C C . ALA B 1 31 ? 19.797 -10.234 -20.891 1 94.12 31 ALA B C 1
ATOM 2718 O O . ALA B 1 31 ? 19.672 -11.094 -21.781 1 94.12 31 ALA B O 1
ATOM 2719 N N . PHE B 1 32 ? 20.234 -10.453 -19.719 1 90.56 32 PHE B N 1
ATOM 2720 C CA . PHE B 1 32 ? 20.609 -11.805 -19.344 1 90.56 32 PHE B CA 1
ATOM 2721 C C . PHE B 1 32 ? 19.422 -12.742 -19.375 1 90.56 32 PHE B C 1
ATOM 2723 O O . PHE B 1 32 ? 19.531 -13.891 -19.828 1 90.56 32 PHE B O 1
ATOM 2730 N N . MET B 1 33 ? 18.281 -12.297 -18.875 1 91.5 33 MET B N 1
ATOM 2731 C CA . MET B 1 33 ? 17.047 -13.086 -18.906 1 91.5 33 MET B CA 1
ATOM 2732 C C . MET B 1 33 ? 16.672 -13.461 -20.328 1 91.5 33 MET B C 1
ATOM 2734 O O . MET B 1 33 ? 16.359 -14.625 -20.609 1 91.5 33 MET B O 1
ATOM 2738 N N . ILE B 1 34 ? 16.766 -12.523 -21.203 1 92.06 34 ILE B N 1
ATOM 2739 C CA . ILE B 1 34 ? 16.406 -12.75 -22.609 1 92.06 34 ILE B CA 1
ATOM 2740 C C . ILE B 1 34 ? 17.359 -13.766 -23.219 1 92.06 34 ILE B C 1
ATOM 2742 O O . ILE B 1 34 ? 16.922 -14.68 -23.938 1 92.06 34 ILE B O 1
ATOM 2746 N N . VAL B 1 35 ? 18.625 -13.625 -22.938 1 88 35 VAL B N 1
ATOM 2747 C CA . VAL B 1 35 ? 19.625 -14.555 -23.438 1 88 35 VAL B CA 1
ATOM 2748 C C . VAL B 1 35 ? 19.312 -15.969 -22.953 1 88 35 VAL B C 1
ATOM 2750 O O . VAL B 1 35 ? 19.391 -16.938 -23.719 1 88 35 VAL B O 1
ATOM 2753 N N . GLU B 1 36 ? 18.891 -16.047 -21.734 1 87.25 36 GLU B N 1
ATOM 2754 C CA . GLU B 1 36 ? 18.578 -17.359 -21.172 1 87.25 36 GLU B CA 1
ATOM 2755 C C . GLU B 1 36 ? 17.297 -17.922 -21.797 1 87.25 36 GLU B C 1
ATOM 2757 O O . GLU B 1 36 ? 17.234 -19.125 -22.078 1 87.25 36 GLU B O 1
ATOM 2762 N N . LEU B 1 37 ? 16.344 -17.109 -21.969 1 88.81 37 LEU B N 1
ATOM 2763 C CA . LEU B 1 37 ? 15.078 -17.578 -22.531 1 88.81 37 LEU B CA 1
ATOM 2764 C C . LEU B 1 37 ? 15.266 -18 -23.984 1 88.81 37 LEU B C 1
ATOM 2766 O O . LEU B 1 37 ? 14.805 -19.078 -24.391 1 88.81 37 LEU B O 1
ATOM 2770 N N . ILE B 1 38 ? 15.938 -17.203 -24.734 1 88.31 38 ILE B N 1
ATOM 2771 C CA . ILE B 1 38 ? 16.188 -17.516 -26.141 1 88.31 38 ILE B CA 1
ATOM 2772 C C . ILE B 1 38 ? 17.109 -18.719 -26.25 1 88.31 38 ILE B C 1
ATOM 2774 O O . ILE B 1 38 ? 16.844 -19.641 -27.031 1 88.31 38 ILE B O 1
ATOM 2778 N N . GLY B 1 39 ? 18.156 -18.656 -25.5 1 82.5 39 GLY B N 1
ATOM 2779 C CA . GLY B 1 39 ? 19.062 -19.781 -25.484 1 82.5 39 GLY B CA 1
ATOM 2780 C C . GLY B 1 39 ? 18.391 -21.078 -25.062 1 82.5 39 GLY B C 1
ATOM 2781 O O . GLY B 1 39 ? 18.641 -22.141 -25.641 1 82.5 39 GLY B O 1
ATOM 2782 N N . GLY B 1 40 ? 17.562 -21.047 -24.078 1 83.5 40 GLY B N 1
ATOM 2783 C CA . GLY B 1 40 ? 16.828 -22.203 -23.609 1 83.5 40 GLY B CA 1
ATOM 2784 C C . GLY B 1 40 ? 15.859 -22.734 -24.656 1 83.5 40 GLY B C 1
ATOM 2785 O O . GLY B 1 40 ? 15.711 -23.953 -24.797 1 83.5 40 GLY B O 1
ATOM 2786 N N . TYR B 1 41 ? 15.242 -21.844 -25.312 1 85.44 41 TYR B N 1
ATOM 2787 C CA . TYR B 1 41 ? 14.305 -22.234 -26.359 1 85.44 41 TYR B CA 1
ATOM 2788 C C . TYR B 1 41 ? 15.023 -22.938 -27.5 1 85.44 41 TYR B C 1
ATOM 2790 O O . TYR B 1 41 ? 14.594 -24 -27.953 1 85.44 41 TYR B O 1
ATOM 2798 N N . PHE B 1 42 ? 16.141 -22.422 -27.953 1 85.94 42 PHE B N 1
ATOM 2799 C CA . PHE B 1 42 ? 16.875 -22.984 -29.078 1 85.94 42 PHE B CA 1
ATOM 2800 C C . PHE B 1 42 ? 17.609 -24.266 -28.672 1 85.94 42 PHE B C 1
ATOM 2802 O O . PHE B 1 42 ? 17.734 -25.203 -29.453 1 85.94 42 PHE B O 1
ATOM 2809 N N . ALA B 1 43 ? 17.969 -24.266 -27.453 1 80 43 ALA B N 1
ATOM 2810 C CA . ALA B 1 43 ? 18.703 -25.438 -26.953 1 80 43 ALA B CA 1
ATOM 2811 C C . ALA B 1 43 ? 17.75 -26.5 -26.438 1 80 43 ALA B C 1
ATOM 2813 O O . ALA B 1 43 ? 18.172 -27.594 -26.062 1 80 43 ALA B O 1
ATOM 2814 N N . ASN B 1 44 ? 16.484 -26.141 -26.359 1 82.38 44 ASN B N 1
ATOM 2815 C CA . ASN B 1 44 ? 15.477 -27.031 -25.797 1 82.38 44 ASN B CA 1
ATOM 2816 C C . ASN B 1 44 ? 15.828 -27.453 -24.375 1 82.38 44 ASN B C 1
ATOM 2818 O O . ASN B 1 44 ? 15.758 -28.625 -24.031 1 82.38 44 ASN B O 1
ATOM 2822 N N . SER B 1 45 ? 16.359 -26.609 -23.703 1 79.38 45 SER B N 1
ATOM 2823 C CA . SER B 1 45 ? 16.75 -26.859 -22.328 1 79.38 45 SER B CA 1
ATOM 2824 C C . SER B 1 45 ? 15.734 -26.281 -21.344 1 79.38 45 SER B C 1
ATOM 2826 O O . SER B 1 45 ? 15.633 -25.062 -21.203 1 79.38 45 SER B O 1
ATOM 2828 N N . LEU B 1 46 ? 15 -27.141 -20.656 1 76.31 46 LEU B N 1
ATOM 2829 C CA . LEU B 1 46 ? 14.023 -26.703 -19.672 1 76.31 46 LEU B CA 1
ATOM 2830 C C . LEU B 1 46 ? 14.711 -26 -18.5 1 76.31 46 LEU B C 1
ATOM 2832 O O . LEU B 1 46 ? 14.125 -25.094 -17.891 1 76.31 46 LEU B O 1
ATOM 2836 N N . ALA B 1 47 ? 15.906 -26.422 -18.25 1 71.5 47 ALA B N 1
ATOM 2837 C CA . ALA B 1 47 ? 16.672 -25.812 -17.172 1 71.5 47 ALA B CA 1
ATOM 2838 C C . ALA B 1 47 ? 16.938 -24.328 -17.453 1 71.5 47 ALA B C 1
ATOM 2840 O O . ALA B 1 47 ? 16.719 -23.484 -16.594 1 71.5 47 ALA B O 1
ATOM 2841 N N . LEU B 1 48 ? 17.297 -24.094 -18.703 1 75.12 48 LEU B N 1
ATOM 2842 C CA . LEU B 1 48 ? 17.578 -22.719 -19.109 1 75.12 48 LEU B CA 1
ATOM 2843 C C . LEU B 1 48 ? 16.297 -21.891 -19.156 1 75.12 48 LEU B C 1
ATOM 2845 O O . LEU B 1 48 ? 16.297 -20.734 -18.719 1 75.12 48 LEU B O 1
ATOM 2849 N N . LEU B 1 49 ? 15.305 -22.469 -19.594 1 80.44 49 LEU B N 1
ATOM 2850 C CA . LEU B 1 49 ? 14.023 -21.781 -19.641 1 80.44 49 LEU B CA 1
ATOM 2851 C C . LEU B 1 49 ? 13.508 -21.469 -18.25 1 80.44 49 LEU B C 1
ATOM 2853 O O . LEU B 1 49 ? 13.008 -20.375 -17.984 1 80.44 49 LEU B O 1
ATOM 2857 N N . SER B 1 50 ? 13.609 -22.422 -17.328 1 77.44 50 SER B N 1
ATOM 2858 C CA . SER B 1 50 ? 13.18 -22.25 -15.945 1 77.44 50 SER B CA 1
ATOM 2859 C C . SER B 1 50 ? 13.953 -21.125 -15.266 1 77.44 50 SER B C 1
ATOM 2861 O O . SER B 1 50 ? 13.375 -20.312 -14.539 1 77.44 50 SER B O 1
ATOM 2863 N N . ASP B 1 51 ? 15.172 -21.094 -15.531 1 77.12 51 ASP B N 1
ATOM 2864 C CA . ASP B 1 51 ? 16 -20.016 -14.969 1 77.12 51 ASP B CA 1
ATOM 2865 C C . ASP B 1 51 ? 15.578 -18.656 -15.523 1 77.12 51 ASP B C 1
ATOM 2867 O O . ASP B 1 51 ? 15.547 -17.672 -14.797 1 77.12 51 ASP B O 1
ATOM 2871 N N . GLY B 1 52 ? 15.359 -18.688 -16.797 1 80.31 52 GLY B N 1
ATOM 2872 C CA . GLY B 1 52 ? 14.883 -17.453 -17.422 1 80.31 52 GLY B CA 1
ATOM 2873 C C . GLY B 1 52 ? 13.609 -16.922 -16.781 1 80.31 52 GLY B C 1
ATOM 2874 O O . GLY B 1 52 ? 13.477 -15.719 -16.562 1 80.31 52 GLY B O 1
ATOM 2875 N N . VAL B 1 53 ? 12.734 -17.734 -16.422 1 78.94 53 VAL B N 1
ATOM 2876 C CA . VAL B 1 53 ? 11.477 -17.344 -15.781 1 78.94 53 VAL B CA 1
ATOM 2877 C C . VAL B 1 53 ? 11.758 -16.844 -14.375 1 78.94 53 VAL B C 1
ATOM 2879 O O . VAL B 1 53 ? 11.125 -15.883 -13.914 1 78.94 53 VAL B O 1
ATOM 2882 N N . HIS B 1 54 ? 12.609 -17.484 -13.766 1 75.19 54 HIS B N 1
ATOM 2883 C CA . HIS B 1 54 ? 13.008 -17.016 -12.445 1 75.19 54 HIS B CA 1
ATOM 2884 C C . HIS B 1 54 ? 13.555 -15.594 -12.508 1 75.19 54 HIS B C 1
ATOM 2886 O O . HIS B 1 54 ? 13.219 -14.758 -11.664 1 75.19 54 HIS B O 1
ATOM 2892 N N . MET B 1 55 ? 14.281 -15.359 -13.531 1 86.5 55 MET B N 1
ATOM 2893 C CA . MET B 1 55 ? 14.883 -14.039 -13.695 1 86.5 55 MET B CA 1
ATOM 2894 C C . MET B 1 55 ? 13.828 -13.008 -14.055 1 86.5 55 MET B C 1
ATOM 2896 O O . MET B 1 55 ? 14.055 -11.805 -13.906 1 86.5 55 MET B O 1
ATOM 2900 N N . LEU B 1 56 ? 12.711 -13.445 -14.461 1 86.06 56 LEU B N 1
ATOM 2901 C CA . LEU B 1 56 ? 11.617 -12.539 -14.773 1 86.06 56 LEU B CA 1
ATOM 2902 C C . LEU B 1 56 ? 11.172 -11.773 -13.531 1 86.06 56 LEU B C 1
ATOM 2904 O O . LEU B 1 56 ? 10.867 -10.578 -13.609 1 86.06 56 LEU B O 1
ATOM 2908 N N . SER B 1 57 ? 11.133 -12.453 -12.445 1 86.06 57 SER B N 1
ATOM 2909 C CA . SER B 1 57 ? 10.75 -11.805 -11.195 1 86.06 57 SER B CA 1
ATOM 2910 C C . SER B 1 57 ? 11.742 -10.711 -10.82 1 86.06 57 SER B C 1
ATOM 2912 O O . SER B 1 57 ? 11.352 -9.656 -10.32 1 86.06 57 SER B O 1
ATOM 2914 N N . ASP B 1 58 ? 13.008 -10.961 -11.117 1 88.31 58 ASP B N 1
ATOM 2915 C CA . ASP B 1 58 ? 14.031 -9.953 -10.859 1 88.31 58 ASP B CA 1
ATOM 2916 C C . ASP B 1 58 ? 13.852 -8.742 -11.773 1 88.31 58 ASP B C 1
ATOM 2918 O O . ASP B 1 58 ? 13.898 -7.598 -11.312 1 88.31 58 ASP B O 1
ATOM 2922 N N . ALA B 1 59 ? 13.727 -9.141 -12.984 1 91.88 59 ALA B N 1
ATOM 2923 C CA . ALA B 1 59 ? 13.531 -8.07 -13.961 1 91.88 59 ALA B CA 1
ATOM 2924 C C . ALA B 1 59 ? 12.305 -7.238 -13.617 1 91.88 59 ALA B C 1
ATOM 2926 O O . ALA B 1 59 ? 12.336 -6.008 -13.711 1 91.88 59 ALA B O 1
ATOM 2927 N N . PHE B 1 60 ? 11.328 -7.836 -13.188 1 91.75 60 PHE B N 1
ATOM 2928 C CA . PHE B 1 60 ? 10.102 -7.141 -12.812 1 91.75 60 PHE B CA 1
ATOM 2929 C C . PHE B 1 60 ? 10.344 -6.25 -11.594 1 91.75 60 PHE B C 1
ATOM 2931 O O . PHE B 1 60 ? 9.898 -5.102 -11.562 1 91.75 60 PHE B O 1
ATOM 2938 N N . SER B 1 61 ? 10.977 -6.84 -10.633 1 92.94 61 SER B N 1
ATOM 2939 C CA . SER B 1 61 ? 11.258 -6.098 -9.406 1 92.94 61 SER B CA 1
ATOM 2940 C C . SER B 1 61 ? 12.07 -4.844 -9.695 1 92.94 61 SER B C 1
ATOM 2942 O O . SER B 1 61 ? 11.727 -3.75 -9.242 1 92.94 61 SER B O 1
ATOM 2944 N N . LEU B 1 62 ? 13.148 -5.008 -10.5 1 94.06 62 LEU B N 1
ATOM 2945 C CA . LEU B 1 62 ? 13.992 -3.873 -10.844 1 94.06 62 LEU B CA 1
ATOM 2946 C C . LEU B 1 62 ? 13.242 -2.895 -11.742 1 94.06 62 LEU B C 1
ATOM 2948 O O . LEU B 1 62 ? 13.383 -1.678 -11.594 1 94.06 62 LEU B O 1
ATOM 2952 N N . GLY B 1 63 ? 12.523 -3.41 -12.648 1 95.44 63 GLY B N 1
ATOM 2953 C CA . GLY B 1 63 ? 11.711 -2.566 -13.508 1 95.44 63 GLY B CA 1
ATOM 2954 C C . GLY B 1 63 ? 10.695 -1.738 -12.742 1 95.44 63 GLY B C 1
ATOM 2955 O O . GLY B 1 63 ? 10.516 -0.552 -13.023 1 95.44 63 GLY B O 1
ATOM 2956 N N . LEU B 1 64 ? 10.055 -2.373 -11.812 1 94.31 64 LEU B N 1
ATOM 2957 C CA . LEU B 1 64 ? 9.086 -1.678 -10.969 1 94.31 64 LEU B CA 1
ATOM 2958 C C . LEU B 1 64 ? 9.766 -0.574 -10.164 1 94.31 64 LEU B C 1
ATOM 2960 O O . LEU B 1 64 ? 9.234 0.53 -10.039 1 94.31 64 LEU B O 1
ATOM 2964 N N . ALA B 1 65 ? 10.891 -0.896 -9.625 1 95.12 65 ALA B N 1
ATOM 2965 C CA . ALA B 1 65 ? 11.641 0.096 -8.859 1 95.12 65 ALA B CA 1
ATOM 2966 C C . ALA B 1 65 ? 12.023 1.289 -9.734 1 95.12 65 ALA B C 1
ATOM 2968 O O . ALA B 1 65 ? 11.914 2.439 -9.305 1 95.12 65 ALA B O 1
ATOM 2969 N N . LEU B 1 66 ? 12.461 0.997 -10.922 1 95.12 66 LEU B N 1
ATOM 2970 C CA . LEU B 1 66 ? 12.836 2.049 -11.867 1 95.12 66 LEU B CA 1
ATOM 2971 C C . LEU B 1 66 ? 11.625 2.906 -12.227 1 95.12 66 LEU B C 1
ATOM 2973 O O . LEU B 1 66 ? 11.719 4.137 -12.242 1 95.12 66 LEU B O 1
ATOM 2977 N N . PHE B 1 67 ? 10.594 2.275 -12.484 1 94.44 67 PHE B N 1
ATOM 2978 C CA . PHE B 1 67 ? 9.359 2.984 -12.797 1 94.44 67 PHE B CA 1
ATOM 2979 C C . PHE B 1 67 ? 8.93 3.871 -11.641 1 94.44 67 PHE B C 1
ATOM 2981 O O . PHE B 1 67 ? 8.477 5 -11.844 1 94.44 67 PHE B O 1
ATOM 2988 N N . ALA B 1 68 ? 9.016 3.338 -10.484 1 93.06 68 ALA B N 1
ATOM 2989 C CA . ALA B 1 68 ? 8.641 4.086 -9.289 1 93.06 68 ALA B CA 1
ATOM 2990 C C . ALA B 1 68 ? 9.492 5.34 -9.133 1 93.06 68 ALA B C 1
ATOM 2992 O O . ALA B 1 68 ? 8.984 6.402 -8.766 1 93.06 68 ALA B O 1
ATOM 2993 N N . PHE B 1 69 ? 10.773 5.211 -9.398 1 90.75 69 PHE B N 1
ATOM 2994 C CA . PHE B 1 69 ? 11.656 6.371 -9.32 1 90.75 69 PHE B CA 1
ATOM 2995 C C . PHE B 1 69 ? 11.266 7.418 -10.359 1 90.75 69 PHE B C 1
ATOM 2997 O O . PHE B 1 69 ? 11.188 8.609 -10.039 1 90.75 69 PHE B O 1
ATOM 3004 N N . LYS B 1 70 ? 11 6.988 -11.531 1 91.31 70 LYS B N 1
ATOM 3005 C CA . LYS B 1 70 ? 10.625 7.906 -12.602 1 91.31 70 LYS B CA 1
ATOM 3006 C C . LYS B 1 70 ? 9.297 8.594 -12.297 1 91.31 70 LYS B C 1
ATOM 3008 O O . LYS B 1 70 ? 9.172 9.812 -12.445 1 91.31 70 LYS B O 1
ATOM 3013 N N . TYR B 1 71 ? 8.422 7.832 -11.836 1 89.44 71 TYR B N 1
ATOM 3014 C CA . TYR B 1 71 ? 7.098 8.359 -11.516 1 89.44 71 TYR B CA 1
ATOM 3015 C C . TYR B 1 71 ? 7.156 9.281 -10.297 1 89.44 71 TYR B C 1
ATOM 3017 O O . TYR B 1 71 ? 6.414 10.258 -10.219 1 89.44 71 TYR B O 1
ATOM 3025 N N . GLY B 1 72 ? 7.961 8.93 -9.391 1 88.38 72 GLY B N 1
ATOM 3026 C CA . GLY B 1 72 ? 8.117 9.711 -8.172 1 88.38 72 GLY B CA 1
ATOM 3027 C C . GLY B 1 72 ? 8.727 11.078 -8.414 1 88.38 72 GLY B C 1
ATOM 3028 O O . GLY B 1 72 ? 8.586 11.984 -7.594 1 88.38 72 GLY B O 1
ATOM 3029 N N . GLU B 1 73 ? 9.344 11.242 -9.531 1 86.94 73 GLU B N 1
ATOM 3030 C CA . GLU B 1 73 ? 10.008 12.5 -9.852 1 86.94 73 GLU B CA 1
ATOM 3031 C C . GLU B 1 73 ? 9.031 13.508 -10.438 1 86.94 73 GLU B C 1
ATOM 3033 O O . GLU B 1 73 ? 9.375 14.68 -10.625 1 86.94 73 GLU B O 1
ATOM 3038 N N . ARG B 1 74 ? 7.867 13.102 -10.625 1 86.12 74 ARG B N 1
ATOM 3039 C CA . ARG B 1 74 ? 6.871 14.023 -11.156 1 86.12 74 ARG B CA 1
ATOM 3040 C C . ARG B 1 74 ? 6.559 15.133 -10.156 1 86.12 74 ARG B C 1
ATOM 3042 O O . ARG B 1 74 ? 6.625 14.922 -8.945 1 86.12 74 ARG B O 1
ATOM 3049 N N . ASN B 1 75 ? 6.242 16.281 -10.672 1 83 75 ASN B N 1
ATOM 3050 C CA . ASN B 1 75 ? 5.918 17.422 -9.82 1 83 75 ASN B CA 1
ATOM 3051 C C . ASN B 1 75 ? 4.555 17.25 -9.156 1 83 75 ASN B C 1
ATOM 3053 O O . ASN B 1 75 ? 3.689 16.547 -9.672 1 83 75 ASN B O 1
ATOM 3057 N N . ALA B 1 76 ? 4.473 17.953 -8.016 1 83.56 76 ALA B N 1
ATOM 3058 C CA . ALA B 1 76 ? 3.189 17.969 -7.316 1 83.56 76 ALA B CA 1
ATOM 3059 C C . ALA B 1 76 ? 2.104 18.609 -8.18 1 83.56 76 ALA B C 1
ATOM 3061 O O . ALA B 1 76 ? 2.375 19.531 -8.953 1 83.56 76 ALA B O 1
ATOM 3062 N N . THR B 1 77 ? 0.923 18.078 -8.164 1 84.06 77 THR B N 1
ATOM 3063 C CA . THR B 1 77 ? -0.256 18.594 -8.859 1 84.06 77 THR B CA 1
ATOM 3064 C C . THR B 1 77 ? -1.396 18.844 -7.871 1 84.06 77 THR B C 1
ATOM 3066 O O . THR B 1 77 ? -1.257 18.578 -6.676 1 84.06 77 THR B O 1
ATOM 3069 N N . THR B 1 78 ? -2.453 19.391 -8.367 1 84 78 THR B N 1
ATOM 3070 C CA . THR B 1 78 ? -3.617 19.641 -7.527 1 84 78 THR B CA 1
ATOM 3071 C C . THR B 1 78 ? -4.219 18.328 -7.043 1 84 78 THR B C 1
ATOM 3073 O O . THR B 1 78 ? -4.883 18.281 -6.004 1 84 78 THR B O 1
ATOM 3076 N N . GLU B 1 79 ? -3.922 17.312 -7.75 1 86.19 79 GLU B N 1
ATOM 3077 C CA . GLU B 1 79 ? -4.438 16 -7.367 1 86.19 79 GLU B CA 1
ATOM 3078 C C . GLU B 1 79 ? -3.496 15.305 -6.387 1 86.19 79 GLU B C 1
ATOM 3080 O O . GLU B 1 79 ? -3.932 14.477 -5.586 1 86.19 79 GLU B O 1
ATOM 3085 N N . MET B 1 80 ? -2.242 15.688 -6.57 1 87.12 80 MET B N 1
ATOM 3086 C CA . MET B 1 80 ? -1.209 15.141 -5.695 1 87.12 80 MET B CA 1
ATOM 3087 C C . MET B 1 80 ? -0.372 16.266 -5.078 1 87.12 80 MET B C 1
ATOM 3089 O O . MET B 1 80 ? 0.729 16.547 -5.551 1 87.12 80 MET B O 1
ATOM 3093 N N . THR B 1 81 ? -0.859 16.672 -3.969 1 82.12 81 THR B N 1
ATOM 3094 C CA . THR B 1 81 ? -0.283 17.891 -3.4 1 82.12 81 THR B CA 1
ATOM 3095 C C . THR B 1 81 ? 1.059 17.594 -2.738 1 82.12 81 THR B C 1
ATOM 3097 O O . THR B 1 81 ? 1.89 18.484 -2.574 1 82.12 81 THR B O 1
ATOM 3100 N N . PHE B 1 82 ? 1.261 16.344 -2.336 1 79.19 82 PHE B N 1
ATOM 3101 C CA . PHE B 1 82 ? 2.531 15.969 -1.733 1 79.19 82 PHE B CA 1
ATOM 3102 C C . PHE B 1 82 ? 3.488 15.422 -2.787 1 79.19 82 PHE B C 1
ATOM 3104 O O . PHE B 1 82 ? 4.621 15.047 -2.473 1 79.19 82 PHE B O 1
ATOM 3111 N N . GLY B 1 83 ? 2.975 15.398 -4.02 1 82.31 83 GLY B N 1
ATOM 3112 C CA . GLY B 1 83 ? 3.781 14.805 -5.07 1 82.31 83 GLY B CA 1
ATOM 3113 C C . GLY B 1 83 ? 3.549 13.32 -5.23 1 82.31 83 GLY B C 1
ATOM 3114 O O . GLY B 1 83 ? 2.578 12.773 -4.699 1 82.31 83 GLY B O 1
ATOM 3115 N N . TYR B 1 84 ? 4.52 12.672 -5.992 1 88.25 84 TYR B N 1
ATOM 3116 C CA . TYR B 1 84 ? 4.316 11.273 -6.355 1 88.25 84 TYR B CA 1
ATOM 3117 C C . TYR B 1 84 ? 5.383 10.391 -5.727 1 88.25 84 TYR B C 1
ATOM 3119 O O . TYR B 1 84 ? 5.5 9.211 -6.07 1 88.25 84 TYR B O 1
ATOM 3127 N N . LYS B 1 85 ? 6.043 10.875 -4.832 1 87.75 85 LYS B N 1
ATOM 3128 C CA . LYS B 1 85 ? 7.207 10.18 -4.285 1 87.75 85 LYS B CA 1
ATOM 3129 C C . LYS B 1 85 ? 6.785 8.953 -3.473 1 87.75 85 LYS B C 1
ATOM 3131 O O . LYS B 1 85 ? 7.559 8.008 -3.326 1 87.75 85 LYS B O 1
ATOM 3136 N N . ARG B 1 86 ? 5.602 8.961 -3.023 1 91 86 ARG B N 1
ATOM 3137 C CA . ARG B 1 86 ? 5.141 7.855 -2.189 1 91 86 ARG B CA 1
ATOM 3138 C C . ARG B 1 86 ? 4.957 6.586 -3.014 1 91 86 ARG B C 1
ATOM 3140 O O . ARG B 1 86 ? 4.844 5.492 -2.459 1 91 86 ARG B O 1
ATOM 3147 N N . PHE B 1 87 ? 4.945 6.781 -4.27 1 91.88 87 PHE B N 1
ATOM 3148 C CA . PHE B 1 87 ? 4.867 5.605 -5.129 1 91.88 87 PHE B CA 1
ATOM 3149 C C . PHE B 1 87 ? 6.082 4.707 -4.926 1 91.88 87 PHE B C 1
ATOM 3151 O O . PHE B 1 87 ? 5.988 3.486 -5.082 1 91.88 87 PHE B O 1
ATOM 3158 N N . GLU B 1 88 ? 7.168 5.309 -4.586 1 93.25 88 GLU B N 1
ATOM 3159 C CA . GLU B 1 88 ? 8.375 4.535 -4.297 1 93.25 88 GLU B CA 1
ATOM 3160 C C . GLU B 1 88 ? 8.156 3.6 -3.109 1 93.25 88 GLU B C 1
ATOM 3162 O O . GLU B 1 88 ? 8.672 2.479 -3.094 1 93.25 88 GLU B O 1
ATOM 3167 N N . ILE B 1 89 ? 7.422 4.082 -2.176 1 93.88 89 ILE B N 1
ATOM 3168 C CA . ILE B 1 89 ? 7.148 3.277 -0.988 1 93.88 89 ILE B CA 1
ATOM 3169 C C . ILE B 1 89 ? 6.223 2.117 -1.354 1 93.88 89 ILE B C 1
ATOM 3171 O O . ILE B 1 89 ? 6.414 0.993 -0.888 1 93.88 89 ILE B O 1
ATOM 3175 N N . LEU B 1 90 ? 5.34 2.383 -2.186 1 94.44 90 LEU B N 1
ATOM 3176 C CA . LEU B 1 90 ? 4.426 1.351 -2.658 1 94.44 90 LEU B CA 1
ATOM 3177 C C . LEU B 1 90 ? 5.172 0.28 -3.447 1 94.44 90 LEU B C 1
ATOM 3179 O O . LEU B 1 90 ? 4.93 -0.915 -3.264 1 94.44 90 LEU B O 1
ATOM 3183 N N . ALA B 1 91 ? 5.988 0.76 -4.289 1 94.44 91 ALA B N 1
ATOM 3184 C CA . ALA B 1 91 ? 6.801 -0.174 -5.066 1 94.44 91 ALA B CA 1
ATOM 3185 C C . ALA B 1 91 ? 7.652 -1.052 -4.156 1 94.44 91 ALA B C 1
ATOM 3187 O O . ALA B 1 91 ? 7.793 -2.252 -4.398 1 94.44 91 ALA B O 1
ATOM 3188 N N . ALA B 1 92 ? 8.203 -0.47 -3.145 1 94.88 92 ALA B N 1
ATOM 3189 C CA . ALA B 1 92 ? 9 -1.22 -2.176 1 94.88 92 ALA B CA 1
ATOM 3190 C C . ALA B 1 92 ? 8.148 -2.275 -1.472 1 94.88 92 ALA B C 1
ATOM 3192 O O . ALA B 1 92 ? 8.609 -3.4 -1.253 1 94.88 92 ALA B O 1
ATOM 3193 N N . LEU B 1 93 ? 6.965 -1.867 -1.118 1 95.25 93 LEU B N 1
ATOM 3194 C CA . LEU B 1 93 ? 6.051 -2.818 -0.491 1 95.25 93 LEU B CA 1
ATOM 3195 C C . LEU B 1 93 ? 5.77 -3.994 -1.418 1 95.25 93 LEU B C 1
ATOM 3197 O O . LEU B 1 93 ? 5.832 -5.152 -0.996 1 95.25 93 LEU B O 1
ATOM 3201 N N . PHE B 1 94 ? 5.52 -3.693 -2.605 1 93.88 94 PHE B N 1
ATOM 3202 C CA . PHE B 1 94 ? 5.254 -4.738 -3.584 1 93.88 94 PHE B CA 1
ATOM 3203 C C . PHE B 1 94 ? 6.453 -5.668 -3.725 1 93.88 94 PHE B C 1
ATOM 3205 O O . PHE B 1 94 ? 6.305 -6.891 -3.727 1 93.88 94 PHE B O 1
ATOM 3212 N N . ASN B 1 95 ? 7.578 -5.109 -3.838 1 93.69 95 ASN B N 1
ATOM 3213 C CA . ASN B 1 95 ? 8.797 -5.906 -3.949 1 93.69 95 ASN B CA 1
ATOM 3214 C C . ASN B 1 95 ? 9.023 -6.758 -2.705 1 93.69 95 ASN B C 1
ATOM 3216 O O . ASN B 1 95 ? 9.461 -7.906 -2.807 1 93.69 95 ASN B O 1
ATOM 3220 N N . GLY B 1 96 ? 8.789 -6.141 -1.58 1 94.75 96 GLY B N 1
ATOM 3221 C CA . GLY B 1 96 ? 8.898 -6.898 -0.345 1 94.75 96 GLY B CA 1
ATOM 3222 C C . GLY B 1 96 ? 7.957 -8.086 -0.288 1 94.75 96 GLY B C 1
ATOM 3223 O O . GLY B 1 96 ? 8.367 -9.195 0.076 1 94.75 96 GLY B O 1
ATOM 3224 N N . VAL B 1 97 ? 6.77 -7.871 -0.692 1 94 97 VAL B N 1
ATOM 3225 C CA . VAL B 1 97 ? 5.766 -8.93 -0.678 1 94 97 VAL B CA 1
ATOM 3226 C C . VAL B 1 97 ? 6.137 -10.008 -1.696 1 94 97 VAL B C 1
ATOM 3228 O O . VAL B 1 97 ? 6.043 -11.203 -1.406 1 94 97 VAL B O 1
ATOM 3231 N N . LEU B 1 98 ? 6.504 -9.547 -2.834 1 91.94 98 LEU B N 1
ATOM 3232 C CA . LEU B 1 98 ? 6.922 -10.484 -3.865 1 91.94 98 LEU B CA 1
ATOM 3233 C C . LEU B 1 98 ? 8.055 -11.375 -3.365 1 91.94 98 LEU B C 1
ATOM 3235 O O . LEU B 1 98 ? 8.008 -12.594 -3.51 1 91.94 98 LEU B O 1
ATOM 3239 N N . LEU B 1 99 ? 9.047 -10.734 -2.779 1 92.81 99 LEU B N 1
ATOM 3240 C CA . LEU B 1 99 ? 10.188 -11.477 -2.238 1 92.81 99 LEU B CA 1
ATOM 3241 C C . LEU B 1 99 ? 9.734 -12.422 -1.132 1 92.81 99 LEU B C 1
ATOM 3243 O O . LEU B 1 99 ? 10.258 -13.539 -1.014 1 92.81 99 LEU B O 1
ATOM 3247 N N . PHE B 1 100 ? 8.852 -11.992 -0.343 1 94.81 100 PHE B N 1
ATOM 3248 C CA . PHE B 1 100 ? 8.328 -12.789 0.757 1 94.81 100 PHE B CA 1
ATOM 3249 C C . PHE B 1 100 ? 7.648 -14.055 0.234 1 94.81 100 PHE B C 1
ATOM 3251 O O . PHE B 1 100 ? 7.922 -15.156 0.713 1 94.81 100 PHE B O 1
ATOM 3258 N N . VAL B 1 101 ? 6.82 -13.93 -0.76 1 91.75 101 VAL B N 1
ATOM 3259 C CA . VAL B 1 101 ? 6.094 -15.047 -1.354 1 91.75 101 VAL B CA 1
ATOM 3260 C C . VAL B 1 101 ? 7.074 -16 -2.029 1 91.75 101 VAL B C 1
ATOM 3262 O O . VAL B 1 101 ? 6.992 -17.219 -1.842 1 91.75 101 VAL B O 1
ATOM 3265 N N . ILE B 1 102 ? 7.961 -15.438 -2.77 1 88 102 ILE B N 1
ATOM 3266 C CA . ILE B 1 102 ? 8.961 -16.25 -3.455 1 88 102 ILE B CA 1
ATOM 3267 C C . ILE B 1 102 ? 9.766 -17.047 -2.434 1 88 102 ILE B C 1
ATOM 3269 O O . ILE B 1 102 ? 10.016 -18.234 -2.629 1 88 102 ILE B O 1
ATOM 3273 N N . SER B 1 103 ? 10.148 -16.375 -1.36 1 93.56 103 SER B N 1
ATOM 3274 C CA . SER B 1 103 ? 10.945 -17.031 -0.331 1 93.56 103 SER B CA 1
ATOM 3275 C C . SER B 1 103 ? 10.188 -18.188 0.316 1 93.56 103 SER B C 1
ATOM 3277 O O . SER B 1 103 ? 10.766 -19.234 0.616 1 93.56 103 SER B O 1
ATOM 3279 N N . ILE B 1 104 ? 8.953 -18.062 0.519 1 93.88 104 ILE B N 1
ATOM 3280 C CA . ILE B 1 104 ? 8.125 -19.125 1.059 1 93.88 104 ILE B CA 1
ATOM 3281 C C . ILE B 1 104 ? 8.086 -20.297 0.072 1 93.88 104 ILE B C 1
ATOM 3283 O O . ILE B 1 104 ? 8.203 -21.453 0.468 1 93.88 104 ILE B O 1
ATOM 3287 N N . GLY B 1 105 ? 7.879 -20.031 -1.164 1 91.06 105 GLY B N 1
ATOM 3288 C CA . GLY B 1 105 ? 7.906 -21.062 -2.191 1 91.06 105 GLY B CA 1
ATOM 3289 C C . GLY B 1 105 ? 9.203 -21.844 -2.211 1 91.06 105 GLY B C 1
ATOM 3290 O O . GLY B 1 105 ? 9.195 -23.078 -2.334 1 91.06 105 GLY B O 1
ATOM 3291 N N . ILE B 1 106 ? 10.266 -21.109 -2.088 1 88.38 106 ILE B N 1
ATOM 3292 C CA . ILE B 1 106 ? 11.578 -21.75 -2.07 1 88.38 106 ILE B CA 1
ATOM 3293 C C . ILE B 1 106 ? 11.688 -22.672 -0.848 1 88.38 106 ILE B C 1
ATOM 3295 O O . ILE B 1 106 ? 12.195 -23.781 -0.942 1 88.38 106 ILE B O 1
ATOM 3299 N N . LEU B 1 107 ? 11.234 -22.188 0.228 1 93.06 107 LEU B N 1
ATOM 3300 C CA . LEU B 1 107 ? 11.289 -22.969 1.465 1 93.06 107 LEU B CA 1
ATOM 3301 C C . LEU B 1 107 ? 10.484 -24.25 1.339 1 93.06 107 LEU B C 1
ATOM 3303 O O . LEU B 1 107 ? 10.961 -25.328 1.712 1 93.06 107 LEU B O 1
ATOM 3307 N N . ILE B 1 108 ? 9.344 -24.203 0.792 1 92.56 108 ILE B N 1
ATOM 3308 C CA . ILE B 1 108 ? 8.484 -25.359 0.61 1 92.56 108 ILE B CA 1
ATOM 3309 C C . ILE B 1 108 ? 9.164 -26.359 -0.334 1 92.56 108 ILE B C 1
ATOM 3311 O O . ILE B 1 108 ? 9.195 -27.562 -0.057 1 92.56 108 ILE B O 1
ATOM 3315 N N . GLU B 1 109 ? 9.625 -25.859 -1.39 1 89.12 109 GLU B N 1
ATOM 3316 C CA . GLU B 1 109 ? 10.312 -26.719 -2.35 1 89.12 109 GLU B CA 1
ATOM 3317 C C . GLU B 1 109 ? 11.539 -27.375 -1.725 1 89.12 109 GLU B C 1
ATOM 3319 O O . GLU B 1 109 ? 11.836 -28.531 -1.995 1 89.12 109 GLU B O 1
ATOM 3324 N N . ALA B 1 110 ? 12.266 -26.578 -0.928 1 90.19 110 ALA B N 1
ATOM 3325 C CA . ALA B 1 110 ? 13.445 -27.109 -0.257 1 90.19 110 ALA B CA 1
ATOM 3326 C C . ALA B 1 110 ? 13.078 -28.25 0.689 1 90.19 110 ALA B C 1
ATOM 3328 O O . ALA B 1 110 ? 13.773 -29.266 0.747 1 90.19 110 ALA B O 1
ATOM 3329 N N . ILE B 1 111 ? 12.023 -28.141 1.335 1 92 111 ILE B N 1
ATOM 3330 C CA . ILE B 1 111 ? 11.555 -29.172 2.26 1 92 111 ILE B CA 1
ATOM 3331 C C . ILE B 1 111 ? 11.141 -30.406 1.479 1 92 111 ILE B C 1
ATOM 3333 O O . ILE B 1 111 ? 11.445 -31.531 1.885 1 92 111 ILE B O 1
ATOM 3337 N N . ARG B 1 112 ? 10.523 -30.25 0.394 1 90.62 112 ARG B N 1
ATOM 3338 C CA . ARG B 1 112 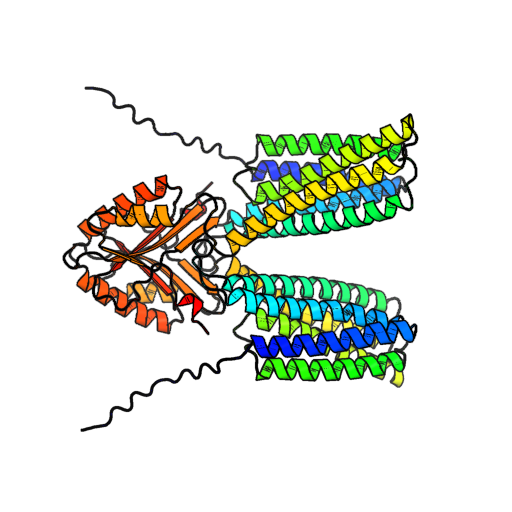? 10.117 -31.359 -0.457 1 90.62 112 ARG B CA 1
ATOM 3339 C C . ARG B 1 112 ? 11.328 -32.125 -0.989 1 90.62 112 ARG B C 1
ATOM 3341 O O . ARG B 1 112 ? 11.297 -33.344 -1.126 1 90.62 112 ARG B O 1
ATOM 3348 N N . ARG B 1 113 ? 12.383 -31.422 -1.216 1 88.12 113 ARG B N 1
ATOM 3349 C CA . ARG B 1 113 ? 13.586 -32 -1.805 1 88.12 113 ARG B CA 1
ATOM 3350 C C . ARG B 1 113 ? 14.375 -32.781 -0.766 1 88.12 113 ARG B C 1
ATOM 3352 O O . ARG B 1 113 ? 15.242 -33.594 -1.117 1 88.12 113 ARG B O 1
ATOM 3359 N N . ILE B 1 114 ? 14.148 -32.531 0.434 1 88.56 114 ILE B N 1
ATOM 3360 C CA . ILE B 1 114 ? 14.773 -33.344 1.465 1 88.56 114 ILE B CA 1
ATOM 3361 C C . ILE B 1 114 ? 14.305 -34.812 1.34 1 88.56 114 ILE B C 1
ATOM 3363 O O . ILE B 1 114 ? 15.094 -35.719 1.498 1 88.56 114 ILE B O 1
ATOM 3367 N N . ALA B 1 115 ? 13.039 -34.938 1.019 1 87.31 115 ALA B N 1
ATOM 3368 C CA . ALA B 1 115 ? 12.461 -36.281 0.875 1 87.31 115 ALA B CA 1
ATOM 3369 C C . ALA B 1 115 ? 12.883 -36.906 -0.442 1 87.31 115 ALA B C 1
ATOM 3371 O O . ALA B 1 115 ? 12.969 -38.156 -0.542 1 87.31 115 ALA B O 1
ATOM 3372 N N . GLN B 1 116 ? 13.102 -36.062 -1.401 1 85.12 116 GLN B N 1
ATOM 3373 C CA . GLN B 1 116 ? 13.539 -36.531 -2.711 1 85.12 116 GLN B CA 1
ATOM 3374 C C . GLN B 1 116 ? 14.75 -35.75 -3.207 1 85.12 116 GLN B C 1
ATOM 3376 O O . GLN B 1 116 ? 14.609 -34.844 -4.035 1 85.12 116 GLN B O 1
ATOM 3381 N N . PRO B 1 117 ? 15.781 -36.125 -2.709 1 75.75 117 PRO B N 1
ATOM 3382 C CA . PRO B 1 117 ? 16.984 -35.344 -3.061 1 75.75 117 PRO B CA 1
ATOM 3383 C C . PRO B 1 117 ? 17.234 -35.312 -4.566 1 75.75 117 PRO B C 1
ATOM 3385 O O . PRO B 1 117 ? 17.031 -36.312 -5.254 1 75.75 117 PRO B O 1
ATOM 3388 N N . PRO B 1 118 ? 17.344 -33.969 -4.961 1 67.5 118 PRO B N 1
ATOM 3389 C CA . PRO B 1 118 ? 17.547 -33.844 -6.406 1 67.5 118 PRO B CA 1
ATOM 3390 C C . PRO B 1 118 ? 18.859 -34.469 -6.867 1 67.5 118 PRO B C 1
ATOM 3392 O O . PRO B 1 118 ? 19.766 -34.688 -6.055 1 67.5 118 PRO B O 1
ATOM 3395 N N . GLU B 1 119 ? 18.781 -34.844 -8.172 1 67.56 119 GLU B N 1
ATOM 3396 C CA . GLU B 1 119 ? 20.016 -35.312 -8.781 1 67.56 119 GLU B CA 1
ATOM 3397 C C . GLU B 1 119 ? 21.016 -34.156 -8.938 1 67.56 119 GLU B C 1
ATOM 3399 O O . GLU B 1 119 ? 20.672 -33 -8.734 1 67.56 119 GLU B O 1
ATOM 3404 N N . VAL B 1 120 ? 22.188 -34.5 -9.188 1 64.88 120 VAL B N 1
ATOM 3405 C CA . VAL B 1 120 ? 23.312 -33.562 -9.359 1 64.88 120 VAL B CA 1
ATOM 3406 C C . VAL B 1 120 ? 23.016 -32.594 -10.484 1 64.88 120 VAL B C 1
ATOM 3408 O O . VAL B 1 120 ? 22.422 -32.969 -11.5 1 64.88 120 VAL B O 1
ATOM 3411 N N . MET B 1 121 ? 23.266 -31.328 -10.148 1 69.75 121 MET B N 1
ATOM 3412 C CA . MET B 1 121 ? 23.141 -30.328 -11.203 1 69.75 121 MET B CA 1
ATOM 3413 C C . MET B 1 121 ? 24 -30.703 -12.406 1 69.75 121 MET B C 1
ATOM 3415 O O . MET B 1 121 ? 25.141 -31.141 -12.25 1 69.75 121 MET B O 1
ATOM 3419 N N . SER B 1 122 ? 23.422 -30.578 -13.508 1 74 122 SER B N 1
ATOM 3420 C CA . SER B 1 122 ? 24.188 -30.812 -14.727 1 74 122 SER B CA 1
ATOM 3421 C C . SER B 1 122 ? 25.266 -29.766 -14.922 1 74 122 SER B C 1
ATOM 3423 O O . SER B 1 122 ? 25.234 -28.719 -14.273 1 74 122 SER B O 1
ATOM 3425 N N . THR B 1 123 ? 26.266 -30.047 -15.672 1 78.5 123 THR B N 1
ATOM 3426 C CA . THR B 1 123 ? 27.344 -29.125 -15.969 1 78.5 123 THR B CA 1
ATOM 3427 C C . THR B 1 123 ? 26.797 -27.844 -16.594 1 78.5 123 THR B C 1
ATOM 3429 O O . THR B 1 123 ? 27.266 -26.75 -16.312 1 78.5 123 THR B O 1
ATOM 3432 N N . GLU B 1 124 ? 25.75 -28 -17.406 1 75.56 124 GLU B N 1
ATOM 3433 C CA . GLU B 1 124 ? 25.125 -26.844 -18.047 1 75.56 124 GLU B CA 1
ATOM 3434 C C . GLU B 1 124 ? 24.5 -25.922 -17.016 1 75.56 124 GLU B C 1
ATOM 3436 O O . GLU B 1 124 ? 24.672 -24.688 -17.094 1 75.56 124 GLU B O 1
ATOM 3441 N N . MET B 1 125 ? 23.875 -26.578 -16.094 1 76.12 125 MET B N 1
ATOM 3442 C CA . MET B 1 125 ? 23.219 -25.797 -15.055 1 76.12 125 MET B CA 1
ATOM 3443 C C . MET B 1 125 ? 24.25 -25.078 -14.18 1 76.12 125 MET B C 1
ATOM 3445 O O . MET B 1 125 ? 24.016 -23.953 -13.734 1 76.12 125 MET B O 1
ATOM 3449 N N . LEU B 1 126 ? 25.328 -25.688 -14.016 1 83.25 126 LEU B N 1
ATOM 3450 C CA . LEU B 1 126 ? 26.391 -25.094 -13.219 1 83.25 126 LEU B CA 1
ATOM 3451 C C . LEU B 1 126 ? 27 -23.891 -13.938 1 83.25 126 LEU B C 1
ATOM 3453 O O . LEU B 1 126 ? 27.25 -22.859 -13.32 1 83.25 126 LEU B O 1
ATOM 3457 N N . ILE B 1 127 ? 27.266 -24 -15.195 1 83.5 127 ILE B N 1
ATOM 3458 C CA . ILE B 1 127 ? 27.828 -22.906 -15.984 1 83.5 127 ILE B CA 1
ATOM 3459 C C . ILE B 1 127 ? 26.891 -21.703 -15.961 1 83.5 127 ILE B C 1
ATOM 3461 O O . ILE B 1 127 ? 27.328 -20.578 -15.727 1 83.5 127 ILE B O 1
ATOM 3465 N N . ILE B 1 128 ? 25.625 -22.016 -16.141 1 81.44 128 ILE B N 1
ATOM 3466 C CA . ILE B 1 128 ? 24.641 -20.938 -16.156 1 81.44 128 ILE B CA 1
ATOM 3467 C C . ILE B 1 128 ? 24.578 -20.281 -14.789 1 81.44 128 ILE B C 1
ATOM 3469 O O . ILE B 1 128 ? 24.438 -19.047 -14.695 1 81.44 128 ILE B O 1
ATOM 3473 N N . SER B 1 129 ? 24.641 -21.078 -13.773 1 84.75 129 SER B N 1
ATOM 3474 C CA . SER B 1 129 ? 24.609 -20.547 -12.414 1 84.75 129 SER B CA 1
ATOM 3475 C C . SER B 1 129 ? 25.797 -19.641 -12.141 1 84.75 129 SER B C 1
ATOM 3477 O O . SER B 1 129 ? 25.672 -18.609 -11.477 1 84.75 129 SER B O 1
ATOM 3479 N N . VAL B 1 130 ? 26.906 -20.047 -12.641 1 90.25 130 VAL B N 1
ATOM 3480 C CA . VAL B 1 130 ? 28.109 -19.266 -12.43 1 90.25 130 VAL B CA 1
ATOM 3481 C C . VAL B 1 130 ? 28.016 -17.938 -13.18 1 90.25 130 VAL B C 1
ATOM 3483 O O . VAL B 1 130 ? 28.359 -16.875 -12.648 1 90.25 130 VAL B O 1
ATOM 3486 N N . ILE B 1 131 ? 27.562 -17.984 -14.375 1 89.81 131 ILE B N 1
ATOM 3487 C CA . ILE B 1 131 ? 27.375 -16.766 -15.156 1 89.81 131 ILE B CA 1
ATOM 3488 C C . ILE B 1 131 ? 26.359 -15.859 -14.469 1 89.81 131 ILE B C 1
ATOM 3490 O O . ILE B 1 131 ? 26.594 -14.648 -14.344 1 89.81 131 ILE B O 1
ATOM 3494 N N . GLY B 1 132 ? 25.281 -16.438 -14.094 1 87.69 132 GLY B N 1
ATOM 3495 C CA . GLY B 1 132 ? 24.281 -15.68 -13.352 1 87.69 132 GLY B CA 1
ATOM 3496 C C . GLY B 1 132 ? 24.844 -15.031 -12.102 1 87.69 132 GLY B C 1
ATOM 3497 O O . GLY B 1 132 ? 24.5 -13.883 -11.789 1 87.69 132 GLY B O 1
ATOM 3498 N N . LEU B 1 133 ? 25.672 -15.734 -11.438 1 92.12 133 LEU B N 1
ATOM 3499 C CA . LEU B 1 133 ? 26.312 -15.203 -10.234 1 92.12 133 LEU B CA 1
ATOM 3500 C C . LEU B 1 133 ? 27.172 -13.992 -10.562 1 92.12 133 LEU B C 1
ATOM 3502 O O . LEU B 1 133 ? 27.125 -12.977 -9.859 1 92.12 133 LEU B O 1
ATOM 3506 N N . ILE B 1 134 ? 27.922 -14.133 -11.594 1 95.06 134 ILE B N 1
ATOM 3507 C CA . ILE B 1 134 ? 28.797 -13.039 -12.008 1 95.06 134 ILE B CA 1
ATOM 3508 C C . ILE B 1 134 ? 27.953 -11.805 -12.328 1 95.06 134 ILE B C 1
ATOM 3510 O O . ILE B 1 134 ? 28.266 -10.695 -11.875 1 95.06 134 ILE B O 1
ATOM 3514 N N . ILE B 1 135 ? 26.922 -12 -13.055 1 93 135 ILE B N 1
ATOM 3515 C CA . ILE B 1 135 ? 26.047 -10.898 -13.438 1 93 135 ILE B CA 1
ATOM 3516 C C . ILE B 1 135 ? 25.453 -10.258 -12.188 1 93 135 ILE B C 1
ATOM 3518 O O . ILE B 1 135 ? 25.438 -9.031 -12.062 1 93 135 ILE B O 1
ATOM 3522 N N . ASN B 1 136 ? 25.016 -11.047 -11.297 1 92.5 136 ASN B N 1
ATOM 3523 C CA . ASN B 1 136 ? 24.406 -10.531 -10.07 1 92.5 136 ASN B CA 1
ATOM 3524 C C . ASN B 1 136 ? 25.438 -9.789 -9.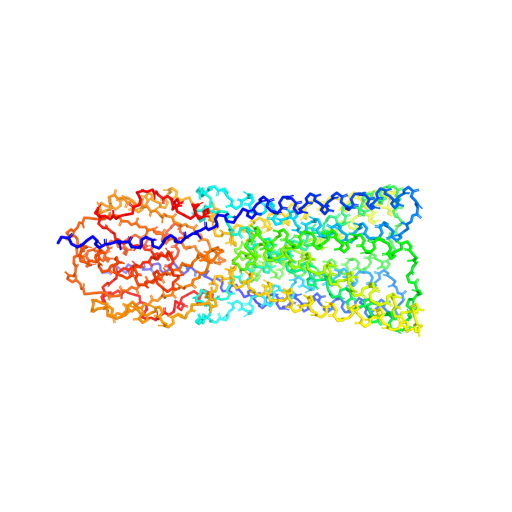211 1 92.5 136 ASN B C 1
ATOM 3526 O O . ASN B 1 136 ? 25.094 -8.797 -8.562 1 92.5 136 ASN B O 1
ATOM 3530 N N . ILE B 1 137 ? 26.609 -10.258 -9.219 1 95.12 137 ILE B N 1
ATOM 3531 C CA . ILE B 1 137 ? 27.672 -9.586 -8.477 1 95.12 137 ILE B CA 1
ATOM 3532 C C . ILE B 1 137 ? 27.922 -8.203 -9.078 1 95.12 137 ILE B C 1
ATOM 3534 O O . ILE B 1 137 ? 28.062 -7.223 -8.344 1 95.12 137 ILE B O 1
ATOM 3538 N N . ILE B 1 138 ? 27.984 -8.148 -10.336 1 95.5 138 ILE B N 1
ATOM 3539 C CA . ILE B 1 138 ? 28.188 -6.883 -11.031 1 95.5 138 ILE B CA 1
ATOM 3540 C C . ILE B 1 138 ? 27.062 -5.91 -10.695 1 95.5 138 ILE B C 1
ATOM 3542 O O . ILE B 1 138 ? 27.312 -4.758 -10.344 1 95.5 138 ILE B O 1
ATOM 3546 N N . VAL B 1 139 ? 25.906 -6.363 -10.789 1 94.62 139 VAL B N 1
ATOM 3547 C CA . VAL B 1 139 ? 24.75 -5.52 -10.539 1 94.62 139 VAL B CA 1
ATOM 3548 C C . VAL B 1 139 ? 24.719 -5.094 -9.078 1 94.62 139 VAL B C 1
ATOM 3550 O O . VAL B 1 139 ? 24.453 -3.926 -8.766 1 94.62 139 VAL B O 1
ATOM 3553 N N . ALA B 1 140 ? 24.969 -5.992 -8.227 1 93.75 140 ALA B N 1
ATOM 3554 C CA . ALA B 1 140 ? 25.016 -5.672 -6.801 1 93.75 140 ALA B CA 1
ATOM 3555 C C . ALA B 1 140 ? 26.078 -4.609 -6.508 1 93.75 140 ALA B C 1
ATOM 3557 O O . ALA B 1 140 ? 25.844 -3.689 -5.723 1 93.75 140 ALA B O 1
ATOM 3558 N N . TRP B 1 141 ? 27.141 -4.805 -7.156 1 94 141 TRP B N 1
ATOM 3559 C CA . TRP B 1 141 ? 28.234 -3.854 -6.988 1 94 141 TRP B CA 1
ATOM 3560 C C . TRP B 1 141 ? 27.844 -2.473 -7.504 1 94 141 TRP B C 1
ATOM 3562 O O . TRP B 1 141 ? 28.109 -1.461 -6.852 1 94 141 TRP B O 1
ATOM 3572 N N . LEU B 1 142 ? 27.234 -2.414 -8.594 1 93.38 142 LEU B N 1
ATOM 3573 C CA . LEU B 1 142 ? 26.75 -1.164 -9.172 1 93.38 142 LEU B CA 1
ATOM 3574 C C . LEU B 1 142 ? 25.766 -0.473 -8.234 1 93.38 142 LEU B C 1
ATOM 3576 O O . LEU B 1 142 ? 25.859 0.737 -8.016 1 93.38 142 LEU B O 1
ATOM 3580 N N . MET B 1 143 ? 24.906 -1.183 -7.664 1 93.31 143 MET B N 1
ATOM 3581 C CA . MET B 1 143 ? 23.859 -0.631 -6.797 1 93.31 143 MET B CA 1
ATOM 3582 C C . MET B 1 143 ? 24.453 -0.147 -5.477 1 93.31 143 MET B C 1
ATOM 3584 O O . MET B 1 143 ? 24.047 0.884 -4.945 1 93.31 143 MET B O 1
ATOM 3588 N N . MET B 1 144 ? 25.375 -0.826 -4.996 1 91.31 144 MET B N 1
ATOM 3589 C CA . MET B 1 144 ? 26 -0.443 -3.738 1 91.31 144 MET B CA 1
ATOM 3590 C C . MET B 1 144 ? 26.844 0.817 -3.914 1 91.31 144 MET B C 1
ATOM 3592 O O . MET B 1 144 ? 26.875 1.675 -3.029 1 91.31 144 MET B O 1
ATOM 3596 N N . ARG B 1 145 ? 27.438 0.919 -5.055 1 89.88 145 ARG B N 1
ATOM 3597 C CA . ARG B 1 145 ? 28.344 2.037 -5.297 1 89.88 145 ARG B CA 1
ATOM 3598 C C . ARG B 1 145 ? 27.594 3.268 -5.777 1 89.88 145 ARG B C 1
ATOM 3600 O O . ARG B 1 145 ? 27.906 4.395 -5.391 1 89.88 145 ARG B O 1
ATOM 3607 N N . GLY B 1 146 ? 26.594 3.068 -6.492 1 87.75 146 GLY B N 1
ATOM 3608 C CA . GLY B 1 146 ? 25.953 4.188 -7.152 1 87.75 146 GLY B CA 1
ATOM 3609 C C . GLY B 1 146 ? 24.562 4.492 -6.59 1 87.75 146 GLY B C 1
ATOM 3610 O O . GLY B 1 146 ? 24 5.555 -6.855 1 87.75 146 GLY B O 1
ATOM 3611 N N . GLY B 1 147 ? 24.078 3.547 -5.848 1 85.06 147 GLY B N 1
ATOM 3612 C CA . GLY B 1 147 ? 22.719 3.715 -5.363 1 85.06 147 GLY B CA 1
ATOM 3613 C C . GLY B 1 147 ? 22.641 3.912 -3.863 1 85.06 147 GLY B C 1
ATOM 3614 O O . GLY B 1 147 ? 23.578 3.598 -3.139 1 85.06 147 GLY B O 1
ATOM 3615 N N . ASP B 1 148 ? 21.531 4.527 -3.455 1 85.19 148 ASP B N 1
ATOM 3616 C CA . ASP B 1 148 ? 21.25 4.688 -2.029 1 85.19 148 ASP B CA 1
ATOM 3617 C C . ASP B 1 148 ? 20.453 3.512 -1.485 1 85.19 148 ASP B C 1
ATOM 3619 O O . ASP B 1 148 ? 19.234 3.619 -1.302 1 85.19 148 ASP B O 1
ATOM 3623 N N . THR B 1 149 ? 21.094 2.523 -1.179 1 81.88 149 THR B N 1
ATOM 3624 C CA . THR B 1 149 ? 20.453 1.286 -0.746 1 81.88 149 THR B CA 1
ATOM 3625 C C . THR B 1 149 ? 20.094 1.353 0.735 1 81.88 149 THR B C 1
ATOM 3627 O O . THR B 1 149 ? 19.359 0.497 1.241 1 81.88 149 THR B O 1
ATOM 3630 N N . HIS B 1 150 ? 20.422 2.373 1.388 1 77.69 150 HIS B N 1
ATOM 3631 C CA . HIS B 1 150 ? 20.172 2.441 2.822 1 77.69 150 HIS B CA 1
ATOM 3632 C C . HIS B 1 150 ? 19 3.375 3.133 1 77.69 150 HIS B C 1
ATOM 3634 O O . HIS B 1 150 ? 18.125 3.035 3.934 1 77.69 150 HIS B O 1
ATOM 3640 N N . HIS B 1 151 ? 18.969 4.418 2.41 1 81.12 151 HIS B N 1
ATOM 3641 C CA . HIS B 1 151 ? 17.984 5.434 2.789 1 81.12 151 HIS B CA 1
ATOM 3642 C C . HIS B 1 151 ? 16.75 5.367 1.9 1 81.12 151 HIS B C 1
ATOM 3644 O O . HIS B 1 151 ? 15.656 5.754 2.32 1 81.12 151 HIS B O 1
ATOM 3650 N N . ASN B 1 152 ? 17.047 4.906 0.722 1 89.62 152 ASN B N 1
ATOM 3651 C CA . ASN B 1 152 ? 15.914 4.812 -0.192 1 89.62 152 ASN B CA 1
ATOM 3652 C C . ASN B 1 152 ? 15.289 3.426 -0.163 1 89.62 152 ASN B C 1
ATOM 3654 O O . ASN B 1 152 ? 15.898 2.451 -0.609 1 89.62 152 ASN B O 1
ATOM 3658 N N . ILE B 1 153 ? 14.102 3.391 0.295 1 91 153 ILE B N 1
ATOM 3659 C CA . ILE B 1 153 ? 13.438 2.115 0.546 1 91 153 ILE B CA 1
ATOM 3660 C C . ILE B 1 153 ? 13.148 1.414 -0.779 1 91 153 ILE B C 1
ATOM 3662 O O . ILE B 1 153 ? 13.148 0.183 -0.849 1 91 153 ILE B O 1
ATOM 3666 N N . ASN B 1 154 ? 12.867 2.158 -1.801 1 92.5 154 ASN B N 1
ATOM 3667 C CA . ASN B 1 154 ? 12.672 1.597 -3.133 1 92.5 154 ASN B CA 1
ATOM 3668 C C . ASN B 1 154 ? 13.938 0.916 -3.65 1 92.5 154 ASN B C 1
ATOM 3670 O O . ASN B 1 154 ? 13.883 -0.221 -4.121 1 92.5 154 ASN B O 1
ATOM 3674 N N . MET B 1 155 ? 15.055 1.562 -3.533 1 92.5 155 MET B N 1
ATOM 3675 C CA . MET B 1 155 ? 16.344 1 -3.914 1 92.5 155 MET B CA 1
ATOM 3676 C C . MET B 1 155 ? 16.672 -0.224 -3.068 1 92.5 155 MET B C 1
ATOM 3678 O O . MET B 1 155 ? 17.172 -1.228 -3.586 1 92.5 155 MET B O 1
ATOM 3682 N N . ARG B 1 156 ? 16.422 -0.128 -1.88 1 92.44 156 ARG B N 1
ATOM 3683 C CA . ARG B 1 156 ? 16.672 -1.241 -0.97 1 92.44 156 ARG B CA 1
ATOM 3684 C C . ARG B 1 156 ? 15.875 -2.477 -1.387 1 92.44 156 ARG B C 1
ATOM 3686 O O . ARG B 1 156 ? 16.406 -3.594 -1.358 1 92.44 156 ARG B O 1
ATOM 3693 N N . GLY B 1 157 ? 14.609 -2.27 -1.73 1 93.06 157 GLY B N 1
ATOM 3694 C CA . GLY B 1 157 ? 13.797 -3.381 -2.195 1 93.06 157 GLY B CA 1
ATOM 3695 C C . GLY B 1 157 ? 14.375 -4.074 -3.416 1 93.06 157 GLY B C 1
ATOM 3696 O O . GLY B 1 157 ? 14.469 -5.301 -3.449 1 93.06 157 GLY B O 1
ATOM 3697 N N . ALA B 1 158 ? 14.781 -3.254 -4.316 1 92.25 158 ALA B N 1
ATOM 3698 C CA . ALA B 1 158 ? 15.391 -3.797 -5.527 1 92.25 158 ALA B CA 1
ATOM 3699 C C . ALA B 1 158 ? 16.703 -4.5 -5.207 1 92.25 158 ALA B C 1
ATOM 3701 O O . ALA B 1 158 ? 16.984 -5.582 -5.734 1 92.25 158 ALA B O 1
ATOM 3702 N N . PHE B 1 159 ? 17.469 -3.936 -4.391 1 93 159 PHE B N 1
ATOM 3703 C CA . PHE B 1 159 ? 18.766 -4.473 -3.998 1 93 159 PHE B CA 1
ATOM 3704 C C . PHE B 1 159 ? 18.609 -5.82 -3.303 1 93 159 PHE B C 1
ATOM 3706 O O . PHE B 1 159 ? 19.375 -6.75 -3.553 1 93 159 PHE B O 1
ATOM 3713 N N . LEU B 1 160 ? 17.656 -5.961 -2.461 1 91.38 160 LEU B N 1
ATOM 3714 C CA . LEU B 1 160 ? 17.406 -7.211 -1.75 1 91.38 160 LEU B CA 1
ATOM 3715 C C . LEU B 1 160 ? 17.078 -8.336 -2.725 1 91.38 160 LEU B C 1
ATOM 3717 O O . LEU B 1 160 ? 17.453 -9.484 -2.508 1 91.38 160 LEU B O 1
ATOM 3721 N N . HIS B 1 161 ? 16.312 -7.953 -3.703 1 90.88 161 HIS B N 1
ATOM 3722 C CA . HIS B 1 161 ? 16 -8.945 -4.723 1 90.88 161 HIS B CA 1
ATOM 3723 C C . HIS B 1 161 ? 17.266 -9.453 -5.41 1 90.88 161 HIS B C 1
ATOM 3725 O O . HIS B 1 161 ? 17.453 -10.664 -5.559 1 90.88 161 HIS B O 1
ATOM 3731 N N . VAL B 1 162 ? 18.141 -8.57 -5.785 1 90.94 162 VAL B N 1
ATOM 3732 C CA . VAL B 1 162 ? 19.406 -8.914 -6.426 1 90.94 162 VAL B CA 1
ATOM 3733 C C . VAL B 1 162 ? 20.25 -9.758 -5.473 1 90.94 162 VAL B C 1
ATOM 3735 O O . VAL B 1 162 ? 20.859 -10.75 -5.879 1 90.94 162 VAL B O 1
ATOM 3738 N N . LEU B 1 163 ? 20.266 -9.383 -4.258 1 90.44 163 LEU B N 1
ATOM 3739 C CA . LEU B 1 163 ? 21.016 -10.109 -3.242 1 90.44 163 LEU B CA 1
ATOM 3740 C C . LEU B 1 163 ? 20.453 -11.516 -3.062 1 90.44 163 LEU B C 1
ATOM 3742 O O . LEU B 1 163 ? 21.219 -12.469 -2.855 1 90.44 163 LEU B O 1
ATOM 3746 N N . GLY B 1 164 ? 19.141 -11.57 -3.086 1 89.12 164 GLY B N 1
ATOM 3747 C CA . GLY B 1 164 ? 18.516 -12.883 -3.008 1 89.12 164 GLY B CA 1
ATOM 3748 C C . GLY B 1 164 ? 18.969 -13.82 -4.117 1 89.12 164 GLY B C 1
ATOM 3749 O O . GLY B 1 164 ? 19.312 -14.977 -3.859 1 89.12 164 GLY B O 1
ATOM 3750 N N . ASP B 1 165 ? 18.969 -13.312 -5.258 1 88.56 165 ASP B N 1
ATOM 3751 C CA . ASP B 1 165 ? 19.406 -14.109 -6.402 1 88.56 165 ASP B CA 1
ATOM 3752 C C . ASP B 1 165 ? 20.875 -14.492 -6.273 1 88.56 165 ASP B C 1
ATOM 3754 O O . ASP B 1 165 ? 21.266 -15.617 -6.598 1 88.56 165 ASP B O 1
ATOM 3758 N N . LEU B 1 166 ? 21.672 -13.602 -5.848 1 90.75 166 LEU B N 1
ATOM 3759 C CA . LEU B 1 166 ? 23.094 -13.828 -5.637 1 90.75 166 LEU B CA 1
ATOM 3760 C C . LEU B 1 166 ? 23.312 -14.93 -4.605 1 90.75 166 LEU B C 1
ATOM 3762 O O . LEU B 1 166 ? 24.062 -15.883 -4.855 1 90.75 166 LEU B O 1
ATOM 3766 N N . LEU B 1 167 ? 22.641 -14.867 -3.539 1 90.56 167 LEU B N 1
ATOM 3767 C CA . LEU B 1 167 ? 22.766 -15.859 -2.479 1 90.56 167 LEU B CA 1
ATOM 3768 C C . LEU B 1 167 ? 22.234 -17.219 -2.934 1 90.56 167 LEU B C 1
ATOM 3770 O O . LEU B 1 167 ? 22.812 -18.25 -2.596 1 90.56 167 LEU B O 1
ATOM 3774 N N . GLY B 1 168 ? 21.188 -17.109 -3.67 1 87.25 168 GLY B N 1
ATOM 3775 C CA . GLY B 1 168 ? 20.672 -18.344 -4.234 1 87.25 168 GLY B CA 1
ATOM 3776 C C . GLY B 1 168 ? 21.656 -19.062 -5.129 1 87.25 168 GLY B C 1
ATOM 3777 O O . GLY B 1 168 ? 21.828 -20.281 -5.027 1 87.25 168 GLY B O 1
ATOM 3778 N N . SER B 1 169 ? 22.328 -18.312 -5.961 1 88.56 169 SER B N 1
ATOM 3779 C CA . SER B 1 169 ? 23.328 -18.891 -6.852 1 88.56 169 SER B CA 1
ATOM 3780 C C . SER B 1 169 ? 24.516 -19.422 -6.07 1 88.56 169 SER B C 1
ATOM 3782 O O . SER B 1 169 ? 25.016 -20.516 -6.367 1 88.56 169 SER B O 1
ATOM 3784 N N . VAL B 1 170 ? 24.906 -18.719 -5.098 1 91.19 170 VAL B N 1
ATOM 3785 C CA . VAL B 1 170 ? 26 -19.172 -4.25 1 91.19 170 VAL B CA 1
ATOM 3786 C C . VAL B 1 170 ? 25.625 -20.469 -3.555 1 91.19 170 VAL B C 1
ATOM 3788 O O . VAL B 1 170 ? 26.406 -21.422 -3.527 1 91.19 170 VAL B O 1
ATOM 3791 N N . GLY B 1 171 ? 24.438 -20.484 -3.039 1 88.75 171 GLY B N 1
ATOM 3792 C CA . GLY B 1 171 ? 23.953 -21.688 -2.4 1 88.75 171 GLY B CA 1
ATOM 3793 C C . GLY B 1 171 ? 23.875 -22.875 -3.348 1 88.75 171 GLY B C 1
ATOM 3794 O O . GLY B 1 171 ? 24.297 -23.984 -3 1 88.75 171 GLY B O 1
ATOM 3795 N N . ALA B 1 172 ? 23.422 -22.656 -4.543 1 85.19 172 ALA B N 1
ATOM 3796 C CA . ALA B 1 172 ? 23.266 -23.719 -5.535 1 85.19 172 ALA B CA 1
ATOM 3797 C C . ALA B 1 172 ? 24.625 -24.25 -5.977 1 85.19 172 ALA B C 1
ATOM 3799 O O . ALA B 1 172 ? 24.812 -25.469 -6.109 1 85.19 172 ALA B O 1
ATOM 3800 N N . ILE B 1 173 ? 25.531 -23.344 -6.207 1 89.31 173 ILE B N 1
ATOM 3801 C CA . ILE B 1 173 ? 26.859 -23.734 -6.652 1 89.31 173 ILE B CA 1
ATOM 3802 C C . ILE B 1 173 ? 27.578 -24.5 -5.543 1 89.31 173 ILE B C 1
ATOM 3804 O O . ILE B 1 173 ? 28.172 -25.562 -5.793 1 89.31 173 ILE B O 1
ATOM 3808 N N . ALA B 1 174 ? 27.469 -24.016 -4.379 1 91.19 174 ALA B N 1
ATOM 3809 C CA . ALA B 1 174 ? 28.078 -24.703 -3.24 1 91.19 174 ALA B CA 1
ATOM 3810 C C . ALA B 1 174 ? 27.5 -26.094 -3.072 1 91.19 174 ALA B C 1
ATOM 3812 O O . ALA B 1 174 ? 28.234 -27.062 -2.838 1 91.19 174 ALA B O 1
ATOM 3813 N N . ALA B 1 175 ? 26.25 -26.188 -3.215 1 88.69 175 ALA B N 1
ATOM 3814 C CA . ALA B 1 175 ? 25.594 -27.469 -3.098 1 88.69 175 ALA B CA 1
ATOM 3815 C C . ALA B 1 175 ? 26.062 -28.422 -4.195 1 88.69 175 ALA B C 1
ATOM 3817 O O . ALA B 1 175 ? 26.312 -29.609 -3.939 1 88.69 175 ALA B O 1
ATOM 3818 N N . ALA B 1 176 ? 26.219 -27.922 -5.359 1 86.31 176 ALA B N 1
ATOM 3819 C CA . ALA B 1 176 ? 26.656 -28.734 -6.488 1 86.31 176 ALA B CA 1
ATOM 3820 C C . ALA B 1 176 ? 28.062 -29.297 -6.246 1 86.31 176 ALA B C 1
ATOM 3822 O O . ALA B 1 176 ? 28.328 -30.469 -6.512 1 86.31 176 ALA B O 1
ATOM 3823 N N . ILE B 1 177 ? 28.875 -28.484 -5.773 1 88.75 177 ILE B N 1
ATOM 3824 C CA . ILE B 1 177 ? 30.25 -28.875 -5.504 1 88.75 177 ILE B CA 1
ATOM 3825 C C . ILE B 1 177 ? 30.281 -29.953 -4.414 1 88.75 177 ILE B C 1
ATOM 3827 O O . ILE B 1 177 ? 30.984 -30.953 -4.535 1 88.75 177 ILE B O 1
ATOM 3831 N N . LEU B 1 178 ? 29.484 -29.797 -3.43 1 90.25 178 LEU B N 1
ATOM 3832 C CA . LEU B 1 178 ? 29.438 -30.75 -2.326 1 90.25 178 LEU B CA 1
ATOM 3833 C C . LEU B 1 178 ? 28.844 -32.094 -2.781 1 90.25 178 LEU B C 1
ATOM 3835 O O . LEU B 1 178 ? 29.266 -33.156 -2.32 1 90.25 178 LEU B O 1
ATOM 3839 N N . ILE B 1 179 ? 27.953 -32 -3.645 1 85.81 179 ILE B N 1
ATOM 3840 C CA . ILE B 1 179 ? 27.359 -33.219 -4.168 1 85.81 179 ILE B CA 1
ATOM 3841 C C . ILE B 1 179 ? 28.359 -33.969 -5.055 1 85.81 179 ILE B C 1
ATOM 3843 O O . ILE B 1 179 ? 28.5 -35.188 -4.973 1 85.81 179 ILE B O 1
ATOM 3847 N N . TRP B 1 180 ? 29.141 -33.188 -5.801 1 86.12 180 TRP B N 1
ATOM 3848 C CA . TRP B 1 180 ? 30.125 -33.75 -6.715 1 86.12 180 TRP B CA 1
ATOM 3849 C C . TRP B 1 180 ? 31.266 -34.406 -5.945 1 86.12 180 TRP B C 1
ATOM 3851 O O . TRP B 1 180 ? 31.734 -35.5 -6.301 1 86.12 180 TRP B O 1
ATOM 3861 N N . LEU B 1 181 ? 31.578 -33.781 -4.898 1 89.31 181 LEU B N 1
ATOM 3862 C CA . LEU B 1 181 ? 32.781 -34.25 -4.176 1 89.31 181 LEU B CA 1
ATOM 3863 C C . LEU B 1 181 ? 32.406 -35.281 -3.133 1 89.31 181 LEU B C 1
ATOM 3865 O O . LEU B 1 181 ? 33.156 -36.219 -2.896 1 89.31 181 LEU B O 1
ATOM 3869 N N . PHE B 1 182 ? 31.234 -35.156 -2.51 1 91.44 182 PHE B N 1
ATOM 3870 C CA . PHE B 1 182 ? 30.953 -36 -1.347 1 91.44 182 PHE B CA 1
ATOM 3871 C C . PHE B 1 182 ? 29.625 -36.75 -1.516 1 91.44 182 PHE B C 1
ATOM 3873 O O . PHE B 1 182 ? 29.219 -37.469 -0.626 1 91.44 182 PHE B O 1
ATOM 3880 N N . ASN B 1 183 ? 28.969 -36.625 -2.6 1 87.38 183 ASN B N 1
ATOM 3881 C CA . ASN B 1 183 ? 27.641 -37.188 -2.834 1 87.38 183 ASN B CA 1
ATOM 3882 C C . ASN B 1 183 ? 26.656 -36.781 -1.755 1 87.38 183 ASN B C 1
ATOM 3884 O O . ASN B 1 183 ? 25.812 -37.594 -1.339 1 87.38 183 ASN B O 1
ATOM 3888 N N . PHE B 1 184 ? 26.891 -35.625 -1.25 1 89.25 184 PHE B N 1
ATOM 3889 C CA . PHE B 1 184 ? 26.016 -35.062 -0.225 1 89.25 184 PHE B CA 1
ATOM 3890 C C . PHE B 1 184 ? 24.797 -34.406 -0.856 1 89.25 184 PHE B C 1
ATOM 3892 O O . PHE B 1 184 ? 24.734 -33.188 -0.964 1 89.25 184 PHE B O 1
ATOM 3899 N N . THR B 1 185 ? 23.828 -35.156 -1.124 1 87.06 185 THR B N 1
ATOM 3900 C CA . THR B 1 185 ? 22.672 -34.719 -1.896 1 87.06 185 THR B CA 1
ATOM 3901 C C . THR B 1 185 ? 21.797 -33.75 -1.07 1 87.06 185 THR B C 1
ATOM 3903 O O . THR B 1 185 ? 21.047 -32.969 -1.625 1 87.06 185 THR B O 1
ATOM 3906 N N . LEU B 1 186 ? 21.984 -33.844 0.211 1 89.88 186 LEU B N 1
ATOM 3907 C CA . LEU B 1 186 ? 21.172 -32.969 1.079 1 89.88 186 LEU B CA 1
ATOM 3908 C C . LEU B 1 186 ? 21.719 -31.562 1.114 1 89.88 186 LEU B C 1
ATOM 3910 O O . LEU B 1 186 ? 21.094 -30.656 1.685 1 89.88 186 LEU B O 1
ATOM 3914 N N . ALA B 1 187 ? 22.781 -31.375 0.478 1 89.38 187 ALA B N 1
ATOM 3915 C CA . ALA B 1 187 ? 23.406 -30.062 0.449 1 89.38 187 ALA B CA 1
ATOM 3916 C C . ALA B 1 187 ? 22.516 -29.047 -0.242 1 89.38 187 ALA B C 1
ATOM 3918 O O . ALA B 1 187 ? 22.422 -27.891 0.183 1 89.38 187 ALA B O 1
ATOM 3919 N N . ASP B 1 188 ? 21.828 -29.453 -1.212 1 88.38 188 ASP B N 1
ATOM 3920 C CA . ASP B 1 188 ? 21 -28.562 -2.004 1 88.38 188 ASP B CA 1
ATOM 3921 C C . ASP B 1 188 ? 19.797 -28.062 -1.191 1 88.38 188 ASP B C 1
ATOM 3923 O O . ASP B 1 188 ? 19.609 -26.859 -1.035 1 88.38 188 ASP B O 1
ATOM 3927 N N . PRO B 1 189 ? 19.016 -28.938 -0.572 1 90.75 189 PRO B N 1
ATOM 3928 C CA . PRO B 1 189 ? 17.891 -28.453 0.221 1 90.75 189 PRO B CA 1
ATOM 3929 C C . PRO B 1 189 ? 18.328 -27.656 1.443 1 90.75 189 PRO B C 1
ATOM 3931 O O . PRO B 1 189 ? 17.656 -26.703 1.838 1 90.75 189 PRO B O 1
ATOM 3934 N N . ILE B 1 190 ? 19.359 -27.938 1.966 1 92.5 190 ILE B N 1
ATOM 3935 C CA . ILE B 1 190 ? 19.844 -27.203 3.129 1 92.5 190 ILE B CA 1
ATOM 3936 C C . ILE B 1 190 ? 20.266 -25.797 2.719 1 92.5 190 ILE B C 1
ATOM 3938 O O . ILE B 1 190 ? 19.875 -24.812 3.367 1 92.5 190 ILE B O 1
ATOM 3942 N N . ALA B 1 191 ? 21.047 -25.75 1.657 1 90.81 191 ALA B N 1
ATOM 3943 C CA . ALA B 1 191 ? 21.469 -24.438 1.152 1 90.81 191 ALA B CA 1
ATOM 3944 C C . ALA B 1 191 ? 20.266 -23.594 0.772 1 90.81 191 ALA B C 1
ATOM 3946 O O . ALA B 1 191 ? 20.219 -22.391 1.079 1 90.81 191 ALA B O 1
ATOM 3947 N N . SER B 1 192 ? 19.312 -24.156 0.156 1 90.69 192 SER B N 1
ATOM 3948 C CA . SER B 1 192 ? 18.109 -23.438 -0.262 1 90.69 192 SER B CA 1
ATOM 3949 C C . SER B 1 192 ? 17.312 -22.969 0.941 1 90.69 192 SER B C 1
ATOM 3951 O O . SER B 1 192 ? 16.75 -21.875 0.925 1 90.69 192 SER B O 1
ATOM 3953 N N . MET B 1 193 ? 17.266 -23.75 1.951 1 94.44 193 MET B N 1
ATOM 3954 C CA . MET B 1 193 ? 16.531 -23.391 3.162 1 94.44 193 MET B CA 1
ATOM 3955 C C . MET B 1 193 ? 17.203 -22.203 3.865 1 94.44 193 MET B C 1
ATOM 3957 O O . MET B 1 193 ? 16.531 -21.297 4.328 1 94.44 193 MET B O 1
ATOM 3961 N N . LEU B 1 194 ? 18.469 -22.266 3.902 1 94.38 194 LEU B N 1
ATOM 3962 C CA . LEU B 1 194 ? 19.219 -21.172 4.535 1 94.38 194 LEU B CA 1
ATOM 3963 C C . LEU B 1 194 ? 18.984 -19.859 3.805 1 94.38 194 LEU B C 1
ATOM 3965 O O . LEU B 1 194 ? 18.688 -18.844 4.43 1 94.38 194 LEU B O 1
ATOM 3969 N N . VAL B 1 195 ? 19.125 -19.906 2.535 1 92.19 195 VAL B N 1
ATOM 3970 C CA . VAL B 1 195 ? 18.938 -18.703 1.721 1 92.19 195 VAL B CA 1
ATOM 3971 C C . VAL B 1 195 ? 17.5 -18.188 1.867 1 92.19 195 VAL B C 1
ATOM 3973 O O . VAL B 1 195 ? 17.281 -16.984 1.991 1 92.19 195 VAL B O 1
ATOM 3976 N N . SER B 1 196 ? 16.609 -19.109 1.88 1 94.81 196 SER B N 1
ATOM 3977 C CA . SER B 1 196 ? 15.203 -18.734 1.966 1 94.81 196 SER B CA 1
ATOM 3978 C C . SER B 1 196 ? 14.891 -18.047 3.297 1 94.81 196 SER B C 1
ATOM 3980 O O . SER B 1 196 ? 14.133 -17.078 3.346 1 94.81 196 SER B O 1
ATOM 3982 N N . VAL B 1 197 ? 15.43 -18.531 4.32 1 95.56 197 VAL B N 1
ATOM 3983 C CA . VAL B 1 197 ? 15.188 -17.953 5.641 1 95.56 197 VAL B CA 1
ATOM 3984 C C . VAL B 1 197 ? 15.773 -16.547 5.707 1 95.56 197 VAL B C 1
ATOM 3986 O O . VAL B 1 197 ? 15.148 -15.633 6.258 1 95.56 197 VAL B O 1
ATOM 3989 N N . LEU B 1 198 ? 16.922 -16.406 5.16 1 93.75 198 LEU B N 1
ATOM 3990 C CA . LEU B 1 198 ? 17.547 -15.078 5.113 1 93.75 198 LEU B CA 1
ATOM 3991 C C . LEU B 1 198 ? 16.688 -14.109 4.312 1 93.75 198 LEU B C 1
ATOM 3993 O O . LEU B 1 198 ? 16.469 -12.969 4.73 1 93.75 198 LEU B O 1
ATOM 3997 N N . LEU B 1 199 ? 16.188 -14.578 3.252 1 93.69 199 LEU B N 1
ATOM 3998 C CA . LEU B 1 199 ? 15.344 -13.742 2.398 1 93.69 199 LEU B CA 1
ATOM 3999 C C . LEU B 1 199 ? 14.023 -13.414 3.09 1 93.69 199 LEU B C 1
ATOM 4001 O O . LEU B 1 199 ? 13.508 -12.312 2.945 1 93.69 199 LEU B O 1
ATOM 4005 N N . LEU B 1 200 ? 13.516 -14.359 3.812 1 95.94 200 LEU B N 1
ATOM 4006 C CA . LEU B 1 200 ? 12.273 -14.156 4.547 1 95.94 200 LEU B CA 1
ATOM 4007 C C . LEU B 1 200 ? 12.438 -13.055 5.59 1 95.94 200 LEU B C 1
ATOM 4009 O O . LEU B 1 200 ? 11.57 -12.188 5.723 1 95.94 200 LEU B O 1
ATOM 4013 N N . ARG B 1 201 ? 13.484 -13.094 6.223 1 95.5 201 ARG B N 1
ATOM 4014 C CA . ARG B 1 201 ? 13.766 -12.086 7.238 1 95.5 201 ARG B CA 1
ATOM 4015 C C . ARG B 1 201 ? 13.93 -10.703 6.613 1 95.5 201 ARG B C 1
ATOM 4017 O O . ARG B 1 201 ? 13.352 -9.727 7.094 1 95.5 201 ARG B O 1
ATOM 4024 N N . SER B 1 202 ? 14.672 -10.648 5.539 1 94.38 202 SER B N 1
ATOM 4025 C CA . SER B 1 202 ? 14.938 -9.383 4.871 1 94.38 202 SER B CA 1
ATOM 4026 C C . SER B 1 202 ? 13.664 -8.805 4.262 1 94.38 202 SER B C 1
ATOM 4028 O O . SER B 1 202 ? 13.422 -7.594 4.348 1 94.38 202 SER B O 1
ATOM 4030 N N . SER B 1 203 ? 12.93 -9.68 3.65 1 95.62 203 SER B N 1
ATOM 4031 C CA . SER B 1 203 ? 11.688 -9.227 3.031 1 95.62 203 SER B CA 1
ATOM 4032 C C . SER B 1 203 ? 10.68 -8.773 4.078 1 95.62 203 SER B C 1
ATOM 4034 O O . SER B 1 203 ? 9.953 -7.797 3.869 1 95.62 203 SER B O 1
ATOM 4036 N N . TYR B 1 204 ? 10.648 -9.422 5.188 1 96.12 204 TYR B N 1
ATOM 4037 C CA . TYR B 1 204 ? 9.773 -9.023 6.289 1 96.12 204 TYR B CA 1
ATOM 4038 C C . TYR B 1 204 ? 10.117 -7.621 6.781 1 96.12 204 TYR B C 1
ATOM 4040 O O . TYR B 1 204 ? 9.227 -6.805 7.023 1 96.12 204 TYR B O 1
ATOM 4048 N N . GLY B 1 205 ? 11.375 -7.402 6.953 1 95.25 205 GLY B N 1
ATOM 4049 C CA . GLY B 1 205 ? 11.82 -6.074 7.348 1 95.25 205 GLY B CA 1
ATOM 4050 C C . GLY B 1 205 ? 11.406 -4.988 6.371 1 95.25 205 GLY B C 1
ATOM 4051 O O . GLY B 1 205 ? 10.953 -3.918 6.777 1 95.25 205 GLY B O 1
ATOM 4052 N N . LEU B 1 206 ? 11.523 -5.281 5.148 1 94.81 206 LEU B N 1
ATOM 4053 C CA . LEU B 1 206 ? 11.172 -4.332 4.102 1 94.81 206 LEU B CA 1
ATOM 4054 C C . LEU B 1 206 ? 9.672 -4.055 4.102 1 94.81 206 LEU B C 1
ATOM 4056 O O . LEU B 1 206 ? 9.25 -2.902 3.977 1 94.81 206 LEU B O 1
ATOM 4060 N N . ILE B 1 207 ? 8.922 -5.098 4.23 1 96 207 ILE B N 1
ATOM 4061 C CA . ILE B 1 207 ? 7.469 -4.973 4.281 1 96 207 ILE B CA 1
ATOM 4062 C C . ILE B 1 207 ? 7.062 -4.133 5.488 1 96 207 ILE B C 1
ATOM 4064 O O . ILE B 1 207 ? 6.266 -3.197 5.363 1 96 207 ILE B O 1
ATOM 4068 N N . LYS B 1 208 ? 7.625 -4.43 6.555 1 94.81 208 LYS B N 1
ATOM 4069 C CA . LYS B 1 208 ? 7.309 -3.715 7.789 1 94.81 208 LYS B CA 1
ATOM 4070 C C . LYS B 1 208 ? 7.633 -2.23 7.66 1 94.81 208 LYS B C 1
ATOM 4072 O O . LYS B 1 208 ? 6.82 -1.379 8.023 1 94.81 208 LYS B O 1
ATOM 4077 N N . ASP B 1 209 ? 8.75 -1.953 7.164 1 93.81 209 ASP B N 1
ATOM 4078 C CA . ASP B 1 209 ? 9.172 -0.563 7.008 1 93.81 209 ASP B CA 1
ATOM 4079 C C . ASP B 1 209 ? 8.242 0.18 6.043 1 93.81 209 ASP B C 1
ATOM 4081 O O . ASP B 1 209 ? 7.852 1.318 6.305 1 93.81 209 ASP B O 1
ATOM 4085 N N . SER B 1 210 ? 7.953 -0.456 4.945 1 94.88 210 SER B N 1
ATOM 4086 C CA . SER B 1 210 ? 7.074 0.152 3.951 1 94.88 210 SER B CA 1
ATOM 4087 C C . SER B 1 210 ? 5.68 0.396 4.523 1 94.88 210 SER B C 1
ATOM 4089 O O . SER B 1 210 ? 5.098 1.464 4.316 1 94.88 210 SER B O 1
ATOM 4091 N N . LEU B 1 211 ? 5.195 -0.553 5.281 1 93.81 211 LEU B N 1
ATOM 4092 C CA . LEU B 1 211 ? 3.879 -0.426 5.895 1 93.81 211 LEU B CA 1
ATOM 4093 C C . LEU B 1 211 ? 3.865 0.698 6.926 1 93.81 211 LEU B C 1
ATOM 4095 O O . LEU B 1 211 ? 2.902 1.464 7.004 1 93.81 211 LEU B O 1
ATOM 4099 N N . THR B 1 212 ? 4.863 0.772 7.652 1 92.12 212 THR B N 1
ATOM 4100 C CA . THR B 1 212 ? 4.961 1.824 8.656 1 92.12 212 THR B CA 1
ATOM 4101 C C . THR B 1 212 ? 4.859 3.203 8.008 1 92.12 212 THR B C 1
ATOM 4103 O O . THR B 1 212 ? 4.133 4.07 8.492 1 92.12 212 THR B O 1
ATOM 4106 N N . ILE B 1 213 ? 5.527 3.404 6.934 1 91.62 213 ILE B N 1
ATOM 4107 C CA . ILE B 1 213 ? 5.527 4.688 6.238 1 91.62 213 ILE B CA 1
ATOM 4108 C C . ILE B 1 213 ? 4.141 4.953 5.656 1 91.62 213 ILE B C 1
ATOM 4110 O O . ILE B 1 213 ? 3.598 6.051 5.805 1 91.62 213 ILE B O 1
ATOM 4114 N N . LEU B 1 214 ? 3.605 3.914 5.043 1 91.19 214 LEU B N 1
ATOM 4115 C CA . LEU B 1 214 ? 2.305 4.07 4.398 1 91.19 214 LEU B CA 1
ATOM 4116 C C . LEU B 1 214 ? 1.215 4.328 5.434 1 91.19 214 LEU B C 1
ATOM 4118 O O . LEU B 1 214 ? 0.236 5.023 5.148 1 91.19 214 LEU B O 1
ATOM 4122 N N . MET B 1 215 ? 1.441 3.852 6.59 1 90.62 215 MET B N 1
ATOM 4123 C CA . MET B 1 215 ? 0.49 4.039 7.68 1 90.62 215 MET B CA 1
ATOM 4124 C C . MET B 1 215 ? 0.744 5.355 8.406 1 90.62 215 MET B C 1
ATOM 4126 O O . MET B 1 215 ? 0.076 5.668 9.391 1 90.62 215 MET B O 1
ATOM 4130 N N . GLU B 1 216 ? 1.657 6.074 7.914 1 88.31 216 GLU B N 1
ATOM 4131 C CA . GLU B 1 216 ? 2.047 7.344 8.523 1 88.31 216 GLU B CA 1
ATOM 4132 C C . GLU B 1 216 ? 2.521 7.148 9.961 1 88.31 216 GLU B C 1
ATOM 4134 O O . GLU B 1 216 ? 2.152 7.914 10.852 1 88.31 216 GLU B O 1
ATOM 4139 N N . GLY B 1 217 ? 3.279 6.109 10.133 1 89.25 217 GLY B N 1
ATOM 4140 C CA . GLY B 1 217 ? 3.857 5.832 11.438 1 89.25 217 GLY B CA 1
ATOM 4141 C C . GLY B 1 217 ? 5.074 6.684 11.742 1 89.25 217 GLY B C 1
ATOM 4142 O O . GLY B 1 217 ? 5.691 7.246 10.836 1 89.25 217 GLY B O 1
ATOM 4143 N N . THR B 1 218 ? 5.355 6.758 12.992 1 90.56 218 THR B N 1
ATOM 4144 C CA . THR B 1 218 ? 6.543 7.48 13.438 1 90.56 218 THR B CA 1
ATOM 4145 C C . THR B 1 218 ? 7.812 6.805 12.922 1 90.56 218 THR B C 1
ATOM 4147 O O . THR B 1 218 ? 7.969 5.59 13.055 1 90.56 218 THR B O 1
ATOM 4150 N N . PRO B 1 219 ? 8.656 7.582 12.312 1 90.38 219 PRO B N 1
ATOM 4151 C CA . PRO B 1 219 ? 9.922 7 11.836 1 90.38 219 PRO B CA 1
ATOM 4152 C C . PRO B 1 219 ? 10.742 6.387 12.969 1 90.38 219 PRO B C 1
ATOM 4154 O O . PRO B 1 219 ? 10.727 6.887 14.094 1 90.38 219 PRO B O 1
ATOM 4157 N N . LYS B 1 220 ? 11.516 5.398 12.594 1 85.19 220 LYS B N 1
ATOM 4158 C CA . LYS B 1 220 ? 12.281 4.629 13.578 1 85.19 220 LYS B CA 1
ATOM 4159 C C . LYS B 1 220 ? 13.367 5.488 14.219 1 85.19 220 LYS B C 1
ATOM 4161 O O . LYS B 1 220 ? 13.75 5.254 15.367 1 85.19 220 LYS B O 1
ATOM 4166 N N . ASP B 1 221 ? 13.805 6.418 13.539 1 86.81 221 ASP B N 1
ATOM 4167 C CA . ASP B 1 221 ? 14.945 7.203 14.016 1 86.81 221 ASP B CA 1
ATOM 4168 C C . ASP B 1 221 ? 14.477 8.438 14.781 1 86.81 221 ASP B C 1
ATOM 4170 O O . ASP B 1 221 ? 15.281 9.281 15.172 1 86.81 221 ASP B O 1
ATOM 4174 N N . ILE B 1 222 ? 13.188 8.586 14.969 1 90.62 222 ILE B N 1
ATOM 4175 C CA . ILE B 1 222 ? 12.648 9.758 15.641 1 90.62 222 ILE B CA 1
ATOM 4176 C C . ILE B 1 222 ? 11.914 9.336 16.906 1 90.62 222 ILE B C 1
ATOM 4178 O O . ILE B 1 222 ? 11.078 8.43 16.875 1 90.62 222 ILE B O 1
ATOM 4182 N N . ASN B 1 223 ? 12.297 9.914 17.969 1 90.38 223 ASN B N 1
ATOM 4183 C CA . ASN B 1 223 ? 11.57 9.781 19.219 1 90.38 223 ASN B CA 1
ATOM 4184 C C . ASN B 1 223 ? 10.562 10.914 19.406 1 90.38 223 ASN B C 1
ATOM 4186 O O . ASN B 1 223 ? 10.953 12.062 19.641 1 90.38 223 ASN B O 1
ATOM 4190 N N . ILE B 1 224 ? 9.312 10.617 19.391 1 89.12 224 ILE B N 1
ATOM 4191 C CA . ILE B 1 224 ? 8.266 11.633 19.422 1 89.12 224 ILE B CA 1
ATOM 4192 C C . ILE B 1 224 ? 8.359 12.43 20.719 1 89.12 224 ILE B C 1
ATOM 4194 O O . ILE B 1 224 ? 8.109 13.633 20.734 1 89.12 224 ILE B O 1
ATOM 4198 N N . ASP B 1 225 ? 8.688 11.75 21.812 1 89.56 225 ASP B N 1
ATOM 4199 C CA . ASP B 1 225 ? 8.812 12.453 23.078 1 89.56 225 ASP B CA 1
ATOM 4200 C C . ASP B 1 225 ? 9.906 13.508 23.031 1 89.56 225 ASP B C 1
ATOM 4202 O O . ASP B 1 225 ? 9.742 14.609 23.562 1 89.56 225 ASP B O 1
ATOM 4206 N N . GLU B 1 226 ? 10.938 13.141 22.375 1 92.44 226 GLU B N 1
ATOM 4207 C CA . GLU B 1 226 ? 12.031 14.094 22.203 1 92.44 226 GLU B CA 1
ATOM 4208 C C . GLU B 1 226 ? 11.594 15.289 21.375 1 92.44 226 GLU B C 1
ATOM 4210 O O . GLU B 1 226 ? 11.953 16.438 21.672 1 92.44 226 GLU B O 1
ATOM 4215 N N . VAL B 1 227 ? 10.82 15.062 20.344 1 92.94 227 VAL B N 1
ATOM 4216 C CA . VAL B 1 227 ? 10.328 16.109 19.453 1 92.94 227 VAL B CA 1
ATOM 4217 C C . VAL B 1 227 ? 9.398 17.047 20.219 1 92.94 227 VAL B C 1
ATOM 4219 O O . VAL B 1 227 ? 9.555 18.266 20.172 1 92.94 227 VAL B O 1
ATOM 4222 N N . VAL B 1 228 ? 8.484 16.484 20.953 1 91.25 228 VAL B N 1
ATOM 4223 C CA . VAL B 1 228 ? 7.512 17.25 21.734 1 91.25 228 VAL B CA 1
ATOM 4224 C C . VAL B 1 228 ? 8.234 18.078 22.797 1 91.25 228 VAL B C 1
ATOM 4226 O O . VAL B 1 228 ? 7.926 19.25 22.984 1 91.25 228 VAL B O 1
ATOM 4229 N N . ASN B 1 229 ? 9.188 17.484 23.438 1 92.69 229 ASN B N 1
ATOM 4230 C CA . ASN B 1 229 ? 9.953 18.172 24.453 1 92.69 229 ASN B CA 1
ATOM 4231 C C . ASN B 1 229 ? 10.734 19.344 23.891 1 92.69 229 ASN B C 1
ATOM 4233 O O . ASN B 1 229 ? 10.867 20.391 24.531 1 92.69 229 ASN B O 1
ATOM 4237 N N . THR B 1 230 ? 11.297 19.156 22.734 1 93.88 230 THR B N 1
ATOM 4238 C CA . THR B 1 230 ? 12.031 20.219 22.047 1 93.88 230 THR B CA 1
ATOM 4239 C C . THR B 1 230 ? 11.141 21.438 21.828 1 93.88 230 THR B C 1
ATOM 4241 O O . THR B 1 230 ? 11.57 22.578 22 1 93.88 230 THR B O 1
ATOM 4244 N N . VAL B 1 231 ? 9.914 21.219 21.438 1 93.06 231 VAL B N 1
ATOM 4245 C CA . VAL B 1 231 ? 8.953 22.297 21.219 1 93.06 231 VAL B CA 1
ATOM 4246 C C . VAL B 1 231 ? 8.57 22.938 22.562 1 93.06 231 VAL B C 1
ATOM 4248 O O . VAL B 1 231 ? 8.531 24.156 22.672 1 93.06 231 VAL B O 1
ATOM 4251 N N . LEU B 1 232 ? 8.422 22.141 23.562 1 92.88 232 LEU B N 1
ATOM 4252 C CA . LEU B 1 232 ? 7.98 22.609 24.875 1 92.88 232 LEU B CA 1
ATOM 4253 C C . LEU B 1 232 ? 9.094 23.375 25.578 1 92.88 232 LEU B C 1
ATOM 4255 O O . LEU B 1 232 ? 8.836 24.125 26.531 1 92.88 232 LEU B O 1
ATOM 4259 N N . GLU B 1 233 ? 10.281 23.203 25.188 1 93.69 233 GLU B N 1
ATOM 4260 C CA . GLU B 1 233 ? 11.43 23.875 25.781 1 93.69 233 GLU B CA 1
ATOM 4261 C C . GLU B 1 233 ? 11.398 25.375 25.5 1 93.69 233 GLU B C 1
ATOM 4263 O O . GLU B 1 233 ? 12.055 26.156 26.188 1 93.69 233 GLU B O 1
ATOM 4268 N N . GLU B 1 234 ? 10.703 25.703 24.422 1 93.56 234 GLU B N 1
ATOM 4269 C CA . GLU B 1 234 ? 10.531 27.141 24.156 1 93.56 234 GLU B CA 1
ATOM 4270 C C . GLU B 1 234 ? 9.672 27.797 25.234 1 93.56 234 GLU B C 1
ATOM 4272 O O . GLU B 1 234 ? 8.547 27.359 25.5 1 93.56 234 GLU B O 1
ATOM 4277 N N . ASN B 1 235 ? 10.109 28.875 25.797 1 91.94 235 ASN B N 1
ATOM 4278 C CA . ASN B 1 235 ? 9.477 29.516 26.938 1 91.94 235 ASN B CA 1
ATOM 4279 C C . ASN B 1 235 ? 8.078 30.031 26.609 1 91.94 235 ASN B C 1
ATOM 4281 O O . ASN B 1 235 ? 7.219 30.125 27.484 1 91.94 235 ASN B O 1
ATOM 4285 N N . GLU B 1 236 ? 7.875 30.312 25.406 1 92.31 236 GLU B N 1
ATOM 4286 C CA . GLU B 1 236 ? 6.613 30.922 25 1 92.31 236 GLU B CA 1
ATOM 4287 C C . GLU B 1 236 ? 5.512 29.875 24.859 1 92.31 236 GLU B C 1
ATOM 4289 O O . GLU B 1 236 ? 4.332 30.203 24.766 1 92.31 236 GLU B O 1
ATOM 4294 N N . ILE B 1 237 ? 5.906 28.609 24.844 1 92.81 237 ILE B N 1
ATOM 4295 C CA . ILE B 1 237 ? 4.941 27.531 24.609 1 92.81 237 ILE B CA 1
ATOM 4296 C C . ILE B 1 237 ? 4.453 26.984 25.953 1 92.81 237 ILE B C 1
ATOM 4298 O O . ILE B 1 237 ? 5.258 26.547 26.781 1 92.81 237 ILE B O 1
ATOM 4302 N N . GLU B 1 238 ? 3.152 26.891 26.141 1 89.62 238 GLU B N 1
ATOM 4303 C CA . GLU B 1 238 ? 2.559 26.422 27.391 1 89.62 238 GLU B CA 1
ATOM 4304 C C . GLU B 1 238 ? 2.176 24.938 27.312 1 89.62 238 GLU B C 1
ATOM 4306 O O . GLU B 1 238 ? 2.236 24.219 28.297 1 89.62 238 GLU B O 1
ATOM 4311 N N . ASN B 1 239 ? 1.691 24.625 26.125 1 89.56 239 ASN B N 1
ATOM 4312 C CA . ASN B 1 239 ? 1.233 23.266 25.891 1 89.56 239 ASN B CA 1
ATOM 4313 C C . ASN B 1 239 ? 1.27 22.891 24.422 1 89.56 239 ASN B C 1
ATOM 4315 O O . ASN B 1 239 ? 1.233 23.781 23.562 1 89.56 239 ASN B O 1
ATOM 4319 N N . VAL B 1 240 ? 1.433 21.578 24.234 1 89.88 240 VAL B N 1
ATOM 4320 C CA . VAL B 1 240 ? 1.391 21.047 22.875 1 89.88 240 VAL B CA 1
ATOM 4321 C C . VAL B 1 240 ? 0.414 19.875 22.812 1 89.88 240 VAL B C 1
ATOM 4323 O O . VAL B 1 240 ? 0.369 19.047 23.719 1 89.88 240 VAL B O 1
ATOM 4326 N N . HIS B 1 241 ? -0.485 19.875 21.812 1 86.31 241 HIS B N 1
ATOM 4327 C CA . HIS B 1 241 ? -1.416 18.766 21.641 1 86.31 241 HIS B CA 1
ATOM 4328 C C . HIS B 1 241 ? -1.625 18.453 20.172 1 86.31 241 HIS B C 1
ATOM 4330 O O . HIS B 1 241 ? -1.179 19.203 19.297 1 86.31 241 HIS B O 1
ATOM 4336 N N . ASP B 1 242 ? -2.148 17.25 19.922 1 85.81 242 ASP B N 1
ATOM 4337 C CA . ASP B 1 242 ? -2.42 16.766 18.578 1 85.81 242 ASP B CA 1
ATOM 4338 C C . ASP B 1 242 ? -1.132 16.672 17.75 1 85.81 242 ASP B C 1
ATOM 4340 O O . ASP B 1 242 ? -1.044 17.219 16.656 1 85.81 242 ASP B O 1
ATOM 4344 N N . CYS B 1 243 ? -0.179 16 18.328 1 87.62 243 CYS B N 1
ATOM 4345 C CA . CYS B 1 243 ? 1.129 15.867 17.703 1 87.62 243 CYS B CA 1
ATOM 4346 C C . CYS B 1 243 ? 1.158 14.672 16.766 1 87.62 243 CYS B C 1
ATOM 4348 O O . CYS B 1 243 ? 0.721 13.578 17.125 1 87.62 243 CYS B O 1
ATOM 4350 N N . HIS B 1 244 ? 1.651 14.898 15.625 1 87.56 244 HIS B N 1
ATOM 4351 C CA . HIS B 1 244 ? 1.817 13.852 14.625 1 87.56 244 HIS B CA 1
ATOM 4352 C C . HIS B 1 244 ? 3.199 13.922 13.984 1 87.56 244 HIS B C 1
ATOM 4354 O O . HIS B 1 244 ? 3.66 15 13.609 1 87.56 244 HIS B O 1
ATOM 4360 N N . VAL B 1 245 ? 3.861 12.82 13.969 1 90.38 245 VAL B N 1
ATOM 4361 C CA . VAL B 1 245 ? 5.125 12.695 13.25 1 90.38 245 VAL B CA 1
ATOM 4362 C C . VAL B 1 245 ? 5.047 11.523 12.266 1 90.38 245 VAL B C 1
ATOM 4364 O O . VAL B 1 245 ? 4.605 10.43 12.625 1 90.38 245 VAL B O 1
ATOM 4367 N N . TRP B 1 246 ? 5.418 11.758 11.047 1 88.12 246 TRP B N 1
ATOM 4368 C CA . TRP B 1 246 ? 5.371 10.68 10.07 1 88.12 246 TRP B CA 1
ATOM 4369 C C . TRP B 1 246 ? 6.375 10.922 8.945 1 88.12 246 TRP B C 1
ATOM 4371 O O . TRP B 1 246 ? 6.938 12.016 8.828 1 88.12 246 TRP B O 1
ATOM 4381 N N . THR B 1 247 ? 6.629 9.891 8.234 1 87.06 247 THR B N 1
ATOM 4382 C CA . THR B 1 247 ? 7.52 9.969 7.086 1 87.06 247 THR B CA 1
ATOM 4383 C C . THR B 1 247 ? 6.723 10.156 5.797 1 87.06 247 THR B C 1
ATOM 4385 O O . THR B 1 247 ? 5.809 9.375 5.512 1 87.06 247 THR B O 1
ATOM 4388 N N . ILE B 1 248 ? 7.004 11.234 5.129 1 81.12 248 ILE B N 1
ATOM 4389 C CA . ILE B 1 248 ? 6.352 11.461 3.844 1 81.12 248 ILE B CA 1
ATOM 4390 C C . ILE B 1 248 ? 6.93 10.5 2.803 1 81.12 248 ILE B C 1
ATOM 4392 O O . ILE B 1 248 ? 6.215 9.664 2.256 1 81.12 248 ILE B O 1
ATOM 4396 N N . SER B 1 249 ? 8.227 10.641 2.504 1 81.12 249 SER B N 1
ATOM 4397 C CA . SER B 1 249 ? 8.969 9.75 1.61 1 81.12 249 SER B CA 1
ATOM 4398 C C . SER B 1 249 ? 10.461 9.797 1.895 1 81.12 249 SER B C 1
ATOM 4400 O O . SER B 1 249 ? 11 10.852 2.254 1 81.12 249 SER B O 1
ATOM 4402 N N . ASN B 1 250 ? 11.141 8.641 1.68 1 77.56 250 ASN B N 1
ATOM 4403 C CA . ASN B 1 250 ? 12.586 8.461 1.659 1 77.56 250 ASN B CA 1
ATOM 4404 C C . ASN B 1 250 ? 13.281 9.375 2.664 1 77.56 250 ASN B C 1
ATOM 4406 O O . ASN B 1 250 ? 14.203 10.109 2.307 1 77.56 250 ASN B O 1
ATOM 4410 N N . ASP B 1 251 ? 12.875 9.453 3.871 1 73.31 251 ASP B N 1
ATOM 4411 C CA . ASP B 1 251 ? 13.516 10.102 5.008 1 73.31 251 ASP B CA 1
ATOM 4412 C C . ASP B 1 251 ? 13.055 11.555 5.145 1 73.31 251 ASP B C 1
ATOM 4414 O O . ASP B 1 251 ? 13.734 12.367 5.77 1 73.31 251 ASP B O 1
ATOM 4418 N N . LEU B 1 252 ? 12.125 11.906 4.426 1 84.38 252 LEU B N 1
ATOM 4419 C CA . LEU B 1 252 ? 11.469 13.188 4.68 1 84.38 252 LEU B CA 1
ATOM 4420 C C . LEU B 1 252 ? 10.406 13.047 5.758 1 84.38 252 LEU B C 1
ATOM 4422 O O . LEU B 1 252 ? 9.297 12.57 5.488 1 84.38 252 LEU B O 1
ATOM 4426 N N . ASN B 1 253 ? 10.844 13.578 6.855 1 89.75 253 ASN B N 1
ATOM 4427 C CA . ASN B 1 253 ? 9.953 13.453 8.008 1 89.75 253 ASN B CA 1
ATOM 4428 C C . ASN B 1 253 ? 9.172 14.742 8.25 1 89.75 253 ASN B C 1
ATOM 4430 O O . ASN B 1 253 ? 9.711 15.836 8.102 1 89.75 253 ASN B O 1
ATOM 4434 N N . ALA B 1 254 ? 7.941 14.562 8.555 1 87.94 254 ALA B N 1
ATOM 4435 C CA . ALA B 1 254 ? 7.055 15.688 8.812 1 87.94 254 ALA B CA 1
ATOM 4436 C C . ALA B 1 254 ? 6.547 15.672 10.258 1 87.94 254 ALA B C 1
ATOM 4438 O O . ALA B 1 254 ? 6.484 14.609 10.883 1 87.94 254 ALA B O 1
ATOM 4439 N N . PHE B 1 255 ? 6.324 16.859 10.828 1 90.75 255 PHE B N 1
ATOM 4440 C CA . PHE B 1 255 ? 5.801 17.047 12.172 1 90.75 255 PHE B CA 1
ATOM 4441 C C . PHE B 1 255 ? 4.688 18.078 12.188 1 90.75 255 PHE B C 1
ATOM 4443 O O . PHE B 1 255 ? 4.789 19.125 11.523 1 90.75 255 PHE B O 1
ATOM 4450 N N . SER B 1 256 ? 3.568 17.75 12.734 1 88.56 256 SER B N 1
ATOM 4451 C CA . SER B 1 256 ? 2.469 18.688 12.898 1 88.56 256 SER B CA 1
ATOM 4452 C C . SER B 1 256 ? 1.925 18.656 14.328 1 88.56 256 SER B C 1
ATOM 4454 O O . SER B 1 256 ? 1.832 17.578 14.93 1 88.56 256 SER B O 1
ATOM 4456 N N . CYS B 1 257 ? 1.601 19.844 14.828 1 89 257 CYS B N 1
ATOM 4457 C CA . CYS B 1 257 ? 1.001 19.891 16.156 1 89 257 CYS B CA 1
ATOM 4458 C C . CYS B 1 257 ? 0.296 21.219 16.391 1 89 257 CYS B C 1
ATOM 4460 O O . CYS B 1 257 ? 0.369 22.125 15.562 1 89 257 CYS B O 1
ATOM 4462 N N . HIS B 1 258 ? -0.482 21.234 17.422 1 88.06 258 HIS B N 1
ATOM 4463 C CA . HIS B 1 258 ? -0.998 22.469 17.984 1 88.06 258 HIS B CA 1
ATOM 4464 C C . HIS B 1 258 ? -0.194 22.891 19.203 1 88.06 258 HIS B C 1
ATOM 4466 O O . HIS B 1 258 ? 0.116 22.062 20.062 1 88.06 258 HIS B O 1
ATOM 4472 N N . ALA B 1 259 ? 0.149 24.156 19.25 1 90.31 259 ALA B N 1
ATOM 4473 C CA . ALA B 1 259 ? 0.892 24.688 20.391 1 90.31 259 ALA B CA 1
ATOM 4474 C C . ALA B 1 259 ? 0.165 25.875 21 1 90.31 259 ALA B C 1
ATOM 4476 O O . ALA B 1 259 ? -0.341 26.734 20.297 1 90.31 259 ALA B O 1
ATOM 4477 N N . VAL B 1 260 ? 0.122 25.859 22.266 1 89.88 260 VAL B N 1
ATOM 4478 C CA . VAL B 1 260 ? -0.573 26.922 23 1 89.88 260 VAL B CA 1
ATOM 4479 C C . VAL B 1 260 ? 0.426 27.984 23.438 1 89.88 260 VAL B C 1
ATOM 4481 O O . VAL B 1 260 ? 1.446 27.672 24.062 1 89.88 260 VAL B O 1
ATOM 4484 N N . VAL B 1 261 ? 0.129 29.219 23.109 1 90.25 261 VAL B N 1
ATOM 4485 C CA . VAL B 1 261 ? 0.966 30.359 23.484 1 90.25 261 VAL B CA 1
ATOM 4486 C C . VAL B 1 261 ? 0.118 31.422 24.172 1 90.25 261 VAL B C 1
ATOM 4488 O O . VAL B 1 261 ? -1.105 31.281 24.25 1 90.25 261 VAL B O 1
ATOM 4491 N N . GLN B 1 262 ? 0.852 32.438 24.734 1 84.81 262 GLN B N 1
ATOM 4492 C CA . GLN B 1 262 ? 0.148 33.5 25.406 1 84.81 262 GLN B CA 1
ATOM 4493 C C . GLN B 1 262 ? -0.665 34.344 24.406 1 84.81 262 GLN B C 1
ATOM 4495 O O . GLN B 1 262 ? -0.218 34.594 23.281 1 84.81 262 GLN B O 1
ATOM 4500 N N . ASP B 1 263 ? -1.723 34.781 24.828 1 80.31 263 ASP B N 1
ATOM 4501 C CA . ASP B 1 263 ? -2.686 35.5 23.984 1 80.31 263 ASP B CA 1
ATOM 4502 C C . ASP B 1 263 ? -2.123 36.844 23.5 1 80.31 263 ASP B C 1
ATOM 4504 O O . ASP B 1 263 ? -2.543 37.344 22.469 1 80.31 263 ASP B O 1
ATOM 4508 N N . THR B 1 264 ? -1.146 37.312 24.188 1 79.06 264 THR B N 1
ATOM 4509 C CA . THR B 1 264 ? -0.668 38.656 23.922 1 79.06 264 THR B CA 1
ATOM 4510 C C . THR B 1 264 ? 0.455 38.625 22.891 1 79.06 264 THR B C 1
ATOM 4512 O O . THR B 1 264 ? 0.908 39.688 22.438 1 79.06 264 THR B O 1
ATOM 4515 N N . MET B 1 265 ? 0.803 37.469 22.5 1 84 265 MET B N 1
ATOM 4516 C CA . MET B 1 265 ? 1.917 37.406 21.562 1 84 265 MET B CA 1
ATOM 4517 C C . MET B 1 265 ? 1.504 37.906 20.172 1 84 265 MET B C 1
ATOM 4519 O O . MET B 1 265 ? 0.39 37.625 19.719 1 84 265 MET B O 1
ATOM 4523 N N . THR B 1 266 ? 2.461 38.656 19.531 1 79.56 266 THR B N 1
ATOM 4524 C CA . THR B 1 266 ? 2.217 39.156 18.172 1 79.56 266 THR B CA 1
ATOM 4525 C C . THR B 1 266 ? 2.643 38.094 17.141 1 79.56 266 THR B C 1
ATOM 4527 O O . THR B 1 266 ? 3.357 37.156 17.453 1 79.56 266 THR B O 1
ATOM 4530 N N . ILE B 1 267 ? 2.242 38.312 15.938 1 81.5 267 ILE B N 1
ATOM 4531 C CA . ILE B 1 267 ? 2.572 37.438 14.836 1 81.5 267 ILE B CA 1
ATOM 4532 C C . ILE B 1 267 ? 4.078 37.438 14.594 1 81.5 267 ILE B C 1
ATOM 4534 O O . ILE B 1 267 ? 4.668 36.406 14.258 1 81.5 267 ILE B O 1
ATOM 4538 N N . GLU B 1 268 ? 4.645 38.594 14.758 1 79.94 268 GLU B N 1
ATOM 4539 C CA . GLU B 1 268 ? 6.09 38.688 14.578 1 79.94 268 GLU B CA 1
ATOM 4540 C C . GLU B 1 268 ? 6.832 37.844 15.594 1 79.94 268 GLU B C 1
ATOM 4542 O O . GLU B 1 268 ? 7.797 37.156 15.25 1 79.94 268 GLU B O 1
ATOM 4547 N N . GLU B 1 269 ? 6.406 37.906 16.844 1 83.88 269 GLU B N 1
ATOM 4548 C CA . GLU B 1 269 ? 7.008 37.094 17.891 1 83.88 269 GLU B CA 1
ATOM 4549 C C . GLU B 1 269 ? 6.789 35.594 17.609 1 83.88 269 GLU B C 1
ATOM 4551 O O . GLU B 1 269 ? 7.676 34.781 17.844 1 83.88 269 GLU B O 1
ATOM 4556 N N . CYS B 1 270 ? 5.648 35.344 17.109 1 86.81 270 CYS B N 1
ATOM 4557 C CA . CYS B 1 270 ? 5.309 33.938 16.781 1 86.81 270 CYS B CA 1
ATOM 4558 C C . CYS B 1 270 ? 6.199 33.406 15.664 1 86.81 270 CYS B C 1
ATOM 4560 O O . CYS B 1 270 ? 6.613 32.25 15.695 1 86.81 270 CYS B O 1
ATOM 4562 N N . GLU B 1 271 ? 6.438 34.25 14.672 1 86.06 271 GLU B N 1
ATOM 4563 C CA . GLU B 1 271 ? 7.285 33.844 13.555 1 86.06 271 GLU B CA 1
ATOM 4564 C C . GLU B 1 271 ? 8.703 33.531 14.023 1 86.06 271 GLU B C 1
ATOM 4566 O O . GLU B 1 271 ? 9.312 32.562 13.547 1 86.06 271 GLU B O 1
ATOM 4571 N N . GLN B 1 272 ? 9.188 34.344 14.859 1 87.56 272 GLN B N 1
ATOM 4572 C CA . GLN B 1 272 ? 10.523 34.094 15.406 1 87.56 272 GLN B CA 1
ATOM 4573 C C . GLN B 1 272 ? 10.555 32.812 16.203 1 87.56 272 GLN B C 1
ATOM 4575 O O . GLN B 1 272 ? 11.516 32.031 16.109 1 87.56 272 GLN B O 1
ATOM 4580 N N . LEU B 1 273 ? 9.516 32.656 16.953 1 91.06 273 LEU B N 1
ATOM 4581 C CA . LEU B 1 273 ? 9.375 31.422 17.719 1 91.06 273 LEU B CA 1
ATOM 4582 C C . LEU B 1 273 ? 9.352 30.203 16.797 1 91.06 273 LEU B C 1
ATOM 4584 O O . LEU B 1 273 ? 10.086 29.234 17.016 1 91.06 273 LEU B O 1
ATOM 4588 N N . LEU B 1 274 ? 8.578 30.25 15.734 1 90.56 274 LEU B N 1
ATOM 4589 C CA . LEU B 1 274 ? 8.43 29.156 14.789 1 90.56 274 LEU B CA 1
ATOM 4590 C C . LEU B 1 274 ? 9.742 28.875 14.062 1 90.56 274 LEU B C 1
ATOM 4592 O O . LEU B 1 274 ? 10.086 27.719 13.805 1 90.56 274 LEU B O 1
ATOM 4596 N N . HIS B 1 275 ? 10.43 29.906 13.75 1 90.25 275 HIS B N 1
ATOM 4597 C CA . HIS B 1 275 ? 11.719 29.75 13.094 1 90.25 275 HIS B CA 1
ATOM 4598 C C . HIS B 1 275 ? 12.719 29.031 13.992 1 90.25 275 HIS B C 1
ATOM 4600 O O . HIS B 1 275 ? 13.469 28.156 13.539 1 90.25 275 HIS B O 1
ATOM 4606 N N . ARG B 1 276 ? 12.734 29.391 15.25 1 92.56 276 ARG B N 1
ATOM 4607 C CA . ARG B 1 276 ? 13.609 28.734 16.219 1 92.56 276 ARG B CA 1
ATOM 4608 C C . ARG B 1 276 ? 13.258 27.25 16.328 1 92.56 276 ARG B C 1
ATOM 4610 O O . ARG B 1 276 ? 14.148 26.391 16.344 1 92.56 276 ARG B O 1
ATOM 4617 N N . ILE B 1 277 ? 12.016 26.984 16.391 1 93.44 277 ILE B N 1
ATOM 4618 C CA . ILE B 1 277 ? 11.555 25.609 16.516 1 93.44 277 ILE B CA 1
ATOM 4619 C C . ILE B 1 277 ? 11.938 24.812 15.258 1 93.44 277 ILE B C 1
ATOM 4621 O O . ILE B 1 277 ? 12.383 23.672 15.352 1 93.44 277 ILE B O 1
ATOM 4625 N N . GLU B 1 278 ? 11.742 25.422 14.117 1 91.56 278 GLU B N 1
ATOM 4626 C CA . GLU B 1 278 ? 12.07 24.781 12.844 1 91.56 278 GLU B CA 1
ATOM 4627 C C . GLU B 1 278 ? 13.539 24.359 12.805 1 91.56 278 GLU B C 1
ATOM 4629 O O . GLU B 1 278 ? 13.867 23.266 12.367 1 91.56 278 GLU B O 1
ATOM 4634 N N . MET B 1 279 ? 14.367 25.219 13.25 1 92.44 279 MET B N 1
ATOM 4635 C CA . MET B 1 279 ? 15.797 24.938 13.258 1 92.44 279 MET B CA 1
ATOM 4636 C C . MET B 1 279 ? 16.109 23.766 14.18 1 92.44 279 MET B C 1
ATOM 4638 O O . MET B 1 279 ? 16.906 22.875 13.828 1 92.44 279 MET B O 1
ATOM 4642 N N . ARG B 1 280 ? 15.539 23.75 15.281 1 93.69 280 ARG B N 1
ATOM 4643 C CA . ARG B 1 280 ? 15.781 22.688 16.25 1 93.69 280 ARG B CA 1
ATOM 4644 C C . ARG B 1 280 ? 15.242 21.359 15.75 1 93.69 280 ARG B C 1
ATOM 4646 O O . ARG B 1 280 ? 15.859 20.312 15.953 1 93.69 280 ARG B O 1
ATOM 4653 N N . LEU B 1 281 ? 14.078 21.391 15.156 1 93.69 281 LEU B N 1
ATOM 4654 C CA . LEU B 1 281 ? 13.469 20.172 14.633 1 93.69 281 LEU B CA 1
ATOM 4655 C C . LEU B 1 281 ? 14.273 19.625 13.469 1 93.69 281 LEU B C 1
ATOM 4657 O O . LEU B 1 281 ? 14.344 18.406 13.273 1 93.69 281 LEU B O 1
ATOM 4661 N N . ASN B 1 282 ? 14.828 20.5 12.695 1 92.69 282 ASN B N 1
ATOM 4662 C CA 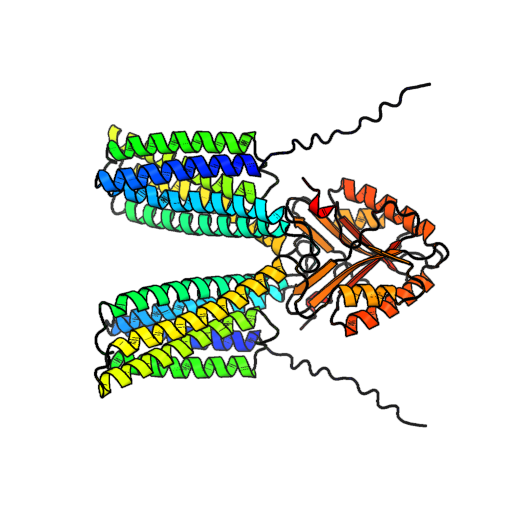. ASN B 1 282 ? 15.695 20.062 11.609 1 92.69 282 ASN B CA 1
ATOM 4663 C C . ASN B 1 282 ? 16.859 19.219 12.125 1 92.69 282 ASN B C 1
ATOM 4665 O O . ASN B 1 282 ? 17.281 18.25 11.484 1 92.69 282 ASN B O 1
ATOM 4669 N N . ASP B 1 283 ? 17.328 19.578 13.266 1 92.69 283 ASP B N 1
ATOM 4670 C CA . ASP B 1 283 ? 18.422 18.844 13.898 1 92.69 283 ASP B CA 1
ATOM 4671 C C . ASP B 1 283 ? 17.953 17.438 14.32 1 92.69 283 ASP B C 1
ATOM 4673 O O . ASP B 1 283 ? 18.781 16.531 14.477 1 92.69 283 ASP B O 1
ATOM 4677 N N . LEU B 1 284 ? 16.688 17.312 14.531 1 93.06 284 LEU B N 1
ATOM 4678 C CA . LEU B 1 284 ? 16.125 16.016 14.898 1 93.06 284 LEU B CA 1
ATOM 4679 C C . LEU B 1 284 ? 15.641 15.266 13.664 1 93.06 284 LEU B C 1
ATOM 4681 O O . LEU B 1 284 ? 14.844 14.336 13.781 1 93.06 284 LEU B O 1
ATOM 4685 N N . ASN B 1 285 ? 15.984 15.711 12.477 1 91.81 285 ASN B N 1
ATOM 4686 C CA . ASN B 1 285 ? 15.68 15.078 11.195 1 91.81 285 ASN B CA 1
ATOM 4687 C C . ASN B 1 285 ? 14.219 15.281 10.805 1 91.81 285 ASN B C 1
ATOM 4689 O O . ASN B 1 285 ? 13.609 14.398 10.203 1 91.81 285 ASN B O 1
ATOM 4693 N N . ILE B 1 286 ? 13.602 16.359 11.242 1 91.25 286 ILE B N 1
ATOM 4694 C CA . ILE B 1 286 ? 12.281 16.797 10.789 1 91.25 286 ILE B CA 1
ATOM 4695 C C . ILE B 1 286 ? 12.43 17.953 9.805 1 91.25 286 ILE B C 1
ATOM 4697 O O . ILE B 1 286 ? 12.859 19.047 10.172 1 91.25 286 ILE B O 1
ATOM 4701 N N . HIS B 1 287 ? 12.008 17.672 8.625 1 86.62 287 HIS B N 1
ATOM 4702 C CA . HIS B 1 287 ? 12.289 18.609 7.543 1 86.62 287 HIS B CA 1
ATOM 4703 C C . HIS B 1 287 ? 11.055 19.469 7.219 1 86.62 287 HIS B C 1
ATOM 4705 O O . HIS B 1 287 ? 11.172 20.516 6.598 1 86.62 287 HIS B O 1
ATOM 4711 N N . HIS B 1 288 ? 9.953 18.938 7.492 1 84.38 288 HIS B N 1
ATOM 4712 C CA . HIS B 1 288 ? 8.703 19.641 7.258 1 84.38 288 HIS B CA 1
ATOM 4713 C C . HIS B 1 288 ? 7.871 19.734 8.531 1 84.38 288 HIS B C 1
ATOM 4715 O O . HIS B 1 288 ? 7.598 18.719 9.18 1 84.38 288 HIS B O 1
ATOM 4721 N N . MET B 1 289 ? 7.574 21.016 8.898 1 87.44 289 MET B N 1
ATOM 4722 C CA . MET B 1 289 ? 6.785 21.188 10.117 1 87.44 289 MET B CA 1
ATOM 4723 C C . MET B 1 289 ? 5.613 22.125 9.875 1 87.44 289 MET B C 1
ATOM 4725 O O . MET B 1 289 ? 5.715 23.062 9.078 1 87.44 289 MET B O 1
ATOM 4729 N N . THR B 1 290 ? 4.543 21.875 10.422 1 85.81 290 THR B N 1
ATOM 4730 C CA . THR B 1 290 ? 3.377 22.75 10.492 1 85.81 290 THR B CA 1
ATOM 4731 C C . THR B 1 290 ? 2.852 22.828 11.922 1 85.81 290 THR B C 1
ATOM 4733 O O . THR B 1 290 ? 2.408 21.812 12.484 1 85.81 290 THR B O 1
ATOM 4736 N N . ILE B 1 291 ? 2.928 24.016 12.492 1 89.69 291 ILE B N 1
ATOM 4737 C CA . ILE B 1 291 ? 2.48 24.203 13.867 1 89.69 291 ILE B CA 1
ATOM 4738 C C . ILE B 1 291 ? 1.401 25.281 13.922 1 89.69 291 ILE B C 1
ATOM 4740 O O . ILE B 1 291 ? 1.63 26.422 13.492 1 89.69 291 ILE B O 1
ATOM 4744 N N . GLN B 1 292 ? 0.318 24.906 14.312 1 86.19 292 GLN B N 1
ATOM 4745 C CA . GLN B 1 292 ? -0.76 25.859 14.539 1 86.19 292 GLN B CA 1
ATOM 4746 C C . GLN B 1 292 ? -0.713 26.422 15.953 1 86.19 292 GLN B C 1
ATOM 4748 O O . GLN B 1 292 ? -0.846 25.688 16.922 1 86.19 292 GLN B O 1
ATOM 4753 N N . LEU B 1 293 ? -0.545 27.672 16.062 1 87.19 293 LEU B N 1
ATOM 4754 C CA . LEU B 1 293 ? -0.491 28.328 17.359 1 87.19 293 LEU B CA 1
ATOM 4755 C C . LEU B 1 293 ? -1.89 28.703 17.828 1 87.19 293 LEU B C 1
ATOM 4757 O O . LEU B 1 293 ? -2.691 29.234 17.047 1 87.19 293 LEU B O 1
ATOM 4761 N N . GLU B 1 294 ? -2.111 28.344 19.094 1 83.38 294 GLU B N 1
ATOM 4762 C CA . GLU B 1 294 ? -3.418 28.609 19.672 1 83.38 294 GLU B CA 1
ATOM 4763 C C . GLU B 1 294 ? -3.277 29.266 21.047 1 83.38 294 GLU B C 1
ATOM 4765 O O . GLU B 1 294 ? -2.203 29.219 21.656 1 83.38 294 GLU B O 1
ATOM 4770 N N . SER B 1 295 ? -4.375 29.891 21.391 1 80.94 295 SER B N 1
ATOM 4771 C CA . SER B 1 295 ? -4.41 30.453 22.75 1 80.94 295 SER B CA 1
ATOM 4772 C C . SER B 1 295 ? -4.953 29.438 23.75 1 80.94 295 SER B C 1
ATOM 4774 O O . SER B 1 295 ? -5.453 28.375 23.359 1 80.94 295 SER B O 1
ATOM 4776 N N . LYS B 1 296 ? -4.836 29.766 24.984 1 77.38 296 LYS B N 1
ATOM 4777 C CA . LYS B 1 296 ? -5.332 28.906 26.047 1 77.38 296 LYS B CA 1
ATOM 4778 C C . LYS B 1 296 ? -6.844 28.719 25.953 1 77.38 296 LYS B C 1
ATOM 4780 O O . LYS B 1 296 ? -7.391 27.734 26.438 1 77.38 296 LYS B O 1
ATOM 4785 N N . ASN B 1 297 ? -7.488 29.547 25.344 1 68.44 297 ASN B N 1
ATOM 4786 C CA . ASN B 1 297 ? -8.945 29.484 25.25 1 68.44 297 ASN B CA 1
ATOM 4787 C C . ASN B 1 297 ? -9.391 28.609 24.094 1 68.44 297 ASN B C 1
ATOM 4789 O O . ASN B 1 297 ? -10.57 28.609 23.719 1 68.44 297 ASN B O 1
ATOM 4793 N N . ASN B 1 298 ? -8.602 27.766 23.703 1 64.69 298 ASN B N 1
ATOM 4794 C CA . ASN B 1 298 ? -8.969 26.953 22.547 1 64.69 298 ASN B CA 1
ATOM 4795 C C . ASN B 1 298 ? -9.906 25.812 22.938 1 64.69 298 ASN B C 1
ATOM 4797 O O . ASN B 1 298 ? -9.953 25.422 24.094 1 64.69 298 ASN B O 1
ATOM 4801 N N . ASN B 1 299 ? -10.82 25.453 22.109 1 60.06 299 ASN B N 1
ATOM 4802 C CA . ASN B 1 299 ? -11.836 24.438 22.344 1 60.06 299 ASN B CA 1
ATOM 4803 C C . ASN B 1 299 ? -11.297 23.031 22.047 1 60.06 299 ASN B C 1
ATOM 4805 O O . ASN B 1 299 ? -12.07 22.078 21.938 1 60.06 299 ASN B O 1
ATOM 4809 N N . HIS B 1 300 ? -10.055 23.016 21.953 1 62.16 300 HIS B N 1
ATOM 4810 C CA . HIS B 1 300 ? -9.547 21.703 21.594 1 62.16 300 HIS B CA 1
ATOM 4811 C C . HIS B 1 300 ? -9.133 20.906 22.828 1 62.16 300 HIS B C 1
ATOM 4813 O O . HIS B 1 300 ? -8.922 21.484 23.891 1 62.16 300 HIS B O 1
ATOM 4819 N N . SER B 1 301 ? -9.289 19.531 22.656 1 55.62 301 SER B N 1
ATOM 4820 C CA . SER B 1 301 ? -8.797 18.688 23.75 1 55.62 301 SER B CA 1
ATOM 4821 C C . SER B 1 301 ? -7.301 18.875 23.969 1 55.62 301 SER B C 1
ATOM 4823 O O . SER B 1 301 ? -6.566 19.172 23.016 1 55.62 301 SER B O 1
ATOM 4825 N N . SER B 1 302 ? -6.824 18.875 25.109 1 52.78 302 SER B N 1
ATOM 4826 C CA . SER B 1 302 ? -5.438 19.125 25.5 1 52.78 302 SER B CA 1
ATOM 4827 C C . SER B 1 302 ? -4.586 17.875 25.312 1 52.78 302 SER B C 1
ATOM 4829 O O . SER B 1 302 ? -3.398 17.875 25.656 1 52.78 302 SER B O 1
ATOM 4831 N N . LYS B 1 303 ? -5.184 16.938 24.656 1 59.16 303 LYS B N 1
ATOM 4832 C CA . LYS B 1 303 ? -4.418 15.703 24.594 1 59.16 303 LYS B CA 1
ATOM 4833 C C . LYS B 1 303 ? -3.357 15.766 23.5 1 59.16 303 LYS B C 1
ATOM 4835 O O . LYS B 1 303 ? -3.615 16.266 22.406 1 59.16 303 LYS B O 1
ATOM 4840 N N . THR B 1 304 ? -2.201 15.289 23.859 1 49.75 304 THR B N 1
ATOM 4841 C CA . THR B 1 304 ? -1.037 15.32 22.984 1 49.75 304 THR B CA 1
ATOM 4842 C C . THR B 1 304 ? -1.322 14.578 21.688 1 49.75 304 THR B C 1
ATOM 4844 O O . THR B 1 304 ? -0.985 15.062 20.594 1 49.75 304 THR B O 1
ATOM 4847 N N . LEU B 1 305 ? -1.915 13.414 21.875 1 56.78 305 LEU B N 1
ATOM 4848 C CA . LEU B 1 305 ? -2.234 12.641 20.672 1 56.78 305 LEU B CA 1
ATOM 4849 C C . LEU B 1 305 ? -3.707 12.789 20.312 1 56.78 305 LEU B C 1
ATOM 4851 O O . LEU B 1 305 ? -4.559 12.914 21.188 1 56.78 305 LEU B O 1
ATOM 4855 N N . CYS B 1 306 ? -4.047 13.117 19.047 1 56.66 306 CYS B N 1
ATOM 4856 C CA . CYS B 1 306 ? -5.41 13.367 18.594 1 56.66 306 CYS B CA 1
ATOM 4857 C C . CYS B 1 306 ? -6.312 12.172 18.891 1 56.66 306 CYS B C 1
ATOM 4859 O O . CYS B 1 306 ? -6.031 11.055 18.469 1 56.66 306 CYS B O 1
ATOM 4861 N N . GLU B 1 307 ? -7.07 12.188 19.969 1 52.22 307 GLU B N 1
ATOM 4862 C CA . GLU B 1 307 ? -8.047 11.148 20.281 1 52.22 307 GLU B CA 1
ATOM 4863 C C . GLU B 1 307 ? -9.164 11.125 19.234 1 52.22 307 GLU B C 1
ATOM 4865 O O . GLU B 1 307 ? -9.836 10.102 19.078 1 52.22 307 GLU B O 1
ATOM 4870 N N . HIS B 1 308 ? -9.367 12.141 18.625 1 47.75 308 HIS B N 1
ATOM 4871 C CA . HIS B 1 308 ? -10.555 12.211 17.781 1 47.75 308 HIS B CA 1
ATOM 4872 C C . HIS B 1 308 ? -10.422 11.297 16.562 1 47.75 308 HIS B C 1
ATOM 4874 O O . HIS B 1 308 ? -11.422 10.914 15.969 1 47.75 308 HIS B O 1
ATOM 4880 N N . LEU B 1 309 ? -9.211 11.109 16.141 1 48.72 309 LEU B N 1
ATOM 4881 C CA . LEU B 1 309 ? -9.094 10.25 14.969 1 48.72 309 LEU B CA 1
ATOM 4882 C C . LEU B 1 309 ? -9.5 8.82 15.305 1 48.72 309 LEU B C 1
ATOM 4884 O O . LEU B 1 309 ? -9.758 8.023 14.406 1 48.72 309 LEU B O 1
ATOM 4888 N N . SER B 1 310 ? -9.352 8.555 16.625 1 41.44 310 SER B N 1
ATOM 4889 C CA . SER B 1 310 ? -9.758 7.227 17.062 1 41.44 310 SER B CA 1
ATOM 4890 C C . SER B 1 310 ? -11.273 7.113 17.172 1 41.44 310 SER B C 1
ATOM 4892 O O . SER B 1 310 ? -11.82 6.004 17.188 1 41.44 310 SER B O 1
ATOM 4894 N N . ILE B 1 311 ? -11.938 8.273 17.422 1 38.53 311 ILE B N 1
ATOM 4895 C CA . ILE B 1 311 ? -13.344 8.219 17.797 1 38.53 311 ILE B CA 1
ATOM 4896 C C . ILE B 1 311 ? -14.211 8.133 16.547 1 38.53 311 ILE B C 1
ATOM 4898 O O . ILE B 1 311 ? -15.438 8.18 16.641 1 38.53 311 ILE B O 1
ATOM 4902 N N . ALA B 1 312 ? -13.727 8.328 15.391 1 36.81 312 ALA B N 1
ATOM 4903 C CA . ALA B 1 312 ? -14.719 8.211 14.32 1 36.81 312 ALA B CA 1
ATOM 4904 C C . ALA B 1 312 ? -15.398 6.848 14.359 1 36.81 312 ALA B C 1
ATOM 4906 O O . ALA B 1 312 ? -14.852 5.859 13.867 1 36.81 312 ALA B O 1
ATOM 4907 N N . HIS B 1 313 ? -15.945 6.418 15.43 1 31 313 HIS B N 1
ATOM 4908 C CA . HIS B 1 313 ? -16.859 5.293 15.523 1 31 313 HIS B CA 1
ATOM 4909 C C . HIS B 1 313 ? -18.109 5.52 14.68 1 31 313 HIS B C 1
ATOM 4911 O O . HIS B 1 313 ? -18.672 6.613 14.68 1 31 313 HIS B O 1
#

Sequence (626 aa):
MSHSEHERHHHHHVHTDNKRVLAFSFAIITAFMIVELIGGYFANSLALLSDGVHMLSDAFSLGLALFAFKYGERNATTEMTFGYKRFEILAALFNGVLLFVISIGILIEAIRRIAQPPEVMSTEMLIISVIGLIINIIVAWLMMRGGDTHHNINMRGAFLHVLGDLLGSVGAIAAAILIWLFNFTLADPIASMLVSVLLLRSSYGLIKDSLTILMEGTPKDINIDEVVNTVLEENEIENVHDCHVWTISNDLNAFSCHAVVQDTMTIEECEQLLHRIEMRLNDLNIHHMTIQLESKNNNHSSKTLCEHLSIAHMSHSEHERHHHHHVHTDNKRVLAFSFAIITAFMIVELIGGYFANSLALLSDGVHMLSDAFSLGLALFAFKYGERNATTEMTFGYKRFEILAALFNGVLLFVISIGILIEAIRRIAQPPEVMSTEMLIISVIGLIINIIVAWLMMRGGDTHHNINMRGAFLHVLGDLLGSVGAIAAAILIWLFNFTLADPIASMLVSVLLLRSSYGLIKDSLTILMEGTPKDINIDEVVNTVLEENEIENVHDCHVWTISNDLNAFSCHAVVQDTMTIEECEQLLHRIEMRLNDLNIHHMTIQLESKNNNHSSKTLCEHLSIAH

pLDDT: mean 83.95, std 15.51, range [27.94, 96.44]

Radius of gyration: 29.03 Å; Cα contacts (8 Å, |Δi|>4): 978; chains: 2; bounding box: 79×81×56 Å

Nearest PDB structures (foldseek):
  8j80-assembly1_A  TM=8.987E-01  e=1.685E-18  Homo sapiens
  6xpd-assembly1_A  TM=8.805E-01  e=1.871E-17  Homo sapiens
  7y5g-assembly1_A  TM=8.289E-01  e=2.483E-17  Xenopus tropicalis
  8xn1-assembly1_A  TM=7.871E-01  e=6.759E-16  Homo sapiens
  8xn1-assembly1_B  TM=7.726E-01  e=6.447E-16  Homo sapiens

Organism: Staphylococcus carnosus (strain TM300) (NCBI:txid396513)

InterPro domains:
  IPR002524 Cation efflux [TIGR01297] (18-297)
  IPR027469 Cation efflux transmembrane domain superfamily [G3DSA:1.20.1510.10] (18-214)
  IPR027469 Cation efflux transmembrane domain superfamily [SSF161111] (18-216)
  IPR027470 Cation efflux protein, cytoplasmic domain [PF16916] (219-295)
  IPR036837 Cation efflux protein, cytoplasmic domain superfamily [G3DSA:3.30.70.1350] (218-296)
  IPR036837 Cation efflux protein, cytoplasmic domain superfamily [SSF160240] (220-295)
  IPR050681 Cation Diffusion Facilitator/SLC30A [PTHR11562] (6-307)
  IPR058533 Cation efflux protein, transmembrane domain [PF01545] (24-215)